Protein AF-0000000073198498 (afdb_homodimer)

pLDDT: mean 79.89, std 18.3, range [18.28, 96.94]

Foldseek 3Di:
DPDDPVLPDPDAPACQCPVPPDPRPRNDLVVVLVVVLVCQVVQAEAEEEEAPQQCPVVSVVVSVVVDDPVAEAEDEDEDAQPDWCVNVVCCVQVDPQWDFDPLEIAGPPRHAYEYEYEPLVRYAADDCTTNLVNLLCCLVPQWDQDPPRRIRHYDRYHYYYYYHDDPPDDPPVVGSDPSSVSRHNYYYGRRRPD/DDDPPVLPDDDAPACQCPPPPDPRPRNDLVVVLVVVLVCQVVQAEAEEEEAPQQCPVVSVVVSVVVDDPVAEAEDEDEDAQPDWLVNVVCCVQVDPQWDFDPLEIAGPPRHAYEYEYEPLVRYAADDPGTNLVNLLCCLVPQWDQDPPRRIRHYDRYHYYYYYHDDPPDDPPVVGSDPSSVSRHNYYYGRRRPD

Nearest PDB structures (foldseek):
  8glv-assembly1_Cn  TM=8.345E-01  e=2.627E-10  Chlamydomonas reinhardtii
  8glv-assembly1_Kg  TM=7.857E-01  e=6.757E-10  Chlamydomonas reinhardtii
  8glv-assembly1_Fm  TM=8.550E-01  e=6.523E-09  Chlamydomonas reinhardtii
  8glv-assembly1_Mm  TM=7.826E-01  e=2.701E-09  Chlamydomonas reinhardtii
  4rh7-assembly1_A  TM=7.341E-01  e=6.947E-09  synthetic construct

Radius of gyration: 20.87 Å; Cα contacts (8 Å, |Δi|>4): 726; chains: 2; bounding box: 55×58×46 Å

Solvent-accessible surface area (backbone atoms only — not comparable to full-atom values): 21131 Å² total; per-residue (Å²): 134,87,79,77,71,78,59,64,88,71,73,70,44,49,47,40,38,55,80,54,91,59,89,42,65,61,59,53,66,70,56,52,42,51,49,51,53,50,36,40,75,67,65,38,34,35,27,39,30,28,42,83,70,16,35,63,68,60,48,51,49,53,40,54,71,66,49,54,72,89,46,41,40,78,45,80,43,82,51,36,60,81,48,29,25,66,58,50,48,50,54,62,69,66,31,88,54,45,41,75,54,93,48,30,37,30,19,48,96,75,17,33,27,35,39,37,36,38,34,52,59,40,36,46,67,65,41,93,63,18,36,42,40,46,49,35,43,34,72,74,64,37,31,43,75,44,82,93,75,38,62,34,32,56,43,58,62,31,46,36,34,31,30,60,40,60,87,91,50,73,87,61,70,67,51,48,28,73,75,35,51,57,61,41,46,50,34,36,40,70,45,67,69,123,135,78,84,76,65,81,61,64,88,72,73,71,45,48,50,38,38,55,80,53,91,59,88,48,63,62,58,53,66,69,55,51,42,51,49,52,53,50,35,40,76,67,65,39,33,33,27,39,29,29,42,84,70,15,34,63,68,58,48,52,51,53,42,54,70,68,49,53,73,88,46,41,41,77,46,80,43,80,52,36,60,82,47,29,24,66,58,48,47,50,53,62,68,65,32,90,54,44,41,77,53,95,46,29,36,28,18,48,98,75,17,32,28,37,40,38,35,38,34,52,60,41,36,46,66,65,41,92,63,17,36,42,40,44,51,36,42,34,72,74,64,39,30,45,74,44,79,94,76,38,61,34,31,55,44,58,62,32,46,36,35,31,30,61,41,59,86,92,49,72,87,61,69,68,53,49,27,73,75,34,51,54,62,40,47,50,34,34,41,69,46,68,68,122

Secondary structure (DSSP, 8-state):
------------EESBGGGSSS---BPPHHHHHHHHHHHHHTT--EEEEESTTSSHHHHHHHHHHHS-TTTEEEEEEE--TT-BHHHHHHHHHT-TTEEEETTEEEEGGG-EEEEEEE-GGGPPP--TTBHHHHHHHHHHHSEEE-GGGPEEEEESEEEEEEEEPPTTS---GGGG-HHHHTTSEEEE------/------------EESBGGGSSS---BPPHHHHHHHHHHHHHTT--EEEEESTTSSHHHHHHHHHHHS-TTTEEEEEEE--TT-BHHHHHHHHHT-TTEEEETTEEEEGGG-EEEEEEE-GGGPPP--TTBHHHHHHHHHHHSEEE-GGGPEEEEESEEEEEEEEPPTTS---GGGG-HHHHTTSEEEE------

Structure (mmCIF, N/CA/C/O backbone):
data_AF-0000000073198498-model_v1
#
loop_
_entity.id
_entity.type
_entity.pdbx_description
1 polymer 'Dynein heavy chain hydrolytic ATP-binding dynein motor region domain-containing protein'
#
loop_
_atom_site.group_PDB
_atom_site.id
_atom_site.type_symbol
_atom_site.label_atom_id
_atom_site.label_alt_id
_atom_site.label_comp_id
_atom_site.label_asym_id
_atom_site.label_entity_id
_atom_site.label_seq_id
_atom_site.pdbx_PDB_ins_code
_atom_site.Cartn_x
_atom_site.Cartn_y
_atom_site.Cartn_z
_atom_site.occupancy
_atom_site.B_iso_or_equiv
_atom_sit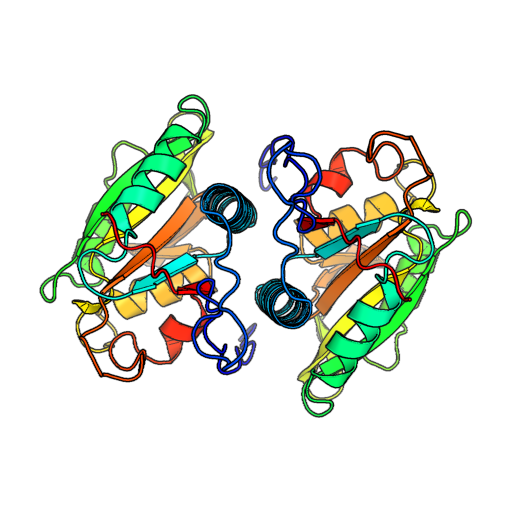e.auth_seq_id
_atom_site.auth_comp_id
_atom_site.auth_asym_id
_atom_site.auth_atom_id
_atom_site.pdbx_PDB_model_num
ATOM 1 N N . MET A 1 1 ? 22.531 -3.314 4.332 1 18.81 1 MET A N 1
ATOM 2 C CA . MET A 1 1 ? 21.844 -4.121 5.34 1 18.81 1 MET A CA 1
ATOM 3 C C . MET A 1 1 ? 20.516 -3.488 5.727 1 18.81 1 MET A C 1
ATOM 5 O O . MET A 1 1 ? 20.469 -2.582 6.562 1 18.81 1 MET A O 1
ATOM 9 N N . PHE A 1 2 ? 19.719 -2.955 4.855 1 24.11 2 PHE A N 1
ATOM 10 C CA . PHE A 1 2 ? 18.422 -2.264 4.867 1 24.11 2 PHE A CA 1
ATOM 11 C C . PHE A 1 2 ? 17.391 -3.045 5.672 1 24.11 2 PHE A C 1
ATOM 13 O O . PHE A 1 2 ? 17.156 -4.223 5.402 1 24.11 2 PHE A O 1
ATOM 20 N N . ASN A 1 3 ? 17.328 -2.744 7.094 1 26.45 3 ASN A N 1
ATOM 21 C CA . ASN A 1 3 ? 16.688 -3.209 8.32 1 26.45 3 ASN A CA 1
ATOM 22 C C . ASN A 1 3 ? 15.242 -3.6 8.086 1 26.45 3 ASN A C 1
ATOM 24 O O . ASN A 1 3 ? 14.609 -3.123 7.137 1 26.45 3 ASN A O 1
ATOM 28 N N . ARG A 1 4 ? 14.797 -4.676 8.852 1 27.72 4 ARG A N 1
ATOM 29 C CA . ARG A 1 4 ? 13.742 -5.617 9.211 1 27.72 4 ARG A CA 1
ATOM 30 C C . ARG A 1 4 ? 12.508 -4.883 9.742 1 27.72 4 ARG A C 1
ATOM 32 O O . ARG A 1 4 ? 12.539 -4.32 10.836 1 27.72 4 ARG A O 1
ATOM 39 N N . PHE A 1 5 ? 11.859 -4.168 9.008 1 31.39 5 PHE A N 1
ATOM 40 C CA . PHE A 1 5 ? 10.609 -3.678 9.594 1 31.39 5 PHE A CA 1
ATOM 41 C C . PHE A 1 5 ? 9.844 -4.816 10.25 1 31.39 5 PHE A C 1
ATOM 43 O O . PHE A 1 5 ? 9.609 -5.855 9.633 1 31.39 5 PHE A O 1
ATOM 50 N N . PRO A 1 6 ? 9.992 -4.945 11.508 1 31.2 6 PRO A N 1
ATOM 51 C CA . PRO A 1 6 ? 9.109 -5.957 12.086 1 31.2 6 PRO A CA 1
ATOM 52 C C . PRO A 1 6 ? 7.648 -5.766 11.68 1 31.2 6 PRO A C 1
ATOM 54 O O . PRO A 1 6 ? 7.062 -4.715 11.961 1 31.2 6 PRO A O 1
ATOM 57 N N . ARG A 1 7 ? 7.34 -6.004 10.508 1 37.16 7 ARG A N 1
ATOM 58 C CA . ARG A 1 7 ? 5.918 -5.977 10.188 1 37.16 7 ARG A CA 1
ATOM 59 C C . ARG A 1 7 ? 5.121 -6.855 11.141 1 37.16 7 ARG A C 1
ATOM 61 O O . ARG A 1 7 ? 5.363 -8.062 11.234 1 37.16 7 ARG A O 1
ATOM 68 N N . ALA A 1 8 ? 4.656 -6.336 12.242 1 36.69 8 ALA A N 1
ATOM 69 C CA . ALA A 1 8 ? 3.83 -6.984 13.25 1 36.69 8 ALA A CA 1
ATOM 70 C C . ALA A 1 8 ? 2.703 -7.789 12.609 1 36.69 8 ALA A C 1
ATOM 72 O O . ALA A 1 8 ? 2.346 -7.547 11.453 1 36.69 8 ALA A O 1
ATOM 73 N N . ASP A 1 9 ? 2.154 -8.719 13.414 1 41.22 9 ASP A N 1
ATOM 74 C CA . ASP A 1 9 ? 1.051 -9.633 13.141 1 41.22 9 ASP A CA 1
ATOM 75 C C . ASP A 1 9 ? -0.148 -8.898 12.555 1 41.22 9 ASP A C 1
ATOM 77 O O . ASP A 1 9 ? -0.797 -8.109 13.242 1 41.22 9 ASP A O 1
ATOM 81 N N . LEU A 1 10 ? -0.056 -8.625 11.383 1 44.03 10 LEU A N 1
ATOM 82 C CA . LEU A 1 10 ? -1.182 -7.973 10.727 1 44.03 10 LEU A CA 1
ATOM 83 C C . LEU A 1 10 ? -2.441 -8.828 10.828 1 44.03 10 LEU A C 1
ATOM 85 O O . LEU A 1 10 ? -2.432 -10 10.453 1 44.03 10 LEU A O 1
ATOM 89 N N . GLU A 1 11 ? -3.318 -8.484 11.695 1 48.81 11 GLU A N 1
ATOM 90 C CA . GLU A 1 11 ? -4.645 -9.094 11.703 1 48.81 11 GLU A CA 1
ATOM 91 C C . GLU A 1 11 ? -5.289 -9.031 10.32 1 48.81 11 GLU A C 1
ATOM 93 O O . GLU A 1 11 ? -5.078 -8.07 9.57 1 48.81 11 GLU A O 1
ATOM 98 N N . TRP A 1 12 ? -5.809 -10.094 9.852 1 50.94 12 TRP A N 1
ATOM 99 C CA . TRP A 1 12 ? -6.504 -10.234 8.578 1 50.94 12 TRP A CA 1
ATOM 100 C C . TRP A 1 12 ? -7.633 -9.219 8.453 1 50.94 12 TRP A C 1
ATOM 102 O O . TRP A 1 12 ? -8.344 -8.953 9.422 1 50.94 12 TRP A O 1
ATOM 112 N N . LEU A 1 13 ? -7.473 -8.367 7.434 1 55.56 13 LEU A N 1
ATOM 113 C CA . LEU A 1 13 ? -8.625 -7.535 7.125 1 55.56 13 LEU A CA 1
ATOM 114 C C . LEU A 1 13 ? -9.781 -8.375 6.602 1 55.56 13 LEU A C 1
ATOM 116 O O . LEU A 1 13 ? -9.68 -8.992 5.539 1 55.56 13 LEU A O 1
ATOM 120 N N . ASP A 1 14 ? -10.609 -8.844 7.578 1 53.94 14 ASP A N 1
ATOM 121 C CA . ASP A 1 14 ? -11.797 -9.578 7.168 1 53.94 14 ASP A CA 1
ATOM 122 C C . ASP A 1 14 ? -12.758 -8.68 6.387 1 53.94 14 ASP A C 1
ATOM 124 O O . ASP A 1 14 ? -13.383 -7.789 6.961 1 53.94 14 ASP A O 1
ATOM 128 N N . LEU A 1 15 ? -12.531 -8.68 5.141 1 53.72 15 LEU A N 1
ATOM 129 C CA . LEU A 1 15 ? -13.492 -7.934 4.336 1 53.72 15 LEU A CA 1
ATOM 130 C C . LEU A 1 15 ? -14.906 -8.453 4.555 1 53.72 15 LEU A C 1
ATOM 132 O O . LEU A 1 15 ? -15.883 -7.75 4.273 1 53.72 15 LEU A O 1
ATOM 136 N N . ASP A 1 16 ? -14.953 -9.781 5.129 1 44.62 16 ASP A N 1
ATOM 137 C CA . ASP A 1 16 ? -16.234 -10.32 5.59 1 44.62 16 ASP A CA 1
ATOM 138 C C . ASP A 1 16 ? -16.422 -10.07 7.082 1 44.62 16 ASP A C 1
ATOM 140 O O . ASP A 1 16 ? -15.664 -10.586 7.906 1 44.62 16 ASP A O 1
ATOM 144 N N . LEU A 1 17 ? -16.547 -8.875 7.516 1 43.22 17 LEU A N 1
ATOM 145 C CA . LEU A 1 17 ? -16.781 -8.586 8.922 1 43.22 17 LEU A CA 1
ATOM 146 C C . LEU A 1 17 ? -17.641 -9.68 9.562 1 43.22 17 LEU A C 1
ATOM 148 O O . LEU A 1 17 ? -18.25 -9.461 10.617 1 43.22 17 LEU A O 1
ATOM 152 N N . SER A 1 18 ? -17.688 -10.766 9.07 1 39.06 18 SER A N 1
ATOM 153 C CA . SER A 1 18 ? -18.531 -11.789 9.672 1 39.06 18 SER A CA 1
ATOM 154 C C . SER A 1 18 ? -18.047 -12.148 11.078 1 39.06 18 SER A C 1
ATOM 156 O O . SER A 1 18 ? -18.781 -12.766 11.852 1 39.06 18 SER A O 1
ATOM 158 N N . THR A 1 19 ? -16.891 -12.086 11.414 1 36.78 19 THR A N 1
ATOM 159 C CA . THR A 1 19 ? -16.625 -12.734 12.695 1 36.78 19 THR A CA 1
ATOM 160 C C . THR A 1 19 ? -17.219 -11.93 13.844 1 36.78 19 THR A C 1
ATOM 162 O O . THR A 1 19 ? -17.141 -12.352 15 1 36.78 19 THR A O 1
ATOM 165 N N . THR A 1 20 ? -17.266 -10.617 13.773 1 38 20 THR A N 1
ATOM 166 C CA . THR A 1 20 ? -17.906 -9.984 14.93 1 38 20 THR A CA 1
ATOM 167 C C . THR A 1 20 ? -19.422 -10.18 14.883 1 38 20 THR A C 1
ATOM 169 O O . THR A 1 20 ? -20.016 -10.18 13.805 1 38 20 THR A O 1
ATOM 172 N N . LYS A 1 21 ? -20.156 -10.5 15.992 1 39.97 21 LYS A N 1
ATOM 173 C CA . LYS A 1 21 ? -21.562 -10.797 16.297 1 39.97 21 LYS A CA 1
ATOM 174 C C . LYS A 1 21 ? -22.484 -9.844 15.539 1 39.97 21 LYS A C 1
ATOM 176 O O . LYS A 1 21 ? -23.703 -9.969 15.633 1 39.97 21 LYS A O 1
ATOM 181 N N . GLN A 1 22 ? -22.234 -8.648 15.312 1 42.28 22 GLN A N 1
ATOM 182 C CA . GLN A 1 22 ? -23.281 -7.82 14.727 1 42.28 22 GLN A CA 1
ATOM 183 C C . GLN A 1 22 ? -23.453 -8.125 13.234 1 42.28 22 GLN A C 1
ATOM 185 O O . GLN A 1 22 ? -22.531 -8.602 12.586 1 42.28 22 GLN A O 1
ATOM 190 N N . PRO A 1 23 ? -24.656 -8.008 12.523 1 42.66 23 PRO A N 1
ATOM 191 C CA . PRO A 1 23 ? -24.969 -8.242 11.109 1 42.66 23 PRO A CA 1
ATOM 192 C C . PRO A 1 23 ? -23.844 -7.824 10.172 1 42.66 23 PRO A C 1
ATOM 194 O O . PRO A 1 23 ? -23.328 -6.699 10.266 1 42.66 23 PRO A O 1
ATOM 197 N N . VAL A 1 24 ? -22.922 -8.68 9.805 1 47.19 24 VAL A N 1
ATOM 198 C CA . VAL A 1 24 ? -21.688 -8.734 9.031 1 47.19 24 VAL A CA 1
ATOM 199 C C . VAL A 1 24 ? -21.844 -7.906 7.758 1 47.19 24 VAL A C 1
ATOM 201 O O . VAL A 1 24 ? -22.625 -8.242 6.875 1 47.19 24 VAL A O 1
ATOM 204 N N . HIS A 1 25 ? -22 -6.605 7.883 1 51.06 25 HIS A N 1
ATOM 205 C CA . HIS A 1 25 ? -22.047 -5.789 6.676 1 51.06 25 HIS A CA 1
ATOM 206 C C . HIS A 1 25 ? -20.938 -6.188 5.699 1 51.06 25 HIS A C 1
ATOM 208 O O . HIS A 1 25 ? -19.766 -6.137 6.039 1 51.06 25 HIS A O 1
ATOM 214 N N . ARG A 1 26 ? -21.25 -7.133 4.852 1 63.56 26 ARG A N 1
ATOM 215 C CA . ARG A 1 26 ? -20.391 -7.562 3.758 1 63.56 26 ARG A CA 1
ATOM 216 C C . ARG A 1 26 ? -19.891 -6.367 2.947 1 63.56 26 ARG A C 1
ATOM 218 O O . ARG A 1 26 ? -20.672 -5.445 2.664 1 63.56 26 ARG A O 1
ATOM 225 N N . ILE A 1 27 ? -18.609 -6.285 2.838 1 72 27 ILE A N 1
ATOM 226 C CA . ILE A 1 27 ? -18.047 -5.25 1.976 1 72 27 ILE A CA 1
ATOM 227 C C . ILE A 1 27 ? -18.453 -5.508 0.528 1 72 27 ILE A C 1
ATOM 229 O O . ILE A 1 27 ? -18.281 -6.613 0.012 1 72 27 ILE A O 1
ATOM 233 N N . PRO A 1 28 ? -19.141 -4.594 -0.033 1 75.44 28 PRO A N 1
ATOM 234 C CA . PRO A 1 28 ? -19.547 -4.785 -1.427 1 75.44 28 PRO A CA 1
ATOM 235 C C . PRO A 1 28 ? -18.391 -5.23 -2.324 1 75.44 28 PRO A C 1
ATOM 237 O O . PRO A 1 28 ? -17.266 -4.773 -2.152 1 75.44 28 PRO A O 1
ATOM 240 N N . VAL A 1 29 ? -18.703 -6.109 -3.279 1 79.88 29 VAL A N 1
ATOM 241 C CA . VAL A 1 29 ? -17.71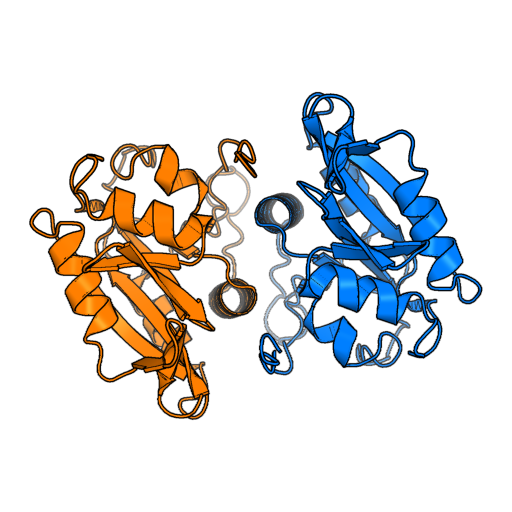9 -6.684 -4.191 1 79.88 29 VAL A CA 1
ATOM 242 C C . VAL A 1 29 ? -17.031 -5.57 -4.977 1 79.88 29 VAL A C 1
ATOM 244 O O . VAL A 1 29 ? -15.812 -5.598 -5.172 1 79.88 29 VAL A O 1
ATOM 247 N N . GLU A 1 30 ? -17.797 -4.57 -5.395 1 78.62 30 GLU A N 1
ATOM 248 C CA . GLU A 1 30 ? -17.234 -3.465 -6.156 1 78.62 30 GLU A CA 1
ATOM 249 C C . GLU A 1 30 ? -16.156 -2.729 -5.352 1 78.62 30 GLU A C 1
ATOM 251 O O . GLU A 1 30 ? -15.133 -2.33 -5.898 1 78.62 30 GLU A O 1
ATOM 256 N N . PHE A 1 31 ? -16.422 -2.6 -4.086 1 80.19 31 PHE A N 1
ATOM 257 C CA . PHE A 1 31 ? -15.438 -1.962 -3.211 1 80.19 31 PHE A CA 1
ATOM 258 C C . PHE A 1 31 ? -14.18 -2.811 -3.096 1 80.19 31 PHE A C 1
ATOM 260 O O . PHE A 1 31 ? -13.062 -2.279 -3.09 1 80.19 31 PHE A O 1
ATOM 267 N N . GLN A 1 32 ? -14.367 -4.066 -2.996 1 84.06 32 GLN A N 1
ATOM 268 C CA . GLN A 1 32 ? -13.227 -4.973 -2.906 1 84.06 32 GLN A CA 1
ATOM 269 C C . GLN A 1 32 ? -12.344 -4.875 -4.148 1 84.06 32 GLN A C 1
ATOM 271 O O . GLN A 1 32 ? -11.117 -4.812 -4.043 1 84.06 32 GLN A O 1
ATOM 276 N N . ILE A 1 33 ? -13.031 -4.816 -5.254 1 87.12 33 ILE A N 1
ATOM 277 C CA . ILE A 1 33 ? -12.32 -4.754 -6.527 1 87.12 33 ILE A CA 1
ATOM 278 C C . ILE A 1 33 ? -11.508 -3.459 -6.605 1 87.12 33 ILE A C 1
ATOM 280 O O . ILE A 1 33 ? -10.328 -3.479 -6.949 1 87.12 33 ILE A O 1
ATOM 284 N N . VAL A 1 34 ? -12.094 -2.389 -6.219 1 84.44 34 VAL A N 1
ATOM 285 C CA . VAL A 1 34 ? -11.438 -1.086 -6.273 1 84.44 34 VAL A CA 1
ATOM 286 C C . VAL A 1 34 ? -10.289 -1.046 -5.277 1 84.44 34 VAL A C 1
ATOM 288 O O . VAL A 1 34 ? -9.211 -0.518 -5.578 1 84.44 34 VAL A O 1
ATOM 291 N N . LEU A 1 35 ? -10.523 -1.591 -4.133 1 88.06 35 LEU A N 1
ATOM 292 C CA . LEU A 1 35 ? -9.492 -1.643 -3.104 1 88.06 35 LEU A CA 1
ATOM 293 C C . LEU A 1 35 ? -8.273 -2.418 -3.598 1 88.06 35 LEU A C 1
ATOM 295 O O . LEU A 1 35 ? -7.141 -1.933 -3.506 1 88.06 35 LEU A O 1
ATOM 299 N N . ILE A 1 36 ? -8.484 -3.543 -4.156 1 91.5 36 ILE A N 1
ATOM 300 C CA . ILE A 1 36 ? -7.398 -4.383 -4.645 1 91.5 36 ILE A CA 1
ATOM 301 C C . ILE A 1 36 ? -6.66 -3.664 -5.77 1 91.5 36 ILE A C 1
ATOM 303 O O . ILE A 1 36 ? -5.426 -3.645 -5.801 1 91.5 36 ILE A O 1
ATOM 307 N N . GLU A 1 37 ? -7.41 -3.121 -6.648 1 89.5 37 GLU A N 1
ATOM 308 C CA . GLU A 1 37 ? -6.812 -2.379 -7.754 1 89.5 37 GLU A CA 1
ATOM 309 C C . GLU A 1 37 ? -5.891 -1.277 -7.246 1 89.5 37 GLU A C 1
ATOM 311 O O . GLU A 1 37 ? -4.773 -1.113 -7.746 1 89.5 37 GLU A O 1
ATOM 316 N N . ARG A 1 38 ? -6.352 -0.584 -6.246 1 87.88 38 ARG A N 1
ATOM 317 C CA . ARG A 1 38 ? -5.559 0.511 -5.695 1 87.88 38 ARG A CA 1
ATOM 318 C C . ARG A 1 38 ? -4.32 -0.016 -4.977 1 87.88 38 ARG A C 1
ATOM 320 O O . ARG A 1 38 ? -3.234 0.553 -5.105 1 87.88 38 ARG A O 1
ATOM 327 N N . LEU A 1 39 ? -4.512 -1.059 -4.27 1 91.81 39 LEU A N 1
ATOM 328 C CA . LEU A 1 39 ? -3.385 -1.654 -3.561 1 91.81 39 LEU A CA 1
ATOM 329 C C . LEU A 1 39 ? -2.283 -2.064 -4.535 1 91.81 39 LEU A C 1
ATOM 331 O O . LEU A 1 39 ? -1.106 -1.78 -4.305 1 91.81 39 LEU A O 1
ATOM 335 N N . ILE A 1 40 ? -2.641 -2.627 -5.66 1 92.12 40 ILE A N 1
ATOM 336 C CA . ILE A 1 40 ? -1.66 -3.072 -6.645 1 92.12 40 ILE A CA 1
ATOM 337 C C . ILE A 1 40 ? -0.973 -1.862 -7.273 1 92.12 40 ILE A C 1
ATOM 339 O O . ILE A 1 40 ? 0.234 -1.889 -7.527 1 92.12 40 ILE A O 1
ATOM 343 N N . LYS A 1 41 ? -1.735 -0.855 -7.504 1 87.12 41 LYS A N 1
ATOM 344 C CA . LYS A 1 41 ? -1.168 0.354 -8.094 1 87.12 41 LYS A CA 1
ATOM 345 C C . LYS A 1 41 ? -0.192 1.028 -7.133 1 87.12 41 LYS A C 1
ATOM 347 O O . LYS A 1 41 ? 0.714 1.745 -7.562 1 87.12 41 LYS A O 1
ATOM 352 N N . PHE A 1 42 ? -0.357 0.782 -5.855 1 88.69 42 PHE A N 1
ATOM 353 C CA . PHE A 1 42 ? 0.56 1.294 -4.844 1 88.69 42 PHE A CA 1
ATOM 354 C C . PHE A 1 42 ? 1.64 0.267 -4.523 1 88.69 42 PHE A C 1
ATOM 356 O O . PHE A 1 42 ? 2.32 0.373 -3.498 1 88.69 42 PHE A O 1
ATOM 363 N N . ASN A 1 43 ? 1.75 -0.755 -5.32 1 89.25 43 ASN A N 1
ATOM 364 C CA . ASN A 1 43 ? 2.781 -1.786 -5.254 1 89.25 43 ASN A CA 1
ATOM 365 C C . ASN A 1 43 ? 2.68 -2.6 -3.969 1 89.25 43 ASN A C 1
ATOM 367 O O . ASN A 1 43 ? 3.699 -2.957 -3.375 1 89.25 43 ASN A O 1
ATOM 371 N N . VAL A 1 44 ? 1.493 -2.775 -3.482 1 92.12 44 VAL A N 1
ATOM 372 C CA . VAL A 1 44 ? 1.242 -3.604 -2.309 1 92.12 44 VAL A CA 1
ATOM 373 C C . VAL A 1 44 ? 0.796 -5 -2.744 1 92.12 44 VAL A C 1
ATOM 375 O O . VAL A 1 44 ? -0.252 -5.152 -3.375 1 92.12 44 VAL A O 1
ATOM 378 N N . PRO A 1 45 ? 1.618 -5.984 -2.436 1 95.12 45 PRO A N 1
ATOM 379 C CA . PRO A 1 45 ? 1.163 -7.34 -2.764 1 95.12 45 PRO A CA 1
ATOM 380 C C . PRO A 1 45 ? -0.074 -7.754 -1.971 1 95.12 45 PRO A C 1
ATOM 382 O O . PRO A 1 45 ? -0.116 -7.582 -0.75 1 95.12 45 PRO A O 1
ATOM 385 N N . VAL A 1 46 ? -1.063 -8.297 -2.662 1 94.69 46 VAL A N 1
ATOM 386 C CA . VAL A 1 46 ? -2.336 -8.617 -2.025 1 94.69 46 VAL A CA 1
ATOM 387 C C . VAL A 1 46 ? -2.514 -10.133 -1.968 1 94.69 46 VAL A C 1
ATOM 389 O O . VAL A 1 46 ? -2.229 -10.836 -2.941 1 94.69 46 VAL A O 1
ATOM 392 N N . LEU A 1 47 ? -2.893 -10.609 -0.817 1 92.56 47 LEU A N 1
ATOM 393 C CA . LEU A 1 47 ? -3.209 -12.023 -0.651 1 92.56 47 LEU A CA 1
ATOM 394 C C . LEU A 1 47 ? -4.703 -12.227 -0.425 1 92.56 47 LEU A C 1
ATOM 396 O O . LEU A 1 47 ? -5.25 -11.773 0.583 1 92.56 47 LEU A O 1
ATOM 400 N N . LEU A 1 48 ? -5.324 -12.844 -1.322 1 92.12 48 LEU A N 1
ATOM 401 C CA . LEU A 1 48 ? -6.73 -13.195 -1.176 1 92.12 48 LEU A CA 1
ATOM 402 C C . LEU A 1 48 ? -6.883 -14.547 -0.482 1 92.12 48 LEU A C 1
ATOM 404 O O . LEU A 1 48 ? -6.461 -15.578 -1.019 1 92.12 48 LEU A O 1
ATOM 408 N N . CYS A 1 49 ? -7.52 -14.469 0.633 1 88.56 49 CYS A N 1
ATOM 409 C CA . CYS A 1 49 ? -7.652 -15.68 1.44 1 88.56 49 CYS A CA 1
ATOM 410 C C . CYS A 1 49 ? -9.117 -16.078 1.579 1 88.56 49 CYS A C 1
ATOM 412 O O . CYS A 1 49 ? -9.984 -15.227 1.729 1 88.56 49 CYS A O 1
ATOM 414 N N . GLY A 1 50 ? -9.352 -17.344 1.646 1 85.94 50 GLY A N 1
ATOM 415 C CA . GLY A 1 50 ? -10.688 -17.875 1.832 1 85.94 50 GLY A CA 1
ATOM 416 C C . GLY A 1 50 ? -10.812 -19.328 1.42 1 85.94 50 GLY A C 1
ATOM 417 O O . GLY A 1 50 ? -9.938 -19.875 0.737 1 85.94 50 GLY A O 1
ATOM 418 N N . PRO A 1 51 ? -11.914 -19.969 1.894 1 86.44 51 PRO A N 1
ATOM 419 C CA . PRO A 1 51 ? -12.109 -21.359 1.502 1 86.44 51 PRO A CA 1
ATOM 420 C C . PRO A 1 51 ? -12.367 -21.531 0.007 1 86.44 51 PRO A C 1
ATOM 422 O O . PRO A 1 51 ? -12.492 -20.531 -0.714 1 86.44 51 PRO A O 1
ATOM 425 N N . SER A 1 52 ? -12.297 -22.828 -0.403 1 87.94 52 SER A N 1
ATOM 426 C CA . SER A 1 52 ? -12.641 -23.141 -1.786 1 87.94 52 SER A CA 1
ATOM 427 C C . SER A 1 52 ? -14.031 -22.609 -2.135 1 87.94 52 SER A C 1
ATOM 429 O O . SER A 1 52 ? -14.961 -22.719 -1.331 1 87.94 52 SER A O 1
ATOM 431 N N . GLN A 1 53 ? -14.18 -21.859 -3.25 1 87.12 53 GLN A N 1
ATOM 432 C CA . GLN A 1 53 ? -15.438 -21.344 -3.781 1 87.12 53 GLN A CA 1
ATOM 433 C C . GLN A 1 53 ? -15.883 -20.094 -3.031 1 87.12 53 GLN A C 1
ATOM 435 O O . GLN A 1 53 ? -17.078 -19.828 -2.914 1 87.12 53 GLN A O 1
ATOM 440 N N . SER A 1 54 ? -14.945 -19.422 -2.418 1 86.12 54 SER A N 1
ATOM 441 C CA . SER A 1 54 ? -15.281 -18.188 -1.691 1 86.12 54 SER A CA 1
ATOM 442 C C . SER A 1 54 ? -15.344 -17 -2.631 1 86.12 54 SER A C 1
ATOM 444 O O . SER A 1 54 ? -15.719 -15.891 -2.215 1 86.12 54 SER A O 1
ATOM 446 N N . GLY A 1 55 ? -14.977 -17.203 -3.869 1 88.19 55 GLY A N 1
ATOM 447 C CA . GLY A 1 55 ? -15.086 -16.109 -4.824 1 88.19 55 GLY A CA 1
ATOM 448 C C . GLY A 1 55 ? -13.758 -15.453 -5.141 1 88.19 55 GLY A C 1
ATOM 449 O O . GLY A 1 55 ? -13.711 -14.422 -5.816 1 88.19 55 GLY A O 1
ATOM 450 N N . LYS A 1 56 ? -12.578 -15.992 -4.711 1 90.38 56 LYS A N 1
ATOM 451 C CA . LYS A 1 56 ? -11.258 -15.414 -4.934 1 90.38 56 LYS A CA 1
ATOM 452 C C . LYS A 1 56 ? -10.969 -15.266 -6.422 1 90.38 56 LYS A C 1
ATOM 454 O O . LYS A 1 56 ? -10.617 -14.18 -6.887 1 90.38 56 LYS A O 1
ATOM 459 N N . SER A 1 57 ? -11.297 -16.406 -7.129 1 89.69 57 SER A N 1
ATOM 460 C CA . SER A 1 57 ? -10.984 -16.422 -8.555 1 89.69 57 SER A CA 1
ATOM 461 C C . SER A 1 57 ? -11.914 -15.5 -9.336 1 89.69 57 SER A C 1
ATOM 463 O O . SER A 1 57 ? -11.484 -14.844 -10.289 1 89.69 57 SER A O 1
ATOM 465 N N . VAL A 1 58 ? -13.148 -15.445 -8.914 1 89.31 58 VAL A N 1
ATOM 466 C CA . VAL A 1 58 ? -14.117 -14.562 -9.562 1 89.31 58 VAL A CA 1
ATOM 467 C C . VAL A 1 58 ? -13.703 -13.102 -9.367 1 89.31 58 VAL A C 1
ATOM 469 O O . VAL A 1 58 ? -13.766 -12.305 -10.297 1 89.31 58 VAL A O 1
ATOM 472 N N . LEU A 1 59 ? -13.289 -12.844 -8.219 1 91.19 59 LEU A N 1
ATOM 473 C CA . LEU A 1 59 ? -12.828 -11.492 -7.91 1 91.19 59 LEU A CA 1
ATOM 474 C C . LEU A 1 59 ? -11.625 -11.109 -8.766 1 91.19 59 LEU A C 1
ATOM 476 O O . LEU A 1 59 ? -11.578 -10.008 -9.312 1 91.19 59 LEU A O 1
ATOM 480 N N . CYS A 1 60 ? -10.68 -11.992 -8.922 1 91.25 60 CYS A N 1
ATOM 481 C CA . CYS A 1 60 ? -9.492 -11.758 -9.734 1 91.25 60 CYS A CA 1
ATOM 482 C C . CYS A 1 60 ? -9.867 -11.508 -11.188 1 91.25 60 CYS A C 1
ATOM 484 O O . CYS A 1 60 ? -9.312 -10.625 -11.836 1 91.25 60 CYS A O 1
ATOM 486 N N . LYS A 1 61 ? -10.797 -12.281 -11.625 1 89.38 61 LYS A N 1
ATOM 487 C CA . LYS A 1 61 ? -11.25 -12.125 -13.008 1 89.38 61 LYS A CA 1
ATOM 488 C C . LYS A 1 61 ? -11.906 -10.766 -13.219 1 89.38 61 LYS A C 1
ATOM 490 O O . LYS A 1 61 ? -11.688 -10.117 -14.242 1 89.38 61 LYS A O 1
ATOM 495 N N . GLN A 1 62 ? -12.719 -10.398 -12.281 1 90 62 GLN A N 1
ATOM 496 C CA . GLN A 1 62 ? -13.375 -9.094 -12.359 1 90 62 GLN A CA 1
ATOM 497 C C . GLN A 1 62 ? -12.344 -7.961 -12.328 1 90 62 GLN A C 1
ATOM 499 O O . GLN A 1 62 ? -12.484 -6.973 -13.047 1 90 62 GLN A O 1
ATOM 504 N N . LEU A 1 63 ? -11.359 -8.148 -11.5 1 91 63 LEU A N 1
ATOM 505 C CA . LEU A 1 63 ? -10.289 -7.164 -11.438 1 91 63 LEU A CA 1
ATOM 506 C C . LEU A 1 63 ? -9.555 -7.07 -12.773 1 91 63 LEU A C 1
ATOM 508 O O . LEU A 1 63 ? -9.32 -5.973 -13.281 1 91 63 LEU A O 1
ATOM 512 N N . TRP A 1 64 ? -9.258 -8.195 -13.297 1 90.19 64 TRP A N 1
ATOM 513 C CA . TRP A 1 64 ? -8.578 -8.273 -14.578 1 90.19 64 TRP A CA 1
ATOM 514 C C . TRP A 1 64 ? -9.367 -7.539 -15.656 1 90.19 64 TRP A C 1
ATOM 516 O O . TRP A 1 64 ? -8.805 -6.754 -16.422 1 90.19 64 TRP A O 1
ATOM 526 N N . ALA A 1 65 ? -10.641 -7.746 -15.664 1 89.75 65 ALA A N 1
ATOM 527 C CA . ALA A 1 65 ? -11.516 -7.129 -16.656 1 89.75 65 ALA A CA 1
ATOM 528 C C . ALA A 1 65 ? -11.555 -5.613 -16.484 1 89.75 65 ALA A C 1
ATOM 530 O O . ALA A 1 65 ? -11.812 -4.879 -17.438 1 89.75 65 ALA A O 1
ATOM 531 N N . ARG A 1 66 ? -11.297 -5.219 -15.32 1 87.62 66 ARG A N 1
ATOM 532 C CA . ARG A 1 66 ? -11.344 -3.795 -15 1 87.62 66 ARG A CA 1
ATOM 533 C C . ARG A 1 66 ? -10.047 -3.098 -15.398 1 87.62 66 ARG A C 1
ATOM 535 O O . ARG A 1 66 ? -10.039 -1.89 -15.648 1 87.62 66 ARG A O 1
ATOM 542 N N . LEU A 1 67 ? -8.938 -3.787 -15.484 1 90.62 67 LEU A N 1
ATOM 543 C CA . LEU A 1 67 ? -7.641 -3.209 -15.828 1 90.62 67 LEU A CA 1
ATOM 544 C C . LEU A 1 67 ? -7.551 -2.926 -17.328 1 90.62 67 LEU A C 1
ATOM 546 O O . LEU A 1 67 ? -8.008 -3.73 -18.141 1 90.62 67 LEU A O 1
ATOM 550 N N . ASP A 1 68 ? -7.148 -1.812 -17.703 1 90.38 68 ASP A N 1
ATOM 551 C CA . ASP A 1 68 ? -6.973 -1.422 -19.094 1 90.38 68 ASP A CA 1
ATOM 552 C C . ASP A 1 68 ? -5.895 -2.266 -19.766 1 90.38 68 ASP A C 1
ATOM 554 O O . ASP A 1 68 ? -4.715 -2.168 -19.422 1 90.38 68 ASP A O 1
ATOM 558 N N . SER A 1 69 ? -6.25 -3.037 -20.766 1 90.19 69 SER A N 1
ATOM 559 C CA . SER A 1 69 ? -5.324 -3.932 -21.453 1 90.19 69 SER A CA 1
ATOM 560 C C . SER A 1 69 ? -4.227 -3.146 -22.172 1 90.19 69 SER A C 1
ATOM 562 O O . SER A 1 69 ? -3.188 -3.707 -22.531 1 90.19 69 SER A O 1
ATOM 564 N N . LYS A 1 70 ? -4.426 -1.875 -22.359 1 91.38 70 LYS A N 1
ATOM 565 C CA . LYS A 1 70 ? -3.406 -1.036 -22.984 1 91.38 70 LYS A CA 1
ATOM 566 C C . LYS A 1 70 ? -2.314 -0.667 -21.984 1 91.38 70 LYS A C 1
ATOM 568 O O . LYS A 1 70 ? -1.226 -0.241 -22.375 1 91.38 70 LYS A O 1
ATOM 573 N N . GLN A 1 71 ? -2.65 -0.902 -20.734 1 92.69 71 GLN A N 1
ATOM 574 C CA . GLN A 1 71 ? -1.719 -0.445 -19.703 1 92.69 71 GLN A CA 1
ATOM 575 C C . GLN A 1 71 ? -1.221 -1.611 -18.859 1 92.69 71 GLN A C 1
ATOM 577 O O . GLN A 1 71 ? -0.212 -1.49 -18.156 1 92.69 71 GLN A O 1
ATOM 582 N N . TRP A 1 72 ? -1.988 -2.699 -18.969 1 94 72 TRP A N 1
ATOM 583 C CA . TRP A 1 72 ? -1.689 -3.793 -18.047 1 94 72 TRP A CA 1
ATOM 584 C C . TRP A 1 72 ? -1.56 -5.113 -18.797 1 94 72 TRP A C 1
ATOM 586 O O . TRP A 1 72 ? -2.336 -5.395 -19.703 1 94 72 TRP A O 1
ATOM 596 N N . ASN A 1 73 ? -0.542 -5.891 -18.422 1 93 73 ASN A N 1
ATOM 597 C CA . ASN A 1 73 ? -0.426 -7.312 -18.734 1 93 73 ASN A CA 1
ATOM 598 C C . ASN A 1 73 ? -0.659 -8.18 -17.5 1 93 73 ASN A C 1
ATOM 600 O O . ASN A 1 73 ? -0.085 -7.93 -16.438 1 93 73 ASN A O 1
ATOM 604 N N . VAL A 1 74 ? -1.553 -9.148 -17.703 1 93.81 74 VAL A N 1
ATOM 605 C CA . VAL A 1 74 ? -1.885 -10 -16.578 1 93.81 74 VAL A CA 1
ATOM 606 C C . VAL A 1 74 ? -1.529 -11.453 -16.906 1 93.81 74 VAL A C 1
ATOM 608 O O . VAL A 1 74 ? -1.787 -11.922 -18.016 1 93.81 74 VAL A O 1
ATOM 611 N N . LYS A 1 75 ? -0.907 -12.086 -15.984 1 94.06 75 LYS A N 1
ATOM 612 C CA . LYS A 1 75 ? -0.562 -13.5 -16.125 1 94.06 75 LYS A CA 1
ATOM 613 C C . LYS A 1 75 ? -0.933 -14.281 -14.867 1 94.06 75 LYS A C 1
ATOM 615 O O . LYS A 1 75 ? -0.61 -13.867 -13.75 1 94.06 75 LYS A O 1
ATOM 620 N N . ILE A 1 76 ? -1.621 -15.375 -15.094 1 94.88 76 ILE A N 1
ATOM 621 C CA . ILE A 1 76 ? -1.979 -16.266 -14 1 94.88 76 ILE A CA 1
ATOM 622 C C . ILE A 1 76 ? -0.967 -17.406 -13.906 1 94.88 76 ILE A C 1
ATOM 624 O O . ILE A 1 76 ? -0.65 -18.047 -14.906 1 94.88 76 ILE A O 1
ATOM 628 N N . LEU A 1 77 ? -0.372 -17.578 -12.75 1 95.56 77 LEU A N 1
ATOM 629 C CA . LEU A 1 77 ? 0.536 -18.688 -12.484 1 95.56 77 LEU A CA 1
ATOM 630 C C . LEU A 1 77 ? -0.04 -19.625 -11.43 1 95.56 77 LEU A C 1
ATOM 632 O O . LEU A 1 77 ? -0.427 -19.188 -10.344 1 95.56 77 LEU A O 1
ATOM 636 N N . HIS A 1 78 ? -0.093 -20.859 -11.773 1 95.44 78 HIS A N 1
ATOM 637 C CA . HIS A 1 78 ? -0.538 -21.875 -10.82 1 95.44 78 HIS A CA 1
ATOM 638 C C . HIS A 1 78 ? 0.645 -22.5 -10.094 1 95.44 78 HIS A C 1
ATOM 640 O O . HIS A 1 78 ? 1.552 -23.047 -10.734 1 95.44 78 HIS A O 1
ATOM 646 N N . LEU A 1 79 ? 0.545 -22.406 -8.805 1 95.75 79 LEU A N 1
ATOM 647 C CA . LEU A 1 79 ? 1.646 -22.906 -7.992 1 95.75 79 LEU A CA 1
ATOM 648 C C . LEU A 1 79 ? 1.301 -24.266 -7.387 1 95.75 79 LEU A C 1
ATOM 650 O O . LEU A 1 79 ? 0.127 -24.641 -7.316 1 95.75 79 LEU A O 1
ATOM 654 N N . SER A 1 80 ? 2.33 -24.984 -7.113 1 93.06 80 SER A N 1
ATOM 655 C CA . SER A 1 80 ? 2.24 -26.281 -6.445 1 93.06 80 SER A CA 1
ATOM 656 C C . SER A 1 80 ? 3.416 -26.5 -5.5 1 93.06 80 SER A C 1
ATOM 658 O O . SER A 1 80 ? 4.336 -25.688 -5.445 1 93.06 80 SER A O 1
ATOM 660 N N . SER A 1 81 ? 3.322 -27.594 -4.789 1 90.62 81 SER A N 1
ATOM 661 C CA . SER A 1 81 ? 4.387 -27.938 -3.85 1 90.62 81 SER A CA 1
ATOM 662 C C . SER A 1 81 ? 5.688 -28.25 -4.582 1 90.62 81 SER A C 1
ATOM 664 O O . SER A 1 81 ? 6.758 -28.266 -3.971 1 90.62 81 SER A O 1
ATOM 666 N N . LEU A 1 82 ? 5.656 -28.406 -5.863 1 91.06 82 LEU A N 1
ATOM 667 C CA . LEU A 1 82 ? 6.824 -28.781 -6.648 1 91.06 82 LEU A CA 1
ATOM 668 C C . LEU A 1 82 ? 7.57 -27.562 -7.156 1 91.06 82 LEU A C 1
ATOM 670 O O . LEU A 1 82 ? 8.703 -27.656 -7.625 1 91.06 82 LEU A O 1
ATOM 674 N N . VAL A 1 83 ? 6.941 -26.438 -7.008 1 92.56 83 VAL A N 1
ATOM 675 C CA . VAL A 1 83 ? 7.535 -25.219 -7.543 1 92.56 83 VAL A CA 1
ATOM 676 C C . VAL A 1 83 ? 8.594 -24.688 -6.57 1 92.56 83 VAL A C 1
ATOM 678 O O . VAL A 1 83 ? 8.289 -24.422 -5.406 1 92.56 83 VAL A O 1
ATOM 681 N N . ASP A 1 84 ? 9.812 -24.609 -7.023 1 92.69 84 ASP A N 1
ATOM 682 C CA . ASP A 1 84 ? 10.883 -24.031 -6.219 1 92.69 84 ASP A CA 1
ATOM 683 C C . ASP A 1 84 ? 11.25 -22.641 -6.715 1 92.69 84 ASP A C 1
ATOM 685 O O . ASP A 1 84 ? 10.594 -22.094 -7.609 1 92.69 84 ASP A O 1
ATOM 689 N N . SER A 1 85 ? 12.227 -21.984 -6.051 1 92.5 85 SER A N 1
ATOM 690 C CA . SER A 1 85 ? 12.609 -20.609 -6.363 1 92.5 85 SER A CA 1
ATOM 691 C C . SER A 1 85 ? 13.094 -20.484 -7.805 1 92.5 85 SER A C 1
ATOM 693 O O . SER A 1 85 ? 12.695 -19.562 -8.516 1 92.5 85 SER A O 1
ATOM 695 N N . MET A 1 86 ? 13.828 -21.469 -8.266 1 91.31 86 MET A N 1
ATOM 696 C CA . MET A 1 86 ? 14.406 -21.406 -9.602 1 91.31 86 MET A CA 1
ATOM 697 C C . MET A 1 86 ? 13.328 -21.547 -10.672 1 91.31 86 MET A C 1
ATOM 699 O O . MET A 1 86 ? 13.305 -20.797 -11.648 1 91.31 86 MET A O 1
ATOM 703 N N . THR A 1 87 ? 12.477 -22.484 -10.484 1 92.56 87 THR A N 1
ATOM 704 C CA . THR A 1 87 ? 11.398 -22.734 -11.43 1 92.56 87 THR A CA 1
ATOM 705 C C . THR A 1 87 ? 10.469 -21.516 -11.508 1 92.56 87 THR A C 1
ATOM 707 O O . THR A 1 87 ? 10.109 -21.078 -12.602 1 92.56 87 THR A O 1
ATOM 710 N N . LEU A 1 88 ? 10.07 -20.969 -10.391 1 94.19 88 LEU A N 1
ATOM 711 C CA . LEU A 1 88 ? 9.188 -19.812 -10.359 1 94.19 88 LEU A CA 1
ATOM 712 C C . LEU A 1 88 ? 9.859 -18.594 -11 1 94.19 88 LEU A C 1
ATOM 714 O O . LEU A 1 88 ? 9.234 -17.891 -11.797 1 94.19 88 LEU A O 1
ATOM 718 N N . LEU A 1 89 ? 11.078 -18.391 -10.648 1 92.56 89 LEU A N 1
ATOM 719 C CA . LEU A 1 89 ? 11.82 -17.266 -11.203 1 92.56 89 LEU A CA 1
ATOM 720 C C . LEU A 1 89 ? 11.906 -17.359 -12.727 1 92.56 89 LEU A C 1
ATOM 722 O O . LEU A 1 89 ? 11.672 -16.375 -13.43 1 92.56 89 LEU A O 1
ATOM 726 N N . ARG A 1 90 ? 12.258 -18.547 -13.188 1 91 90 ARG A N 1
ATOM 727 C CA . ARG A 1 90 ? 12.328 -18.766 -14.625 1 91 90 ARG A CA 1
ATOM 728 C C . ARG A 1 90 ? 11 -18.453 -15.297 1 91 90 ARG A C 1
ATOM 730 O O . ARG A 1 90 ? 10.961 -17.781 -16.344 1 91 90 ARG A O 1
ATOM 737 N N . THR A 1 91 ? 9.945 -18.922 -14.688 1 93.06 91 THR A N 1
ATOM 738 C CA . THR A 1 91 ? 8.609 -18.688 -15.227 1 93.06 91 THR A CA 1
ATOM 739 C C . THR A 1 91 ? 8.305 -17.203 -15.297 1 93.06 91 THR A C 1
ATOM 741 O O . THR A 1 91 ? 7.773 -16.719 -16.297 1 93.06 91 THR A O 1
ATOM 744 N N . ILE A 1 92 ? 8.648 -16.469 -14.258 1 91.81 92 ILE A N 1
ATOM 745 C CA . ILE A 1 92 ? 8.406 -15.039 -14.18 1 91.81 92 ILE A CA 1
ATOM 746 C C . ILE A 1 92 ? 9.273 -14.312 -15.211 1 91.81 92 ILE A C 1
ATOM 748 O O . ILE A 1 92 ? 8.773 -13.5 -15.992 1 91.81 92 ILE A O 1
ATOM 752 N N . LEU A 1 93 ? 10.531 -14.75 -15.289 1 88.19 93 LEU A N 1
ATOM 753 C CA . LEU A 1 93 ? 11.484 -14.031 -16.125 1 88.19 93 LEU A CA 1
ATOM 754 C C . LEU A 1 93 ? 11.25 -14.344 -17.609 1 88.19 93 LEU A C 1
ATOM 756 O O . LEU A 1 93 ? 11.578 -13.531 -18.469 1 88.19 93 LEU A O 1
ATOM 760 N N . GLN A 1 94 ? 10.695 -15.453 -17.859 1 87.19 94 GLN A N 1
ATOM 761 C CA . GLN A 1 94 ? 10.516 -15.867 -19.25 1 87.19 94 GLN A CA 1
ATOM 762 C C . GLN A 1 94 ? 9.109 -15.547 -19.734 1 87.19 94 GLN A C 1
ATOM 764 O O . GLN A 1 94 ? 8.703 -15.977 -20.812 1 87.19 94 GLN A O 1
ATOM 769 N N . SER A 1 95 ? 8.398 -14.766 -18.922 1 86.94 95 SER A N 1
ATOM 770 C CA . SER A 1 95 ? 7.062 -14.352 -19.328 1 86.94 95 SER A CA 1
ATOM 771 C C . SER A 1 95 ? 7.117 -13.461 -20.578 1 86.94 95 SER A C 1
ATOM 773 O O . SER A 1 95 ? 8.008 -12.617 -20.703 1 86.94 95 SER A O 1
ATOM 775 N N . ASP A 1 96 ? 6.219 -13.719 -21.547 1 88 96 ASP A N 1
ATOM 776 C CA . ASP A 1 96 ? 6.141 -12.93 -22.781 1 88 96 ASP A CA 1
ATOM 777 C C . ASP A 1 96 ? 5.625 -11.523 -22.484 1 88 96 ASP A C 1
ATOM 779 O O . ASP A 1 96 ? 5.617 -10.664 -23.375 1 88 96 ASP A O 1
ATOM 783 N N . LEU A 1 97 ? 5.285 -11.312 -21.281 1 86.44 97 LEU A N 1
ATOM 784 C CA . LEU A 1 97 ? 4.711 -10.031 -20.891 1 86.44 97 LEU A CA 1
ATOM 785 C C . LEU A 1 97 ? 5.805 -9.055 -20.453 1 86.44 97 LEU A C 1
ATOM 787 O O . LEU A 1 97 ? 5.535 -7.871 -20.234 1 86.44 97 LEU A O 1
ATOM 791 N N . VAL A 1 98 ? 7.098 -9.547 -20.375 1 87.06 98 VAL A N 1
ATOM 792 C CA . VAL A 1 98 ? 8.125 -8.734 -19.734 1 87.06 98 VAL A CA 1
ATOM 793 C C . VAL A 1 98 ? 9.383 -8.719 -20.609 1 87.06 98 VAL A C 1
ATOM 795 O O . VAL A 1 98 ? 9.547 -9.57 -21.484 1 87.06 98 VAL A O 1
ATOM 798 N N . ARG A 1 99 ? 10.094 -7.719 -20.422 1 88.88 99 ARG A N 1
ATOM 799 C CA . ARG A 1 99 ? 11.422 -7.57 -21.016 1 88.88 99 ARG A CA 1
ATOM 800 C C . ARG A 1 99 ? 12.445 -7.172 -19.969 1 88.88 99 ARG A C 1
ATOM 802 O O . ARG A 1 99 ? 12.109 -6.504 -18.984 1 88.88 99 ARG A O 1
ATOM 809 N N . ILE A 1 100 ? 13.578 -7.727 -20.156 1 86.38 100 ILE A N 1
ATOM 810 C CA . ILE A 1 100 ? 14.688 -7.34 -19.297 1 86.38 100 ILE A CA 1
ATOM 811 C C . ILE A 1 100 ? 15.633 -6.414 -20.062 1 86.38 100 ILE A C 1
ATOM 813 O O . ILE A 1 100 ? 16.172 -6.785 -21.109 1 86.38 100 ILE A O 1
ATOM 817 N N . GLN A 1 101 ? 15.625 -5.184 -19.656 1 85.38 101 GLN A N 1
ATOM 818 C CA . GLN A 1 101 ? 16.547 -4.203 -20.219 1 85.38 101 GLN A CA 1
ATOM 819 C C . GLN A 1 101 ? 17.375 -3.539 -19.125 1 85.38 101 GLN A C 1
ATOM 821 O O . GLN A 1 101 ? 16.828 -3.014 -18.156 1 85.38 101 GLN A O 1
ATOM 826 N N . SER A 1 102 ? 18.734 -3.576 -19.281 1 87.06 102 SER A N 1
ATOM 827 C CA . SER A 1 102 ? 19.656 -2.963 -18.328 1 87.06 102 SER A CA 1
ATOM 828 C C . SER A 1 102 ? 19.344 -3.398 -16.891 1 87.06 102 SER A C 1
ATOM 830 O O . SER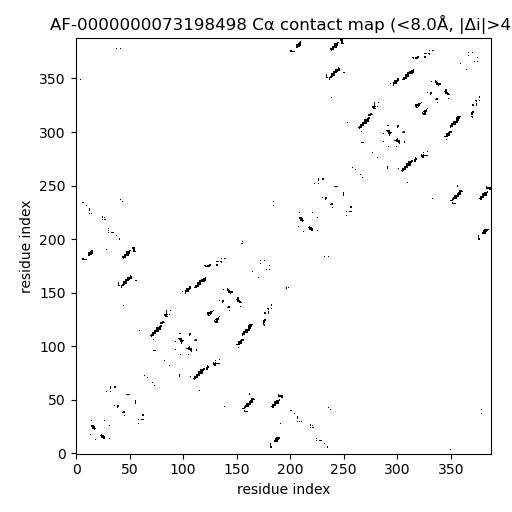 A 1 102 ? 19.219 -2.562 -16 1 87.06 102 SER A O 1
ATOM 832 N N . ASN A 1 103 ? 19.094 -4.625 -16.672 1 86.19 103 ASN A N 1
ATOM 833 C CA . ASN A 1 103 ? 18.844 -5.277 -15.391 1 86.19 103 ASN A CA 1
ATOM 834 C C . ASN A 1 103 ? 17.516 -4.844 -14.789 1 86.19 103 ASN A C 1
ATOM 836 O O . ASN A 1 103 ? 17.312 -4.941 -13.578 1 86.19 103 ASN A O 1
ATOM 840 N N . CYS A 1 104 ? 16.734 -4.273 -15.68 1 88.31 104 CYS A N 1
ATOM 841 C CA . CYS A 1 104 ? 15.391 -3.914 -15.234 1 88.31 104 CYS A CA 1
ATOM 842 C C . CYS A 1 104 ? 14.336 -4.781 -15.914 1 88.31 104 CYS A C 1
ATOM 844 O O . CYS A 1 104 ? 14.32 -4.895 -17.141 1 88.31 104 CYS A O 1
ATOM 846 N N . TYR A 1 105 ? 13.609 -5.457 -15.148 1 88.94 105 TYR A N 1
ATOM 847 C CA . TYR A 1 105 ? 12.477 -6.266 -15.578 1 88.94 105 TYR A CA 1
ATOM 848 C C . TYR A 1 105 ? 11.195 -5.438 -15.602 1 88.94 105 TYR A C 1
ATOM 850 O O . TYR A 1 105 ? 10.727 -4.977 -14.562 1 88.94 105 TYR A O 1
ATOM 858 N N . THR A 1 106 ? 10.734 -5.176 -16.828 1 87.44 106 THR A N 1
ATOM 859 C CA . THR A 1 106 ? 9.562 -4.316 -17 1 87.44 106 THR A CA 1
ATOM 860 C C . THR A 1 106 ? 8.609 -4.902 -18.031 1 87.44 106 THR A C 1
ATOM 862 O O . THR A 1 106 ? 8.992 -5.766 -18.812 1 87.44 106 THR A O 1
ATOM 865 N N . GLY A 1 107 ? 7.34 -4.508 -17.938 1 89.38 107 GLY A N 1
ATOM 866 C CA . GLY A 1 107 ? 6.363 -4.965 -18.906 1 89.38 107 GLY A CA 1
ATOM 867 C C . GLY A 1 107 ? 6.699 -4.551 -20.328 1 89.38 107 GLY A C 1
ATOM 868 O O . GLY A 1 107 ? 7.246 -3.471 -20.562 1 89.38 107 GLY A O 1
ATOM 869 N N . VAL A 1 108 ? 6.352 -5.438 -21.234 1 90.06 108 VAL A N 1
ATOM 870 C CA . VAL A 1 108 ? 6.508 -5.109 -22.641 1 90.06 108 VAL A CA 1
ATOM 871 C C . VAL A 1 108 ? 5.723 -3.844 -22.969 1 90.06 108 VAL A C 1
ATOM 873 O O . VAL A 1 108 ? 4.66 -3.6 -22.391 1 90.06 108 VAL A O 1
ATOM 876 N N . GLU A 1 109 ? 6.266 -2.99 -23.859 1 87.75 109 GLU A N 1
ATOM 877 C CA . GLU A 1 109 ? 5.629 -1.764 -24.328 1 87.75 109 GLU A CA 1
ATOM 878 C C . GLU A 1 109 ? 5.383 -0.791 -23.172 1 87.75 109 GLU A C 1
ATOM 880 O O . GLU A 1 109 ? 4.508 0.075 -23.266 1 87.75 109 GLU A O 1
ATOM 885 N N . GLY A 1 110 ? 6.043 -1.021 -22.062 1 86.62 110 GLY A N 1
ATOM 886 C CA . GLY A 1 110 ? 5.926 -0.102 -20.938 1 86.62 110 GLY A CA 1
ATOM 887 C C . GLY A 1 110 ? 4.715 -0.374 -20.062 1 86.62 110 GLY A C 1
ATOM 888 O O . GLY A 1 110 ? 4.371 0.435 -19.203 1 86.62 110 GLY A O 1
ATOM 889 N N . LYS A 1 111 ? 4.086 -1.564 -20.281 1 91 111 LYS A N 1
ATOM 890 C CA . LYS A 1 111 ? 2.893 -1.926 -19.531 1 91 111 LYS A CA 1
ATOM 891 C C . LYS A 1 111 ? 3.256 -2.4 -18.125 1 91 111 LYS A C 1
ATOM 893 O O . LYS A 1 111 ? 4.352 -2.924 -17.906 1 91 111 LYS A O 1
ATOM 898 N N . SER A 1 112 ? 2.348 -2.111 -17.219 1 93 112 SER A N 1
ATOM 899 C CA . SER A 1 112 ? 2.445 -2.764 -15.922 1 93 112 SER A CA 1
ATOM 900 C C . SER A 1 112 ? 2.133 -4.254 -16.031 1 93 112 SER A C 1
ATOM 902 O O . SER A 1 112 ? 1.356 -4.672 -16.891 1 93 112 SER A O 1
ATOM 904 N N . VAL A 1 113 ? 2.801 -5.008 -15.211 1 94 113 VAL A N 1
ATOM 905 C CA . VAL A 1 113 ? 2.592 -6.453 -15.227 1 94 113 VAL A CA 1
ATOM 906 C C . VAL A 1 113 ? 2.004 -6.91 -13.891 1 94 113 VAL A C 1
ATOM 908 O O . VAL A 1 113 ? 2.5 -6.531 -12.828 1 94 113 VAL A O 1
ATOM 911 N N . LEU A 1 114 ? 0.921 -7.633 -13.961 1 95.75 114 LEU A N 1
ATOM 912 C CA . LEU A 1 114 ? 0.311 -8.219 -12.773 1 95.75 114 LEU A CA 1
ATOM 913 C C . LEU A 1 114 ? 0.39 -9.742 -12.82 1 95.75 114 LEU A C 1
ATOM 915 O O . LEU A 1 114 ? -0.124 -10.367 -13.758 1 95.75 114 LEU A O 1
ATOM 919 N N . PHE A 1 115 ? 1.094 -10.367 -11.844 1 95.88 115 PHE A N 1
ATOM 920 C CA . PHE A 1 115 ? 1.086 -11.812 -11.656 1 95.88 115 PHE A CA 1
ATOM 921 C C . PHE A 1 115 ? 0.045 -12.219 -10.625 1 95.88 115 PHE A C 1
ATOM 923 O O . PHE A 1 115 ? 0.052 -11.719 -9.492 1 95.88 115 PHE A O 1
ATOM 930 N N . ILE A 1 116 ? -0.879 -13.055 -11.016 1 96.69 116 ILE A N 1
ATOM 931 C CA . ILE A 1 116 ? -1.812 -13.688 -10.086 1 96.69 116 ILE A CA 1
ATOM 932 C C . ILE A 1 116 ? -1.328 -15.094 -9.75 1 96.69 116 ILE A C 1
ATOM 934 O O . ILE A 1 116 ? -1.338 -15.984 -10.602 1 96.69 116 ILE A O 1
ATOM 938 N N . LEU A 1 117 ? -0.877 -15.242 -8.531 1 96.56 117 LEU A N 1
ATOM 939 C CA . LEU A 1 117 ? -0.329 -16.516 -8.062 1 96.56 117 LEU A CA 1
ATOM 940 C C . LEU A 1 117 ? -1.401 -17.344 -7.367 1 96.56 117 LEU A C 1
ATOM 942 O O . LEU A 1 117 ? -1.788 -17.047 -6.234 1 96.56 117 LEU A O 1
ATOM 946 N N . VAL A 1 118 ? -1.822 -18.406 -8.039 1 95.44 118 VAL A N 1
ATOM 947 C CA . VAL A 1 118 ? -2.875 -19.266 -7.496 1 95.44 118 VAL A CA 1
ATOM 948 C C . VAL A 1 118 ? -2.252 -20.453 -6.762 1 95.44 118 VAL A C 1
ATOM 950 O O . VAL A 1 118 ? -1.381 -21.125 -7.305 1 95.44 118 VAL A O 1
ATOM 953 N N . GLY A 1 119 ? -2.643 -20.594 -5.547 1 93.81 119 GLY A N 1
ATOM 954 C CA . GLY A 1 119 ? -2.166 -21.766 -4.812 1 93.81 119 GLY A CA 1
ATOM 955 C C . GLY A 1 119 ? -1.002 -21.453 -3.893 1 93.81 119 GLY A C 1
ATOM 956 O O . GLY A 1 119 ? -0.074 -22.25 -3.764 1 93.81 119 GLY A O 1
ATOM 957 N N . ILE A 1 120 ? -1.014 -20.266 -3.312 1 93.06 120 ILE A N 1
ATOM 958 C CA . ILE A 1 120 ? 0.015 -19.891 -2.348 1 93.06 120 ILE A CA 1
ATOM 959 C C . ILE A 1 120 ? 0.032 -20.891 -1.197 1 93.06 120 ILE A C 1
ATOM 961 O O . ILE A 1 120 ? 1.091 -21.188 -0.641 1 93.06 120 ILE A O 1
ATOM 965 N N . ASP A 1 121 ? -1.14 -21.469 -0.85 1 89.56 121 ASP A N 1
ATOM 966 C CA . ASP A 1 121 ? -1.282 -22.438 0.236 1 89.56 121 ASP A CA 1
ATOM 967 C C . ASP A 1 121 ? -0.608 -23.766 -0.115 1 89.56 121 ASP A C 1
ATOM 969 O O . ASP A 1 121 ? -0.359 -24.594 0.764 1 89.56 121 ASP A O 1
ATOM 973 N N . ARG A 1 122 ? -0.221 -23.938 -1.309 1 91.75 122 ARG A N 1
ATOM 974 C CA . ARG A 1 122 ? 0.341 -25.219 -1.758 1 91.75 122 ARG A CA 1
ATOM 975 C C . ARG A 1 122 ? 1.865 -25.188 -1.705 1 91.75 122 ARG A C 1
ATOM 977 O O . ARG A 1 122 ? 2.514 -26.219 -1.833 1 91.75 122 ARG A O 1
ATOM 984 N N . LEU A 1 123 ? 2.418 -23.984 -1.584 1 90.19 123 LEU A N 1
ATOM 985 C CA . LEU A 1 123 ? 3.873 -23.859 -1.56 1 90.19 123 LEU A CA 1
ATOM 986 C C . LEU A 1 123 ? 4.457 -24.594 -0.36 1 90.19 123 LEU A C 1
ATOM 988 O O . LEU A 1 123 ? 3.828 -24.672 0.697 1 90.19 123 LEU A O 1
ATOM 992 N N . ARG A 1 124 ? 5.641 -25.094 -0.613 1 80.19 124 ARG A N 1
ATOM 993 C CA . ARG A 1 124 ? 6.336 -25.844 0.431 1 80.19 124 ARG A CA 1
ATOM 994 C C . ARG A 1 124 ? 6.844 -24.906 1.523 1 80.19 124 ARG A C 1
ATOM 996 O O . ARG A 1 124 ? 6.77 -23.688 1.386 1 80.19 124 ARG A O 1
ATOM 1003 N N . GLU A 1 125 ? 7.367 -25.578 2.592 1 77.88 125 GLU A N 1
ATOM 1004 C CA . GLU A 1 125 ? 7.98 -24.859 3.711 1 77.88 125 GLU A CA 1
ATOM 1005 C C . GLU A 1 125 ? 9.117 -23.969 3.236 1 77.88 125 GLU A C 1
ATOM 1007 O O . GLU A 1 125 ? 9.805 -24.281 2.268 1 77.88 125 GLU A O 1
ATOM 1012 N N . THR A 1 126 ? 9.227 -23.031 3.961 1 79.12 126 THR A N 1
ATOM 1013 C CA . THR A 1 126 ? 10.242 -22.047 3.604 1 79.12 126 THR A CA 1
ATOM 1014 C C . THR A 1 126 ? 11.641 -22.625 3.777 1 79.12 126 THR A C 1
ATOM 1016 O O . THR A 1 126 ? 11.992 -23.094 4.863 1 79.12 126 THR A O 1
ATOM 1019 N N . THR A 1 127 ? 12.305 -22.781 2.699 1 83.44 127 THR A N 1
ATOM 1020 C CA . THR A 1 127 ? 13.734 -23.062 2.635 1 83.44 127 THR A CA 1
ATOM 1021 C C . THR A 1 127 ? 14.461 -22.031 1.785 1 83.44 127 THR A C 1
ATOM 1023 O O . THR A 1 127 ? 13.82 -21.156 1.189 1 83.44 127 THR A O 1
ATOM 1026 N N . GLU A 1 128 ? 15.734 -22.016 1.818 1 83.94 128 GLU A N 1
ATOM 1027 C CA . GLU A 1 128 ? 16.531 -21.031 1.066 1 83.94 128 GLU A CA 1
ATOM 1028 C C . GLU A 1 128 ? 16.188 -21.078 -0.419 1 83.94 128 GLU A C 1
ATOM 1030 O O . GLU A 1 128 ? 16.188 -20.047 -1.09 1 83.94 128 GLU A O 1
ATOM 1035 N N . ASP A 1 129 ? 15.789 -22.344 -0.905 1 86.94 129 ASP A N 1
ATOM 1036 C CA . ASP A 1 129 ? 15.547 -22.516 -2.334 1 86.94 129 ASP A CA 1
ATOM 1037 C C . ASP A 1 129 ? 14.047 -22.578 -2.629 1 86.94 129 ASP A C 1
ATOM 1039 O O . ASP A 1 129 ? 13.641 -22.984 -3.717 1 86.94 129 ASP A O 1
ATOM 1043 N N . SER A 1 130 ? 13.281 -22.156 -1.696 1 91 130 SER A N 1
ATOM 1044 C CA . SER A 1 130 ? 11.836 -22.281 -1.854 1 91 130 SER A CA 1
ATOM 1045 C C . SER A 1 130 ? 11.266 -21.094 -2.643 1 91 130 SER A C 1
ATOM 1047 O O . SER A 1 130 ? 11.867 -20.031 -2.686 1 91 130 SER A O 1
ATOM 1049 N N . ALA A 1 131 ? 10.133 -21.344 -3.279 1 93.19 131 ALA A N 1
ATOM 1050 C CA . ALA A 1 131 ? 9.391 -20.266 -3.951 1 93.19 131 ALA A CA 1
ATOM 1051 C C . ALA A 1 131 ? 9 -19.172 -2.969 1 93.19 131 ALA A C 1
ATOM 1053 O O . ALA A 1 131 ? 9 -17.984 -3.316 1 93.19 131 ALA A O 1
ATOM 1054 N N . THR A 1 132 ? 8.75 -19.578 -1.761 1 91.56 132 THR A N 1
ATOM 1055 C CA . THR A 1 132 ? 8.383 -18.641 -0.707 1 91.56 132 THR A CA 1
ATOM 1056 C C . THR A 1 132 ? 9.5 -17.625 -0.461 1 91.56 132 THR A C 1
ATOM 1058 O O . THR A 1 132 ? 9.25 -16.422 -0.351 1 91.56 132 THR A O 1
ATOM 1061 N N . GLU A 1 133 ? 10.68 -18.156 -0.441 1 90.69 133 GLU A N 1
ATOM 1062 C CA . GLU A 1 133 ? 11.828 -17.281 -0.205 1 90.69 133 GLU A CA 1
ATOM 1063 C C . GLU A 1 133 ? 12.062 -16.344 -1.385 1 90.69 133 GLU A C 1
ATOM 1065 O O . GLU A 1 133 ? 12.438 -15.18 -1.198 1 90.69 133 GLU A O 1
ATOM 1070 N N . LEU A 1 134 ? 11.852 -16.812 -2.51 1 92.31 134 LEU A N 1
ATOM 1071 C CA . LEU A 1 134 ? 11.969 -15.961 -3.693 1 92.31 134 LEU A CA 1
ATOM 1072 C C . LEU A 1 134 ? 10.984 -14.805 -3.641 1 92.31 134 LEU A C 1
ATOM 1074 O O . LEU A 1 134 ? 11.359 -13.648 -3.861 1 92.31 134 LEU A O 1
ATOM 1078 N N . LEU A 1 135 ? 9.766 -15.125 -3.33 1 93.81 135 LEU A N 1
ATOM 1079 C CA . LEU A 1 135 ? 8.727 -14.109 -3.25 1 93.81 135 LEU A CA 1
ATOM 1080 C C . LEU A 1 135 ? 9.047 -13.078 -2.174 1 93.81 135 LEU A C 1
ATOM 1082 O O . LEU A 1 135 ? 8.875 -11.875 -2.387 1 93.81 135 LEU A O 1
ATOM 1086 N N . ARG A 1 136 ? 9.5 -13.609 -1.087 1 90.94 136 ARG A N 1
ATOM 1087 C CA . ARG A 1 136 ? 9.906 -12.703 -0.017 1 90.94 136 ARG A CA 1
ATOM 1088 C C . ARG A 1 136 ? 10.969 -11.727 -0.502 1 90.94 136 ARG A C 1
ATOM 1090 O O . ARG A 1 136 ? 10.875 -10.523 -0.244 1 90.94 136 ARG A O 1
ATOM 1097 N N . ALA A 1 137 ? 11.961 -12.242 -1.161 1 89.12 137 ALA A N 1
ATOM 1098 C CA . ALA A 1 137 ? 13.055 -11.414 -1.667 1 89.12 137 ALA A CA 1
ATOM 1099 C C . ALA A 1 137 ? 12.547 -10.375 -2.664 1 89.12 137 ALA A C 1
ATOM 1101 O O . ALA A 1 137 ? 12.961 -9.219 -2.631 1 89.12 137 ALA A O 1
ATOM 1102 N N . ILE A 1 138 ? 11.664 -10.789 -3.494 1 91.69 138 ILE A N 1
ATOM 1103 C CA . ILE A 1 138 ? 11.094 -9.891 -4.492 1 91.69 138 ILE A CA 1
ATOM 1104 C C . ILE A 1 138 ? 10.305 -8.781 -3.801 1 91.69 138 ILE A C 1
ATOM 1106 O O . ILE A 1 138 ? 10.469 -7.602 -4.133 1 91.69 138 ILE A O 1
ATOM 1110 N N . PHE A 1 139 ? 9.5 -9.125 -2.82 1 90.75 139 PHE A N 1
ATOM 1111 C CA . PHE A 1 139 ? 8.648 -8.156 -2.145 1 90.75 139 PHE A CA 1
ATOM 1112 C C . PHE A 1 139 ? 9.484 -7.195 -1.302 1 90.75 139 PHE A C 1
ATOM 1114 O O . PHE A 1 139 ? 9.164 -6.012 -1.195 1 90.75 139 PHE A O 1
ATOM 1121 N N . GLU A 1 140 ? 10.508 -7.68 -0.782 1 84.88 140 GLU A N 1
ATOM 1122 C CA . GLU A 1 140 ? 11.336 -6.883 0.122 1 84.88 140 GLU A CA 1
ATOM 1123 C C . GLU A 1 140 ? 12.227 -5.922 -0.652 1 84.88 140 GLU A C 1
ATOM 1125 O O . GLU A 1 140 ? 12.43 -4.777 -0.234 1 84.88 140 GLU A O 1
ATOM 1130 N N . ARG A 1 141 ? 12.773 -6.383 -1.773 1 83.94 141 ARG A N 1
ATOM 1131 C CA . ARG A 1 141 ? 13.852 -5.621 -2.4 1 83.94 141 ARG A CA 1
ATOM 1132 C C . ARG A 1 141 ? 13.469 -5.191 -3.812 1 83.94 141 ARG A C 1
ATOM 1134 O O . ARG A 1 141 ? 14.172 -4.406 -4.441 1 83.94 141 ARG A O 1
ATOM 1141 N N . ASN A 1 142 ? 12.383 -5.684 -4.289 1 85.88 142 ASN A N 1
ATOM 1142 C CA . ASN A 1 142 ? 11.961 -5.461 -5.668 1 85.88 142 ASN A CA 1
ATOM 1143 C C . ASN A 1 142 ? 13.055 -5.852 -6.66 1 85.88 142 ASN A C 1
ATOM 1145 O O . ASN A 1 142 ? 13.234 -5.188 -7.684 1 85.88 142 ASN A O 1
ATOM 1149 N N . CYS A 1 143 ? 13.852 -6.781 -6.266 1 87.81 143 CYS A N 1
ATOM 1150 C CA . CYS A 1 143 ? 14.883 -7.285 -7.164 1 87.81 143 CYS A CA 1
ATOM 1151 C C . CYS A 1 143 ? 15.219 -8.734 -6.844 1 87.81 143 CYS A C 1
ATOM 1153 O O . CYS A 1 143 ? 14.859 -9.242 -5.781 1 87.81 143 CYS A O 1
ATOM 1155 N N . VAL A 1 144 ? 15.727 -9.406 -7.809 1 85.12 144 VAL A N 1
ATOM 1156 C CA . VAL A 1 144 ? 16.219 -10.766 -7.621 1 85.12 144 VAL A CA 1
ATOM 1157 C C . VAL A 1 144 ? 17.641 -10.875 -8.164 1 85.12 144 VAL A C 1
ATOM 1159 O O . VAL A 1 144 ? 18.047 -10.102 -9.039 1 85.12 144 VAL A O 1
ATOM 1162 N N . VAL A 1 145 ? 18.391 -11.688 -7.426 1 81.31 145 VAL A N 1
ATOM 1163 C CA . VAL A 1 145 ? 19.719 -11.984 -7.922 1 81.31 145 VAL A CA 1
ATOM 1164 C C . VAL A 1 145 ? 19.656 -13.102 -8.953 1 81.31 145 VAL A C 1
ATOM 1166 O O . VAL A 1 145 ? 19.203 -14.211 -8.648 1 81.31 145 VAL A O 1
ATOM 1169 N N . ALA A 1 146 ? 19.844 -12.672 -10.133 1 72.12 146 ALA A N 1
ATOM 1170 C CA . ALA A 1 146 ? 19.828 -13.648 -11.219 1 72.12 146 ALA A CA 1
ATOM 1171 C C . ALA A 1 146 ? 21.188 -14.328 -11.367 1 72.12 146 ALA A C 1
ATOM 1173 O O . ALA A 1 146 ? 22.094 -14.125 -10.539 1 72.12 146 ALA A O 1
ATOM 1174 N N . ARG A 1 147 ? 21.344 -15.055 -12.562 1 65.75 147 ARG A N 1
ATOM 1175 C CA . ARG A 1 147 ? 22.578 -15.766 -12.852 1 65.75 147 ARG A CA 1
ATOM 1176 C C . ARG A 1 147 ? 23.766 -14.812 -12.812 1 65.75 147 ARG A C 1
ATOM 1178 O O . ARG A 1 147 ? 23.641 -13.633 -13.141 1 65.75 147 ARG A O 1
ATOM 1185 N N . ALA A 1 148 ? 24.922 -15.312 -12.297 1 68 148 ALA A N 1
ATOM 1186 C CA . ALA A 1 148 ? 26.219 -14.648 -12.273 1 68 148 ALA A CA 1
ATOM 1187 C C . ALA A 1 148 ? 26.203 -13.43 -11.359 1 68 148 ALA A C 1
ATOM 1189 O O . ALA A 1 148 ? 26.844 -12.414 -11.656 1 68 148 ALA A O 1
ATOM 1190 N N . ASN A 1 149 ? 25.25 -13.305 -10.484 1 69.88 149 ASN A N 1
ATOM 1191 C CA . ASN A 1 149 ? 25.219 -12.305 -9.414 1 69.88 149 ASN A CA 1
ATOM 1192 C C . ASN A 1 149 ? 24.719 -10.961 -9.914 1 69.88 149 ASN A C 1
ATOM 1194 O O . ASN A 1 149 ? 25.094 -9.914 -9.398 1 69.88 149 ASN A O 1
ATOM 1198 N N . GLU A 1 150 ? 24.062 -11.117 -11.055 1 82.94 150 GLU A N 1
ATOM 1199 C CA . GLU A 1 150 ? 23.469 -9.883 -11.539 1 82.94 150 GLU A CA 1
ATOM 1200 C C . GLU A 1 150 ? 22.078 -9.664 -10.945 1 82.94 150 GLU A C 1
ATOM 1202 O O . GLU A 1 150 ? 21.25 -10.578 -10.93 1 82.94 150 GLU A O 1
ATOM 1207 N N . GLU A 1 151 ? 21.922 -8.461 -10.391 1 88.31 151 GLU A N 1
ATOM 1208 C CA . GLU A 1 151 ? 20.625 -8.102 -9.805 1 88.31 151 GLU A CA 1
ATOM 1209 C C . GLU A 1 151 ? 19.656 -7.578 -10.859 1 88.31 151 GLU A C 1
ATOM 1211 O O . GLU A 1 151 ? 20.031 -6.738 -11.688 1 88.31 151 GLU A O 1
ATOM 1216 N N . ILE A 1 152 ? 18.516 -8.227 -10.93 1 89.5 152 ILE A N 1
ATOM 1217 C CA . ILE A 1 152 ? 17.438 -7.758 -11.797 1 89.5 152 ILE A CA 1
ATOM 1218 C C . ILE A 1 152 ? 16.375 -7.055 -10.969 1 89.5 152 ILE A C 1
ATOM 1220 O O . ILE A 1 152 ? 15.797 -7.645 -10.055 1 89.5 152 ILE A O 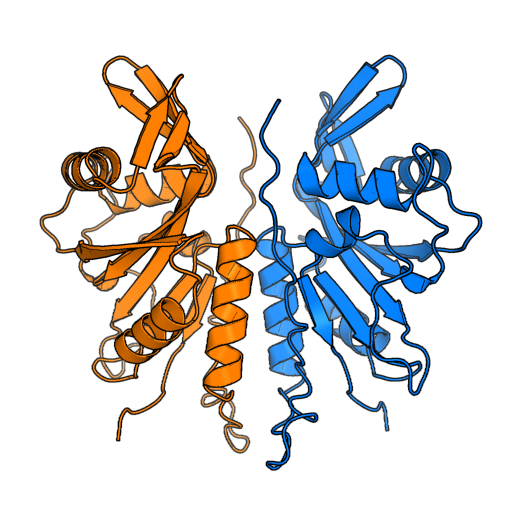1
ATOM 1224 N N . HIS A 1 153 ? 16.094 -5.793 -11.336 1 90.5 153 HIS A N 1
ATOM 1225 C CA . HIS A 1 153 ? 15.109 -4.988 -10.617 1 90.5 153 HIS A CA 1
ATOM 1226 C C . HIS A 1 153 ? 13.734 -5.059 -11.281 1 90.5 153 HIS A C 1
ATOM 1228 O O . HIS A 1 153 ? 13.633 -5.008 -12.508 1 90.5 153 HIS A O 1
ATOM 1234 N N . PHE A 1 154 ? 12.773 -5.238 -10.484 1 89.69 154 PHE A N 1
ATOM 1235 C CA . PHE A 1 154 ? 11.406 -5.27 -10.984 1 89.69 154 PHE A CA 1
ATOM 1236 C C . PHE A 1 154 ? 10.797 -3.869 -11.008 1 89.69 154 PHE A C 1
ATOM 1238 O O . PHE A 1 154 ? 10.82 -3.166 -9.992 1 89.69 154 PHE A O 1
ATOM 1245 N N . SER A 1 155 ? 10.391 -3.492 -12.172 1 87.75 155 SER A N 1
ATOM 1246 C CA . SER A 1 155 ? 9.719 -2.207 -12.328 1 87.75 155 SER A CA 1
ATOM 1247 C C . SER A 1 155 ? 8.297 -2.385 -12.852 1 87.75 155 SER A C 1
ATOM 1249 O O . SER A 1 155 ? 8.094 -2.951 -13.93 1 87.75 155 SER A O 1
ATOM 1251 N N . ASN A 1 156 ? 7.301 -1.919 -12.109 1 89.25 156 ASN A N 1
ATOM 1252 C CA . ASN A 1 156 ? 5.887 -1.987 -12.477 1 89.25 156 ASN A CA 1
ATOM 1253 C C . ASN A 1 156 ? 5.406 -3.432 -12.578 1 89.25 156 ASN A C 1
ATOM 1255 O O . ASN A 1 156 ? 4.727 -3.793 -13.547 1 89.25 156 ASN A O 1
ATOM 1259 N N . VAL A 1 157 ? 5.879 -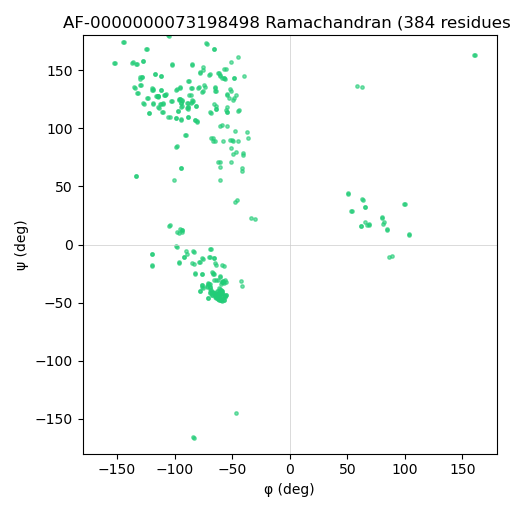4.195 -11.703 1 92.38 157 VAL A N 1
ATOM 1260 C CA . VAL A 1 157 ? 5.461 -5.586 -11.586 1 92.38 157 VAL A CA 1
ATOM 1261 C C . VAL A 1 157 ? 4.738 -5.793 -10.258 1 92.38 157 VAL A C 1
ATOM 1263 O O . VAL A 1 157 ? 5.238 -5.398 -9.203 1 92.38 157 VAL A O 1
ATOM 1266 N N . HIS A 1 158 ? 3.588 -6.336 -10.336 1 94.56 158 HIS A N 1
ATOM 1267 C CA . HIS A 1 158 ? 2.701 -6.441 -9.188 1 94.56 158 HIS A CA 1
ATOM 1268 C C . HIS A 1 158 ? 2.229 -7.879 -8.984 1 94.56 158 HIS A C 1
ATOM 1270 O O . HIS A 1 158 ? 2.295 -8.695 -9.906 1 94.56 158 HIS A O 1
ATOM 1276 N N . PHE A 1 159 ? 1.812 -8.164 -7.727 1 96.25 159 PHE A N 1
ATOM 1277 C CA . PHE A 1 159 ? 1.479 -9.539 -7.398 1 96.25 159 PHE A CA 1
ATOM 1278 C C . PHE A 1 159 ? 0.173 -9.609 -6.617 1 96.25 159 PHE A C 1
ATOM 1280 O O . PHE A 1 159 ? -0.071 -8.797 -5.73 1 96.25 159 PHE A O 1
ATOM 1287 N N . ILE A 1 160 ? -0.664 -10.5 -6.957 1 96.94 160 ILE A N 1
ATOM 1288 C CA . ILE A 1 160 ? -1.793 -10.977 -6.164 1 96.94 160 ILE A CA 1
ATOM 1289 C C . ILE A 1 160 ? -1.643 -12.469 -5.898 1 96.94 160 ILE A C 1
ATOM 1291 O O . ILE A 1 160 ? -1.276 -13.234 -6.793 1 96.94 160 ILE A O 1
ATOM 1295 N N . GLY A 1 161 ? -1.829 -12.844 -4.703 1 95.69 161 GLY A N 1
ATOM 1296 C CA . GLY A 1 161 ? -1.831 -14.258 -4.344 1 95.69 161 GLY A CA 1
ATOM 1297 C C . GLY A 1 161 ? -3.197 -14.758 -3.916 1 95.69 161 GLY A C 1
ATOM 1298 O O . GLY A 1 161 ? -3.975 -14.023 -3.309 1 95.69 161 GLY A O 1
ATOM 1299 N N . GLU A 1 162 ? -3.455 -15.969 -4.258 1 94 162 GLU A N 1
ATOM 1300 C CA . GLU A 1 162 ? -4.625 -16.672 -3.73 1 94 162 GLU A CA 1
ATOM 1301 C C . GLU A 1 162 ? -4.219 -17.75 -2.742 1 94 162 GLU A C 1
ATOM 1303 O O . GLU A 1 162 ? -3.371 -18.594 -3.051 1 94 162 GLU A O 1
ATOM 1308 N N . TYR A 1 163 ? -4.801 -17.703 -1.652 1 91.25 163 TYR A N 1
ATOM 1309 C CA . TYR A 1 163 ? -4.566 -18.656 -0.576 1 91.25 163 TYR A CA 1
ATOM 1310 C C . TYR A 1 163 ? -5.859 -19.359 -0.174 1 91.25 163 TYR A C 1
ATOM 1312 O O . TYR A 1 163 ? -6.773 -18.719 0.362 1 91.25 163 TYR A O 1
ATOM 1320 N N . THR A 1 164 ? -5.93 -20.625 -0.431 1 90 164 THR A N 1
ATOM 1321 C CA . THR A 1 164 ? -7.1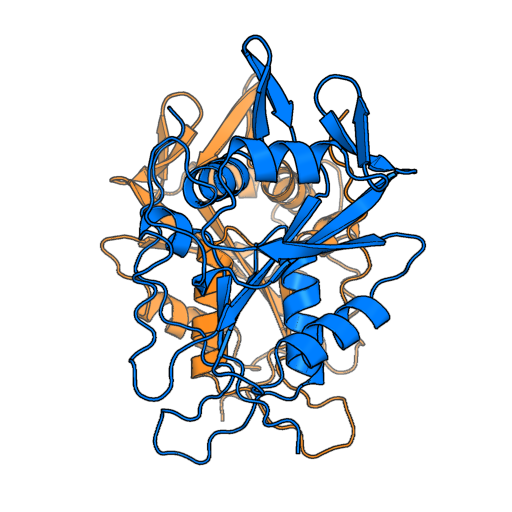29 -21.391 -0.087 1 90 164 THR A CA 1
ATOM 1322 C C . THR A 1 164 ? -7.031 -21.938 1.335 1 90 164 THR A C 1
ATOM 1324 O O . THR A 1 164 ? -6.125 -22.703 1.651 1 90 164 THR A O 1
ATOM 1327 N N . THR A 1 165 ? -7.961 -21.453 2.166 1 83.75 165 THR A N 1
ATOM 1328 C CA . THR A 1 165 ? -7.988 -21.891 3.555 1 83.75 165 THR A CA 1
ATOM 1329 C C . THR A 1 165 ? -8.828 -23.156 3.705 1 83.75 165 THR A C 1
ATOM 1331 O O . THR A 1 165 ? -9.773 -23.375 2.943 1 83.75 165 THR A O 1
ATOM 1334 N N . VAL A 1 166 ? -8.297 -24.047 4.57 1 76.31 166 VAL A N 1
ATOM 1335 C CA . VAL A 1 166 ? -9.078 -25.25 4.855 1 76.31 166 VAL A CA 1
ATOM 1336 C C . VAL A 1 166 ? -10.172 -24.922 5.863 1 76.31 166 VAL A C 1
ATOM 1338 O O . VAL A 1 166 ? -9.961 -24.141 6.797 1 76.31 166 VAL A O 1
ATOM 1341 N N . ALA A 1 167 ? -11.367 -25.406 5.566 1 60.56 167 ALA A N 1
ATOM 1342 C CA . ALA A 1 167 ? -12.531 -25.219 6.426 1 60.56 167 ALA A CA 1
ATOM 1343 C C . ALA A 1 167 ? -12.195 -25.516 7.883 1 60.56 167 ALA A C 1
ATOM 1345 O O . ALA A 1 167 ? -11.414 -26.422 8.172 1 60.56 167 ALA A O 1
ATOM 1346 N N . ASN A 1 168 ? -12.516 -24.562 8.867 1 58.16 168 ASN A N 1
ATOM 1347 C CA . ASN A 1 168 ? -12.445 -24.734 10.312 1 58.16 168 ASN A CA 1
ATOM 1348 C C . ASN A 1 168 ? -11.055 -24.422 10.852 1 58.16 168 ASN A C 1
ATOM 1350 O O . ASN A 1 168 ? -10.789 -24.609 12.039 1 58.16 168 ASN A O 1
ATOM 1354 N N . GLN A 1 169 ? -10.172 -24.281 9.953 1 55.56 169 GLN A N 1
ATOM 1355 C CA . GLN A 1 169 ? -8.867 -23.953 10.516 1 55.56 169 GLN A CA 1
ATOM 1356 C C . GLN A 1 169 ? -8.641 -22.438 10.547 1 55.56 169 GLN A C 1
ATOM 1358 O O . GLN A 1 169 ? -9.07 -21.734 9.633 1 55.56 169 GLN A O 1
ATOM 1363 N N . GLN A 1 170 ? -8.492 -22.078 11.773 1 53.94 170 GLN A N 1
ATOM 1364 C CA . GLN A 1 170 ? -8.102 -20.672 11.906 1 53.94 170 GLN A CA 1
ATOM 1365 C C . GLN A 1 170 ? -7.012 -20.312 10.906 1 53.94 170 GLN A C 1
ATOM 1367 O O . GLN A 1 170 ? -6.102 -21.109 10.656 1 53.94 170 GLN A O 1
ATOM 1372 N N . PHE A 1 171 ? -7.418 -19.453 10.078 1 54.56 171 PHE A N 1
ATOM 1373 C CA . PHE A 1 171 ? -6.418 -19 9.125 1 54.56 171 PHE A CA 1
ATOM 1374 C C . PHE A 1 171 ? -5.066 -18.812 9.805 1 54.56 171 PHE A C 1
ATOM 1376 O O . PHE A 1 171 ? -4.914 -17.938 10.656 1 54.56 171 PHE A O 1
ATOM 1383 N N . THR A 1 172 ? -4.277 -19.953 10.07 1 54.47 172 THR A N 1
ATOM 1384 C CA . THR A 1 172 ? -2.879 -19.797 10.445 1 54.47 172 THR A CA 1
ATOM 1385 C C . THR A 1 172 ? -1.98 -19.812 9.211 1 54.47 172 THR A C 1
ATOM 1387 O O . THR A 1 172 ? -2.098 -20.703 8.367 1 54.47 172 THR A O 1
ATOM 1390 N N . MET A 1 173 ? -1.695 -18.672 8.727 1 57.31 173 MET A N 1
ATOM 1391 C CA . MET A 1 173 ? -0.77 -18.578 7.598 1 57.31 173 MET A CA 1
ATOM 1392 C C . MET A 1 173 ? 0.464 -19.453 7.84 1 57.31 173 MET A C 1
ATOM 1394 O O . MET A 1 173 ? 1.577 -19.062 7.477 1 57.31 173 MET A O 1
ATOM 1398 N N . ASN A 1 174 ? 0.304 -20.578 8.406 1 56.09 174 ASN A N 1
ATOM 1399 C CA . ASN A 1 174 ? 1.417 -21.422 8.82 1 56.09 174 ASN A CA 1
ATOM 1400 C C . ASN A 1 174 ? 2.293 -21.812 7.637 1 56.09 174 ASN A C 1
ATOM 1402 O O . ASN A 1 174 ? 3.518 -21.891 7.758 1 56.09 174 ASN A O 1
ATOM 1406 N N . SER A 1 175 ? 1.635 -21.984 6.469 1 61.38 175 SER A N 1
ATOM 1407 C CA . SER A 1 175 ? 2.43 -22.625 5.426 1 61.38 175 SER A CA 1
ATOM 1408 C C . SER A 1 175 ? 3.275 -21.594 4.672 1 61.38 175 SER A C 1
ATOM 1410 O O . SER A 1 175 ? 4.234 -21.969 3.984 1 61.38 175 SER A O 1
ATOM 1412 N N . MET A 1 176 ? 3.129 -20.391 4.684 1 68.38 176 MET A N 1
ATOM 1413 C CA . MET A 1 176 ? 3.82 -19.422 3.844 1 68.38 176 MET A CA 1
ATOM 1414 C C . MET A 1 176 ? 5.039 -18.844 4.562 1 68.38 176 MET A C 1
ATOM 1416 O O . MET A 1 176 ? 5.988 -18.391 3.922 1 68.38 176 MET A O 1
ATOM 1420 N N . GLY A 1 177 ? 5.457 -19.469 5.676 1 72.38 177 GLY A N 1
ATOM 1421 C CA . GLY A 1 177 ? 6.52 -18.875 6.469 1 72.38 177 GLY A CA 1
ATOM 1422 C C . GLY A 1 177 ? 6.184 -17.484 6.965 1 72.38 177 GLY A C 1
ATOM 1423 O O . GLY A 1 177 ? 5.625 -16.672 6.223 1 72.38 177 GLY A O 1
ATOM 1424 N N . ALA A 1 178 ? 6.457 -17.219 8.125 1 73.88 178 ALA A N 1
ATOM 1425 C CA . ALA A 1 178 ? 6.109 -15.984 8.82 1 73.88 178 ALA A CA 1
ATOM 1426 C C . ALA A 1 178 ? 6.73 -14.773 8.133 1 73.88 178 ALA A C 1
ATOM 1428 O O . ALA A 1 178 ? 6.121 -13.695 8.078 1 73.88 178 ALA A O 1
ATOM 1429 N N . ARG A 1 179 ? 7.848 -15.086 7.484 1 79 179 ARG A N 1
ATOM 1430 C CA . ARG A 1 179 ? 8.578 -13.977 6.887 1 79 179 ARG A CA 1
ATOM 1431 C C . ARG A 1 179 ? 7.895 -13.484 5.617 1 79 179 ARG A C 1
ATOM 1433 O O . ARG A 1 179 ? 7.848 -12.281 5.352 1 79 179 ARG A O 1
ATOM 1440 N N . LEU A 1 180 ? 7.336 -14.414 4.84 1 86.12 180 LEU A N 1
ATOM 1441 C CA . LEU A 1 180 ? 6.625 -14.008 3.635 1 86.12 180 LEU A CA 1
ATOM 1442 C C . LEU A 1 180 ? 5.258 -13.43 3.977 1 86.12 180 LEU A C 1
ATOM 1444 O O . LEU A 1 180 ? 4.801 -12.477 3.336 1 86.12 180 LEU A O 1
ATOM 1448 N N . GLN A 1 181 ? 4.715 -13.984 4.961 1 84.12 181 GLN A N 1
ATOM 1449 C CA . GLN A 1 181 ? 3.357 -13.609 5.352 1 84.12 181 GLN A CA 1
ATOM 1450 C C . GLN A 1 181 ? 3.26 -12.117 5.641 1 84.12 181 GLN A C 1
ATOM 1452 O O . GLN A 1 181 ? 2.273 -11.469 5.281 1 84.12 181 GLN A O 1
ATOM 1457 N N . ARG A 1 182 ? 4.285 -11.57 6.129 1 83.25 182 ARG A N 1
ATOM 1458 C CA . ARG A 1 182 ? 4.25 -10.172 6.547 1 83.25 182 ARG A CA 1
ATOM 1459 C C . ARG A 1 182 ? 4.293 -9.242 5.344 1 83.25 182 ARG A C 1
ATOM 1461 O O . ARG A 1 182 ? 4.023 -8.039 5.473 1 83.25 182 ARG A O 1
ATOM 1468 N N . HIS A 1 183 ? 4.594 -9.812 4.227 1 89.19 183 HIS A N 1
ATOM 1469 C CA . HIS A 1 183 ? 4.738 -8.977 3.041 1 89.19 183 HIS A CA 1
ATOM 1470 C C . HIS A 1 183 ? 3.469 -8.992 2.197 1 89.19 183 HIS A C 1
ATOM 1472 O O . HIS A 1 183 ? 3.369 -8.273 1.202 1 89.19 183 HIS A O 1
ATOM 1478 N N . TRP A 1 184 ? 2.539 -9.773 2.666 1 90.19 184 TRP A N 1
ATOM 1479 C CA . TRP A 1 184 ? 1.248 -9.805 1.987 1 90.19 184 TRP A CA 1
ATOM 1480 C C . TRP A 1 184 ? 0.237 -8.906 2.691 1 90.19 184 TRP A C 1
ATOM 1482 O O . TRP A 1 184 ? 0.169 -8.883 3.922 1 90.19 184 TRP A O 1
ATOM 1492 N N . PHE A 1 185 ? -0.442 -8.133 1.87 1 90.75 185 PHE A N 1
ATOM 1493 C CA . PHE A 1 185 ? -1.673 -7.527 2.357 1 90.75 185 PHE A CA 1
ATOM 1494 C C . PHE A 1 185 ? -2.832 -8.516 2.289 1 90.75 185 PHE A C 1
ATOM 1496 O O . PHE A 1 185 ? -3.373 -8.773 1.211 1 90.75 185 PHE A O 1
ATOM 1503 N N . PRO A 1 186 ? -3.25 -9.047 3.424 1 87.62 186 PRO A N 1
ATOM 1504 C CA . PRO A 1 186 ? -4.246 -10.117 3.4 1 87.62 186 PRO A CA 1
ATOM 1505 C C . PRO A 1 186 ? -5.68 -9.594 3.334 1 87.62 186 PRO A C 1
ATOM 1507 O O . PRO A 1 186 ? -6.02 -8.625 4.023 1 87.62 186 PRO A O 1
ATOM 1510 N N . LEU A 1 187 ? -6.43 -10.156 2.516 1 87.25 187 LEU A N 1
ATOM 1511 C CA . LEU A 1 187 ? -7.863 -9.906 2.42 1 87.25 187 LEU A CA 1
ATOM 1512 C C . LEU A 1 187 ? -8.648 -11.219 2.498 1 87.25 187 LEU A C 1
ATOM 1514 O O . LEU A 1 187 ? -8.422 -12.125 1.693 1 87.25 187 LEU A O 1
ATOM 1518 N N . GLN A 1 188 ? -9.477 -11.289 3.441 1 84.25 188 GLN A N 1
ATOM 1519 C CA . GLN A 1 188 ? -10.344 -12.453 3.541 1 84.25 188 GLN A CA 1
ATOM 1520 C C . GLN A 1 188 ? -11.586 -12.281 2.67 1 84.25 188 GLN A C 1
ATOM 1522 O O . GLN A 1 188 ? -12.32 -11.297 2.807 1 84.25 188 GLN A O 1
ATOM 1527 N N . ILE A 1 189 ? -11.703 -13.203 1.824 1 82.25 189 ILE A N 1
ATOM 1528 C CA . ILE A 1 189 ? -12.82 -13.156 0.887 1 82.25 189 ILE A CA 1
ATOM 1529 C C . ILE A 1 189 ? -13.82 -14.258 1.22 1 82.25 189 ILE A C 1
ATOM 1531 O O . ILE A 1 189 ? -13.438 -15.422 1.364 1 82.25 189 ILE A O 1
ATOM 1535 N N . GLU A 1 190 ? -14.992 -13.875 1.482 1 76.75 190 GLU A N 1
ATOM 1536 C CA . GLU A 1 190 ? -16.078 -14.828 1.693 1 76.75 190 GLU A CA 1
ATOM 1537 C C . GLU A 1 190 ? -17.328 -14.422 0.908 1 76.75 190 GLU A C 1
ATOM 1539 O O . GLU A 1 190 ? -18.328 -14.047 1.495 1 76.75 190 GLU A O 1
ATOM 1544 N N . ASN A 1 191 ? -17.203 -14.32 -0.344 1 68.25 191 ASN A N 1
ATOM 1545 C CA . ASN A 1 191 ? -18.312 -14.055 -1.242 1 68.25 191 ASN A CA 1
ATOM 1546 C C . ASN A 1 191 ? -18.828 -15.336 -1.891 1 68.25 191 ASN A C 1
ATOM 1548 O O . ASN A 1 191 ? -18.359 -15.727 -2.961 1 68.25 191 ASN A O 1
ATOM 1552 N N . PRO A 1 192 ? -19.688 -15.977 -1.116 1 59.41 192 PRO A N 1
ATOM 1553 C CA . PRO A 1 192 ? -20.109 -17.25 -1.694 1 59.41 192 PRO A CA 1
ATOM 1554 C C . PRO A 1 192 ? -20.672 -17.094 -3.107 1 59.41 192 PRO A C 1
ATOM 1556 O O . PRO A 1 192 ? -21.359 -16.109 -3.404 1 59.41 192 PRO A O 1
ATOM 1559 N N . VAL A 1 193 ? -20.031 -17.625 -4.125 1 56.56 193 VAL A N 1
ATOM 1560 C CA . VAL A 1 193 ? -20.5 -17.703 -5.508 1 56.56 193 VAL A CA 1
ATOM 1561 C C . VAL A 1 193 ? -21.797 -18.5 -5.578 1 56.56 193 VAL A C 1
ATOM 1563 O O . VAL A 1 193 ? -21.859 -19.641 -5.098 1 56.56 193 VAL A O 1
ATOM 1566 N N . GLY A 1 194 ? -22.953 -17.906 -5.051 1 45.16 194 GLY A N 1
ATOM 1567 C CA . GLY A 1 194 ? -24.172 -18.641 -5.367 1 45.16 194 GLY A CA 1
ATOM 1568 C C . GLY A 1 194 ? -24.359 -18.859 -6.855 1 45.16 194 GLY A C 1
ATOM 1569 O O . GLY A 1 194 ? -23.766 -18.172 -7.676 1 45.16 194 GLY A O 1
ATOM 1570 N N . MET B 1 1 ? 16.875 7.957 -14.266 1 18.28 1 MET B N 1
ATOM 1571 C CA . MET B 1 1 ? 15.766 8.188 -15.172 1 18.28 1 MET B CA 1
ATOM 1572 C C . MET B 1 1 ? 14.617 7.23 -14.883 1 18.28 1 MET B C 1
ATOM 1574 O O . MET B 1 1 ? 14.266 6.402 -15.719 1 18.28 1 MET B O 1
ATOM 1578 N N . PHE B 1 2 ? 14.516 6.633 -13.781 1 21.08 2 PHE B N 1
ATOM 1579 C CA . PHE B 1 2 ? 13.633 5.605 -13.242 1 21.08 2 PHE B CA 1
ATOM 1580 C C . PHE B 1 2 ? 12.172 5.926 -13.547 1 21.08 2 PHE B C 1
ATOM 1582 O O . PHE B 1 2 ? 11.859 7.027 -14.008 1 21.08 2 PHE B O 1
ATOM 1589 N N . ASN B 1 3 ? 11.297 5.609 -12.688 1 25.84 3 ASN B N 1
ATOM 1590 C CA . ASN B 1 3 ? 10.109 4.793 -12.469 1 25.84 3 ASN B CA 1
ATOM 1591 C C . ASN B 1 3 ? 8.836 5.625 -12.57 1 25.84 3 ASN B C 1
ATOM 1593 O O . ASN B 1 3 ? 8.383 6.199 -11.578 1 25.84 3 ASN B O 1
ATOM 1597 N N . ARG B 1 4 ? 8.688 6.281 -13.688 1 27.64 4 ARG B N 1
ATOM 1598 C CA . ARG B 1 4 ? 7.488 7.082 -13.93 1 27.64 4 ARG B CA 1
ATOM 1599 C C . ARG B 1 4 ? 6.234 6.215 -13.898 1 27.64 4 ARG B C 1
ATOM 1601 O O . ARG B 1 4 ? 5.938 5.512 -14.867 1 27.64 4 ARG B O 1
ATOM 1608 N N . PHE B 1 5 ? 5.977 5.543 -12.961 1 31.34 5 PHE B N 1
ATOM 1609 C CA . PHE B 1 5 ? 4.738 4.77 -13.016 1 31.34 5 PHE B CA 1
ATOM 1610 C C . PHE B 1 5 ? 3.549 5.672 -13.312 1 31.34 5 PHE B C 1
ATOM 1612 O O . PHE B 1 5 ? 3.395 6.73 -12.695 1 31.34 5 PHE B O 1
ATOM 1619 N N . PRO B 1 6 ? 3.109 5.664 -14.523 1 30.3 6 PRO B N 1
ATOM 1620 C CA . PRO B 1 6 ? 1.885 6.441 -14.727 1 30.3 6 PRO B CA 1
ATOM 1621 C C . PRO B 1 6 ? 0.822 6.156 -13.664 1 30.3 6 PRO B C 1
ATOM 1623 O O . PRO B 1 6 ? 0.476 4.996 -13.43 1 30.3 6 PRO B O 1
ATOM 1626 N N . ARG B 1 7 ? 0.921 6.684 -12.609 1 36.69 7 ARG B N 1
ATOM 1627 C CA . ARG B 1 7 ? -0.134 6.57 -11.602 1 36.69 7 ARG B CA 1
ATOM 1628 C C . ARG B 1 7 ? -1.461 7.09 -12.148 1 36.69 7 ARG B C 1
ATOM 1630 O O . ARG B 1 7 ? -1.561 8.25 -12.547 1 36.69 7 ARG B O 1
ATOM 1637 N N . ALA B 1 8 ? -2.254 6.203 -12.789 1 36.5 8 ALA B N 1
ATOM 1638 C CA . ALA B 1 8 ? -3.576 6.531 -13.312 1 36.5 8 ALA B CA 1
ATOM 1639 C C . ALA B 1 8 ? -4.438 7.207 -12.25 1 36.5 8 ALA B C 1
ATOM 1641 O O . ALA B 1 8 ? -4.184 7.059 -11.047 1 36.5 8 ALA B O 1
ATOM 1642 N N . ASP B 1 9 ? -5.445 7.957 -12.766 1 41.69 9 ASP B N 1
ATOM 1643 C CA . ASP B 1 9 ? -6.48 8.672 -12.031 1 41.69 9 ASP B CA 1
ATOM 1644 C C . ASP B 1 9 ? -7.164 7.766 -11.016 1 41.69 9 ASP B C 1
ATOM 1646 O O . ASP B 1 9 ? -7.801 6.777 -11.383 1 41.69 9 ASP B O 1
ATOM 1650 N N . LEU B 1 10 ? -6.578 7.66 -9.977 1 44.59 10 LEU B N 1
ATOM 1651 C CA . LEU B 1 10 ? -7.172 6.84 -8.922 1 44.59 10 LEU B CA 1
ATOM 1652 C C . LEU B 1 10 ? -8.539 7.387 -8.516 1 44.59 10 LEU B C 1
ATOM 1654 O O . LEU B 1 10 ? -8.664 8.57 -8.195 1 44.59 10 LEU B O 1
ATOM 1658 N N . GLU B 1 11 ? -9.562 6.766 -8.977 1 50.31 11 GLU B N 1
ATOM 1659 C CA . GLU B 1 11 ? -10.891 7.047 -8.445 1 50.31 11 GLU B CA 1
ATOM 1660 C C . GLU B 1 11 ? -10.914 6.934 -6.922 1 50.31 11 GLU B C 1
ATOM 1662 O O . GLU B 1 11 ? -10.195 6.113 -6.348 1 50.31 11 GLU B O 1
ATOM 1667 N N . TRP B 1 12 ? -11.484 7.84 -6.254 1 53.62 12 TRP B N 1
ATOM 1668 C CA . TRP B 1 12 ? -11.641 7.891 -4.801 1 53.62 12 TRP B CA 1
ATOM 1669 C C . TRP B 1 12 ? -12.328 6.633 -4.281 1 53.62 12 TRP B C 1
ATOM 1671 O O . TRP B 1 12 ? -13.273 6.137 -4.898 1 53.62 12 TRP B O 1
ATOM 1681 N N . LEU B 1 13 ? -11.555 5.895 -3.473 1 59.56 13 LEU B N 1
ATOM 1682 C CA . LEU B 1 13 ? -12.234 4.812 -2.768 1 59.56 13 LEU B CA 1
ATOM 1683 C C . LEU B 1 13 ? -13.211 5.363 -1.735 1 59.56 13 LEU B C 1
ATOM 1685 O O . LEU B 1 13 ? -12.797 6.039 -0.786 1 59.56 13 LEU B O 1
ATOM 1689 N N . ASP B 1 14 ? -14.453 5.531 -2.195 1 57.19 14 ASP B N 1
ATOM 1690 C CA . ASP B 1 14 ? -15.484 5.98 -1.262 1 57.19 14 ASP B CA 1
ATOM 1691 C C . ASP B 1 14 ? -15.758 4.918 -0.198 1 57.19 14 ASP B C 1
ATOM 1693 O O . ASP B 1 14 ? -16.359 3.879 -0.49 1 57.19 14 ASP B O 1
ATOM 1697 N N . LEU B 1 15 ? -15.047 5.082 0.836 1 55.72 15 LEU B N 1
ATOM 1698 C CA . LEU B 1 15 ? -15.344 4.164 1.93 1 55.72 15 LEU B CA 1
ATOM 1699 C C . LEU B 1 15 ? -16.797 4.305 2.369 1 55.72 15 LEU B C 1
ATOM 1701 O O . LEU B 1 15 ? -17.328 3.428 3.055 1 55.72 15 LEU B O 1
ATOM 1705 N N . ASP B 1 16 ? -17.406 5.555 1.899 1 46.97 16 ASP B N 1
ATOM 1706 C CA . ASP B 1 16 ? -18.844 5.734 2.076 1 46.97 16 ASP B CA 1
ATOM 1707 C C . ASP B 1 16 ? -19.609 5.32 0.819 1 46.97 16 ASP B C 1
ATOM 1709 O O . ASP B 1 16 ? -19.375 5.863 -0.263 1 46.97 16 ASP B O 1
ATOM 1713 N N . LEU B 1 17 ? -19.625 4.086 0.42 1 45.03 17 LEU B N 1
ATOM 1714 C CA . LEU B 1 17 ? -20.359 3.629 -0.752 1 45.03 17 LEU B CA 1
ATOM 1715 C C . LEU B 1 17 ? -21.594 4.484 -0.98 1 45.03 17 LEU B C 1
ATOM 1717 O O . LEU B 1 17 ? -22.516 4.074 -1.684 1 45.03 17 LEU B O 1
ATOM 1721 N N . SER B 1 18 ? -21.672 5.594 -0.524 1 40.25 18 SER B N 1
ATOM 1722 C CA . SER B 1 18 ? -22.875 6.391 -0.701 1 40.25 18 SER B CA 1
ATOM 1723 C C . SER B 1 18 ? -23.094 6.754 -2.166 1 40.25 18 SER B C 1
ATOM 1725 O O . SER B 1 18 ? -24.188 7.152 -2.561 1 40.25 18 SER B O 1
ATOM 1727 N N . THR B 1 19 ? -22.188 6.914 -2.941 1 37.66 19 THR B N 1
ATOM 1728 C CA . THR B 1 19 ? -22.594 7.527 -4.203 1 37.66 19 THR B CA 1
ATOM 1729 C C . THR B 1 19 ? -23.406 6.543 -5.043 1 37.66 19 THR B C 1
ATOM 1731 O O . THR B 1 19 ? -23.891 6.895 -6.117 1 37.66 19 THR B O 1
ATOM 1734 N N . THR B 1 20 ? -23.125 5.258 -5.008 1 38.28 20 THR B N 1
ATOM 1735 C CA . THR B 1 20 ? -23.984 4.43 -5.84 1 38.28 20 THR B CA 1
ATOM 1736 C C . THR B 1 20 ? -25.375 4.289 -5.203 1 38.28 20 THR B C 1
ATOM 1738 O O . THR B 1 20 ? -25.484 4.184 -3.98 1 38.28 20 THR B O 1
ATOM 1741 N N . LYS B 1 21 ? -26.531 4.398 -5.914 1 40.5 21 LYS B N 1
ATOM 1742 C CA . LYS B 1 21 ? -27.953 4.336 -5.617 1 40.5 21 LYS B CA 1
ATOM 1743 C C . LYS B 1 21 ? -28.266 3.195 -4.648 1 40.5 21 LYS B C 1
ATOM 1745 O O . LYS B 1 21 ? -29.422 2.984 -4.277 1 40.5 21 LYS B O 1
ATOM 1750 N N . GLN B 1 22 ? -27.641 2.141 -4.594 1 43.25 22 GLN B N 1
ATOM 1751 C CA . GLN B 1 22 ? -28.141 1.091 -3.717 1 43.25 22 GLN B CA 1
ATOM 1752 C C . GLN B 1 22 ? -27.844 1.406 -2.254 1 43.25 22 GLN B C 1
ATOM 1754 O O . GLN B 1 22 ? -26.906 2.16 -1.954 1 43.25 22 GLN B O 1
ATOM 1759 N N . PRO B 1 23 ? -28.594 0.96 -1.169 1 43.72 23 PRO B N 1
ATOM 1760 C CA . PRO B 1 23 ? -28.438 1.17 0.271 1 43.72 23 PRO B CA 1
ATOM 1761 C C . PRO B 1 23 ? -26.969 1.171 0.7 1 43.72 23 PRO B C 1
ATOM 1763 O O . PRO B 1 23 ? -26.203 0.266 0.334 1 43.72 23 PRO B O 1
ATOM 1766 N N . VAL B 1 24 ? -26.344 2.309 0.834 1 47.56 24 VAL B N 1
ATOM 1767 C CA . VAL B 1 24 ? -25 2.791 1.138 1 47.56 24 VAL B CA 1
ATOM 1768 C C . VAL B 1 24 ? -24.391 1.958 2.266 1 47.56 24 VAL B C 1
ATOM 1770 O O . VAL B 1 24 ? -24.859 2.016 3.406 1 47.56 24 VAL B O 1
ATOM 1773 N N . HIS B 1 25 ? -24.188 0.662 2.055 1 52.16 25 HIS B N 1
ATOM 1774 C CA . HIS B 1 25 ? -23.531 -0.092 3.113 1 52.16 25 HIS B CA 1
ATOM 1775 C C . HIS B 1 25 ? -22.25 0.608 3.574 1 52.16 25 HIS B C 1
ATOM 1777 O O . HIS B 1 25 ? -21.359 0.871 2.768 1 52.16 25 HIS B O 1
ATOM 1783 N N . ARG B 1 26 ? -22.422 1.471 4.574 1 64.12 26 ARG B N 1
ATOM 1784 C CA . ARG B 1 26 ? -21.297 2.148 5.223 1 64.12 26 ARG B CA 1
ATOM 1785 C C . ARG B 1 26 ? -20.25 1.146 5.695 1 64.12 26 ARG B C 1
ATOM 1787 O O . ARG B 1 26 ? -20.594 0.091 6.234 1 64.12 26 ARG B O 1
ATOM 1794 N N . ILE B 1 27 ? -19.031 1.392 5.258 1 72.62 27 ILE B N 1
ATOM 1795 C CA . ILE B 1 27 ? -17.953 0.563 5.762 1 72.62 27 ILE B CA 1
ATOM 1796 C C . ILE B 1 27 ? -17.766 0.804 7.262 1 72.62 27 ILE B C 1
ATOM 1798 O O . ILE B 1 27 ? -17.656 1.95 7.703 1 72.62 27 ILE B O 1
ATOM 1802 N N . PRO B 1 28 ? -17.906 -0.202 8.023 1 75.69 28 PRO B N 1
ATOM 1803 C CA . PRO B 1 28 ? -17.719 -0.024 9.469 1 75.69 28 PRO B CA 1
ATOM 1804 C C . PRO B 1 28 ? -16.438 0.726 9.82 1 75.69 28 PRO B C 1
ATOM 1806 O O . PRO B 1 28 ? -15.414 0.533 9.164 1 75.69 28 PRO B O 1
ATOM 1809 N N . VAL B 1 29 ? -16.516 1.563 10.852 1 79.88 29 VAL B N 1
ATOM 1810 C CA . VAL B 1 29 ? -15.398 2.404 11.289 1 79.88 29 VAL B CA 1
ATOM 1811 C C . VAL B 1 29 ? -14.203 1.528 11.664 1 79.88 29 VAL B C 1
ATOM 1813 O O . VAL B 1 29 ? -13.062 1.849 11.328 1 79.88 29 VAL B O 1
ATOM 1816 N N . GLU B 1 30 ? -14.461 0.413 12.312 1 78.81 30 GLU B N 1
ATOM 1817 C CA . GLU B 1 30 ? -13.383 -0.484 12.719 1 78.81 30 GLU B CA 1
ATOM 1818 C C . GLU B 1 30 ? -12.617 -1.002 11.5 1 78.81 30 GLU B C 1
ATOM 1820 O O . GLU B 1 30 ? -11.391 -1.117 11.539 1 78.81 30 GLU B O 1
ATOM 1825 N N . PHE B 1 31 ? -13.344 -1.252 10.453 1 80.44 31 PHE B N 1
ATOM 1826 C CA . PHE B 1 31 ? -12.711 -1.698 9.219 1 80.44 31 PHE B CA 1
ATOM 1827 C C . PHE B 1 31 ? -11.844 -0.593 8.625 1 80.44 31 PHE B C 1
ATOM 1829 O O . PHE B 1 31 ? -10.75 -0.854 8.125 1 80.44 31 PHE B O 1
ATOM 1836 N N . GLN B 1 32 ? -12.352 0.578 8.672 1 84.25 32 GLN B N 1
ATOM 1837 C CA . GLN B 1 32 ? -11.602 1.715 8.148 1 84.25 32 GLN B CA 1
ATOM 1838 C C . GLN B 1 32 ? -10.281 1.892 8.898 1 84.25 32 GLN B C 1
ATOM 1840 O O . GLN B 1 32 ? -9.234 2.104 8.281 1 84.25 32 GLN B O 1
ATOM 1845 N N . ILE B 1 33 ? -10.406 1.731 10.188 1 87.31 33 ILE B N 1
ATOM 1846 C CA . ILE B 1 33 ? -9.227 1.905 11.039 1 87.31 33 ILE B CA 1
ATOM 1847 C C . ILE B 1 33 ? -8.195 0.834 10.711 1 87.31 33 ILE B C 1
ATOM 1849 O O . ILE B 1 33 ? -7.012 1.141 10.523 1 87.31 33 ILE B O 1
ATOM 1853 N N . VAL B 1 34 ? -8.602 -0.354 10.547 1 84.44 34 VAL B N 1
ATOM 1854 C CA . VAL B 1 34 ? -7.707 -1.468 10.258 1 84.44 34 VAL B CA 1
ATOM 1855 C C . VAL B 1 34 ? -7.102 -1.297 8.867 1 84.44 34 VAL B C 1
ATOM 1857 O O . VAL B 1 34 ? -5.914 -1.55 8.664 1 84.44 34 VAL B O 1
ATOM 1860 N N . LEU B 1 35 ? -7.922 -0.894 7.953 1 88.12 35 LEU B N 1
ATOM 1861 C CA . LEU B 1 35 ? -7.453 -0.662 6.59 1 88.12 35 LEU B CA 1
ATOM 1862 C C . LEU B 1 35 ? -6.359 0.397 6.562 1 88.12 35 LEU B C 1
ATOM 1864 O O . LEU B 1 35 ? -5.293 0.178 5.984 1 88.12 35 LEU B O 1
ATOM 1868 N N . ILE B 1 36 ? -6.578 1.486 7.215 1 91.69 36 ILE B N 1
ATOM 1869 C CA . ILE B 1 36 ? -5.609 2.576 7.242 1 91.69 36 ILE B CA 1
ATOM 1870 C C . ILE B 1 36 ? -4.324 2.107 7.918 1 91.69 36 ILE B C 1
ATOM 1872 O O . ILE B 1 36 ? -3.225 2.375 7.43 1 91.69 36 ILE B O 1
ATOM 1876 N N . GLU B 1 37 ? -4.488 1.449 9 1 89.62 37 GLU B N 1
ATOM 1877 C CA . GLU B 1 37 ? -3.33 0.922 9.711 1 89.62 37 GLU B CA 1
ATOM 1878 C C . GLU B 1 37 ? -2.479 0.036 8.812 1 89.62 37 GLU B C 1
ATOM 1880 O O . GLU B 1 37 ? -1.253 0.16 8.781 1 89.62 37 GLU B O 1
ATOM 1885 N N . ARG B 1 38 ? -3.146 -0.799 8.062 1 87.94 38 ARG B N 1
ATOM 1886 C CA . ARG B 1 38 ? -2.43 -1.712 7.18 1 87.94 38 ARG B CA 1
ATOM 1887 C C . ARG B 1 38 ? -1.762 -0.954 6.039 1 87.94 38 ARG B C 1
ATOM 1889 O O . ARG B 1 38 ? -0.625 -1.254 5.668 1 87.94 38 ARG B O 1
ATOM 1896 N N . LEU B 1 39 ? -2.461 -0.022 5.523 1 92.12 39 LEU B N 1
ATOM 1897 C CA . LEU B 1 39 ? -1.903 0.779 4.438 1 92.12 39 LEU B CA 1
ATOM 1898 C C . LEU B 1 39 ? -0.624 1.479 4.883 1 92.12 39 LEU B C 1
ATOM 1900 O O . LEU B 1 39 ? 0.38 1.46 4.164 1 92.12 39 LEU B O 1
ATOM 1904 N N . ILE B 1 40 ? -0.595 2.008 6.09 1 92.38 40 ILE B N 1
ATOM 1905 C CA . ILE B 1 40 ? 0.576 2.717 6.594 1 92.38 40 ILE B CA 1
ATOM 1906 C C . ILE B 1 40 ? 1.719 1.729 6.82 1 92.38 40 ILE B C 1
ATOM 1908 O O . ILE B 1 40 ? 2.881 2.039 6.547 1 92.38 40 ILE B O 1
ATOM 1912 N N . LYS B 1 41 ? 1.366 0.584 7.293 1 87.31 41 LYS B N 1
ATOM 1913 C CA . LYS B 1 41 ? 2.389 -0.43 7.539 1 87.31 41 LYS B CA 1
ATOM 1914 C C . LYS B 1 41 ? 3.002 -0.917 6.23 1 87.31 41 LYS B C 1
ATOM 1916 O O . LYS B 1 41 ? 4.145 -1.383 6.207 1 87.31 41 LYS B O 1
ATOM 1921 N N . PHE B 1 42 ? 2.275 -0.786 5.145 1 88.81 42 PHE B N 1
ATOM 1922 C CA . PHE B 1 42 ? 2.779 -1.128 3.818 1 88.81 42 PHE B CA 1
ATOM 1923 C C . PHE B 1 42 ? 3.363 0.099 3.127 1 88.81 42 PHE B C 1
ATOM 1925 O O . PHE B 1 42 ? 3.553 0.1 1.909 1 88.81 42 PHE B O 1
ATOM 1932 N N . ASN B 1 43 ? 3.562 1.162 3.846 1 89.5 43 ASN B N 1
ATOM 1933 C CA . ASN B 1 43 ? 4.207 2.395 3.41 1 89.5 43 ASN B CA 1
ATOM 1934 C C . ASN B 1 43 ? 3.398 3.1 2.326 1 89.5 43 ASN B C 1
ATOM 1936 O O . ASN B 1 43 ? 3.965 3.654 1.383 1 89.5 43 ASN B O 1
ATOM 1940 N N . VAL B 1 44 ? 2.107 2.975 2.395 1 92.12 44 VAL B N 1
ATOM 1941 C CA . VAL B 1 44 ? 1.206 3.662 1.476 1 92.12 44 VAL B CA 1
ATOM 1942 C C . VAL B 1 44 ? 0.681 4.941 2.127 1 92.12 44 VAL B C 1
ATOM 1944 O O . VAL B 1 44 ? -0.01 4.887 3.146 1 92.12 44 VAL B O 1
ATOM 1947 N N . PRO B 1 45 ? 1.052 6.074 1.561 1 95.12 45 PRO B N 1
ATOM 1948 C CA . PRO B 1 45 ? 0.479 7.301 2.113 1 95.12 45 PRO B CA 1
ATOM 1949 C C . PRO B 1 45 ? -1.035 7.383 1.931 1 95.12 45 PRO B C 1
ATOM 1951 O O . PRO B 1 45 ? -1.542 7.137 0.833 1 95.12 45 PRO B O 1
ATOM 1954 N N . VAL B 1 46 ? -1.743 7.719 2.99 1 94.62 46 VAL B N 1
ATOM 1955 C CA . VAL B 1 46 ? -3.201 7.711 2.959 1 94.62 46 VAL B CA 1
ATOM 1956 C C . VAL B 1 46 ? -3.727 9.141 3.059 1 94.62 46 VAL B C 1
ATOM 1958 O O . VAL B 1 46 ? -3.232 9.938 3.859 1 94.62 46 VAL B O 1
ATOM 1961 N N . LEU B 1 47 ? -4.648 9.461 2.207 1 92.56 47 LEU B N 1
ATOM 1962 C CA . LEU B 1 47 ? -5.32 10.758 2.26 1 92.56 47 LEU B CA 1
ATOM 1963 C C . LEU B 1 47 ? -6.777 10.602 2.686 1 92.56 47 LEU B C 1
ATOM 1965 O O . LEU B 1 47 ? -7.57 9.977 1.976 1 92.56 47 LEU B O 1
ATOM 1969 N N . LEU B 1 48 ? -7.09 11.102 3.783 1 92.12 48 LEU B N 1
ATOM 1970 C CA . LEU B 1 48 ? -8.469 11.117 4.254 1 92.12 48 LEU B CA 1
ATOM 1971 C C . LEU B 1 48 ? -9.195 12.367 3.754 1 92.12 48 LEU B C 1
ATOM 1973 O O . LEU B 1 48 ? -8.844 13.484 4.121 1 92.12 48 LEU B O 1
ATOM 1977 N N . CYS B 1 49 ? -10.203 12.086 2.998 1 88.56 49 CYS B N 1
ATOM 1978 C CA . CYS B 1 49 ? -10.93 13.195 2.383 1 88.56 49 CYS B CA 1
ATOM 1979 C C . CYS B 1 49 ? -12.367 13.242 2.885 1 88.56 49 CYS B C 1
ATOM 1981 O O . CYS B 1 49 ? -13.008 12.211 3.066 1 88.56 49 CYS B O 1
ATOM 1983 N N . GLY B 1 50 ? -12.898 14.422 2.984 1 85.94 50 GLY B N 1
ATOM 1984 C CA . GLY B 1 50 ? -14.273 14.625 3.4 1 85.94 50 GLY B CA 1
ATOM 1985 C C . GLY B 1 50 ? -14.539 16.031 3.902 1 85.94 50 GLY B C 1
ATOM 1986 O O . GLY B 1 50 ? -13.602 16.781 4.18 1 85.94 50 GLY B O 1
ATOM 1987 N N . PRO B 1 51 ? -15.852 16.375 3.961 1 86.38 51 PRO B N 1
ATOM 1988 C CA . PRO B 1 51 ? -16.172 17.703 4.469 1 86.38 51 PRO B CA 1
ATOM 1989 C C . PRO B 1 51 ? -15.812 17.875 5.941 1 86.38 51 PRO B C 1
ATOM 1991 O O . PRO B 1 51 ? -15.391 16.922 6.594 1 86.38 51 PRO B O 1
ATOM 1994 N N . SER B 1 52 ? -15.867 19.188 6.359 1 88 52 SER B N 1
ATOM 1995 C CA . SER B 1 52 ? -15.664 19.484 7.777 1 88 52 SER B CA 1
ATOM 1996 C C . SER B 1 52 ? -16.625 18.672 8.648 1 88 52 SER B C 1
ATOM 1998 O O . SER B 1 52 ? -17.797 18.516 8.305 1 88 52 SER B O 1
ATOM 2000 N N . GLN B 1 53 ? -16.125 17.969 9.672 1 87.12 53 GLN B N 1
ATOM 2001 C CA . GLN B 1 53 ? -16.891 17.219 10.656 1 87.12 53 GLN B CA 1
ATOM 2002 C C . GLN B 1 53 ? -17.312 15.859 10.094 1 87.12 53 GLN B C 1
ATOM 2004 O O . GLN B 1 53 ? -18.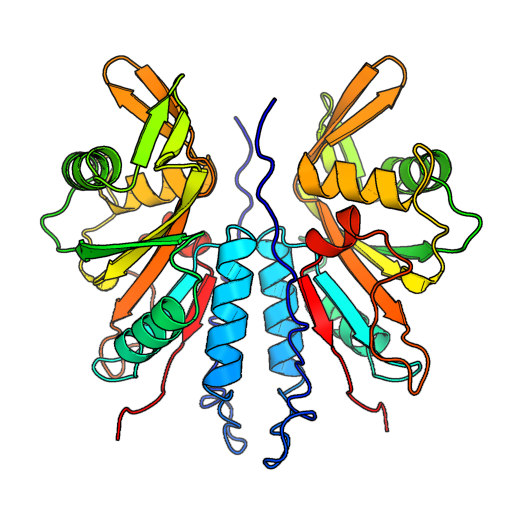359 15.32 10.477 1 87.12 53 GLN B O 1
ATOM 2009 N N . SER B 1 54 ? -16.594 15.367 9.109 1 86.12 54 SER B N 1
ATOM 2010 C CA . SER B 1 54 ? -16.922 14.07 8.531 1 86.12 54 SER B CA 1
ATOM 2011 C C . SER B 1 54 ? -16.312 12.93 9.352 1 86.12 54 SER B C 1
ATOM 2013 O O . SER B 1 54 ? -16.562 11.758 9.078 1 86.12 54 SER B O 1
ATOM 2015 N N . GLY B 1 55 ? -15.516 13.281 10.336 1 88.06 55 GLY B N 1
ATOM 2016 C CA . GLY B 1 55 ? -14.969 12.242 11.188 1 88.06 55 GLY B CA 1
ATOM 2017 C C . GLY B 1 55 ? -13.516 11.922 10.891 1 88.06 55 GLY B C 1
ATOM 2018 O O . GLY B 1 55 ? -12.961 10.969 11.438 1 88.06 55 GLY B O 1
ATOM 2019 N N . LYS B 1 56 ? -12.781 12.688 10.031 1 90.25 56 LYS B N 1
ATOM 2020 C CA . LYS B 1 56 ? -11.391 12.438 9.656 1 90.25 56 LYS B CA 1
ATOM 2021 C C . LYS B 1 56 ? -10.484 12.438 10.875 1 90.25 56 LYS B C 1
ATOM 2023 O O . LYS B 1 56 ? -9.734 11.477 11.102 1 90.25 56 LYS B O 1
ATOM 2028 N N . SER B 1 57 ? -10.734 13.516 11.711 1 89.69 57 SER B N 1
ATOM 2029 C CA . SER B 1 57 ? -9.867 13.68 12.867 1 89.69 57 SER B CA 1
ATOM 2030 C C . SER B 1 57 ? -10.148 12.609 13.93 1 89.69 57 SER B C 1
ATOM 2032 O O . SER B 1 57 ? -9.227 12.117 14.578 1 89.69 57 SER B O 1
ATOM 2034 N N . VAL B 1 58 ? -11.391 12.242 14.062 1 89.06 58 VAL B N 1
ATOM 2035 C CA . VAL B 1 58 ? -11.773 11.203 15.016 1 89.06 58 VAL B CA 1
ATOM 2036 C C . VAL B 1 58 ? -11.164 9.867 14.594 1 89.06 58 VAL B C 1
ATOM 2038 O O . VAL B 1 58 ? -10.648 9.117 15.422 1 89.06 58 VAL B O 1
ATOM 2041 N N . LEU B 1 59 ? -11.219 9.648 13.359 1 91.19 59 LEU B N 1
ATOM 2042 C CA . LEU B 1 59 ? -10.641 8.422 12.828 1 91.19 59 LEU B CA 1
ATOM 2043 C C . LEU B 1 59 ? -9.141 8.367 13.078 1 91.19 59 LEU B C 1
ATOM 2045 O O . LEU B 1 59 ? -8.609 7.332 13.5 1 91.19 59 LEU B O 1
ATOM 2049 N N . CYS B 1 60 ? -8.438 9.445 12.859 1 91.25 60 CYS B N 1
ATOM 2050 C CA . CYS B 1 60 ? -7 9.523 13.086 1 91.25 60 CYS B CA 1
ATOM 2051 C C . CYS B 1 60 ? -6.668 9.281 14.555 1 91.25 60 CYS B C 1
ATOM 2053 O O . CYS B 1 60 ? -5.707 8.578 14.867 1 91.25 60 CYS B O 1
ATOM 2055 N N . LYS B 1 61 ? -7.477 9.859 15.383 1 89.12 61 LYS B N 1
ATOM 2056 C CA . LYS B 1 61 ? -7.266 9.68 16.812 1 89.12 61 LYS B CA 1
ATOM 2057 C C . LYS B 1 61 ? -7.441 8.219 17.219 1 89.12 61 LYS B C 1
ATOM 2059 O O . LYS B 1 61 ? -6.676 7.695 18.031 1 89.12 61 LYS B O 1
ATOM 2064 N N . GLN B 1 62 ? -8.461 7.617 16.688 1 89.94 62 GLN B N 1
ATOM 2065 C CA . GLN B 1 62 ? -8.703 6.207 16.969 1 89.94 62 GLN B CA 1
ATOM 2066 C C . GLN B 1 62 ? -7.559 5.336 16.453 1 89.94 62 GLN B C 1
ATOM 2068 O O . GLN B 1 62 ? -7.148 4.383 17.125 1 89.94 62 GLN B O 1
ATOM 2073 N N . LEU B 1 63 ? -7.082 5.691 15.305 1 91.06 63 LEU B N 1
ATOM 2074 C CA . LEU B 1 63 ? -5.938 4.977 14.75 1 91.06 63 LEU B CA 1
ATOM 2075 C C . LEU B 1 63 ? -4.719 5.121 15.656 1 91.06 63 LEU B C 1
ATOM 2077 O O . LEU B 1 63 ? -4.051 4.133 15.969 1 91.06 63 LEU B O 1
ATOM 2081 N N . TRP B 1 64 ? -4.496 6.316 16.062 1 90.06 64 TRP B N 1
ATOM 2082 C CA . TRP B 1 64 ? -3.375 6.617 16.938 1 90.06 64 TRP B CA 1
ATOM 2083 C C . TRP B 1 64 ? -3.449 5.781 18.219 1 90.06 64 TRP B C 1
ATOM 2085 O O . TRP B 1 64 ? -2.453 5.188 18.641 1 90.06 64 TRP B O 1
ATOM 2095 N N . ALA B 1 65 ? -4.609 5.691 18.75 1 89.69 65 ALA B N 1
ATOM 2096 C CA . ALA B 1 65 ? -4.824 4.941 20 1 89.69 65 ALA B CA 1
ATOM 2097 C C . ALA B 1 65 ? -4.582 3.451 19.781 1 89.69 65 ALA B C 1
ATOM 2099 O O . ALA B 1 65 ? -4.238 2.73 20.719 1 89.69 65 ALA B O 1
ATOM 2100 N N . ARG B 1 66 ? -4.75 3.062 18.609 1 87.88 66 ARG B N 1
ATOM 2101 C CA . ARG B 1 66 ? -4.605 1.649 18.266 1 87.88 66 ARG B CA 1
ATOM 2102 C C . ARG B 1 66 ? -3.141 1.287 18.047 1 87.88 66 ARG B C 1
ATOM 2104 O O . ARG B 1 66 ? -2.748 0.131 18.234 1 87.88 66 ARG B O 1
ATOM 2111 N N . LEU B 1 67 ? -2.283 2.203 17.688 1 90.75 67 LEU B N 1
ATOM 2112 C CA . LEU B 1 67 ? -0.869 1.953 17.438 1 90.75 67 LEU B CA 1
ATOM 2113 C C . LEU B 1 67 ? -0.101 1.776 18.734 1 90.75 67 LEU B C 1
ATOM 2115 O O . LEU B 1 67 ? -0.34 2.502 19.703 1 90.75 67 LEU B O 1
ATOM 2119 N N . ASP B 1 68 ? 0.665 0.819 18.859 1 90.56 68 ASP B N 1
ATOM 2120 C CA . ASP B 1 68 ? 1.492 0.554 20.031 1 90.56 68 ASP B CA 1
ATOM 2121 C C . ASP B 1 68 ? 2.531 1.654 20.234 1 90.56 68 ASP B C 1
ATOM 2123 O O . ASP B 1 68 ? 3.445 1.807 19.422 1 90.56 68 ASP B O 1
ATOM 2127 N N . SER B 1 69 ? 2.457 2.373 21.328 1 90.19 69 SER B N 1
ATOM 2128 C CA . SER B 1 69 ? 3.355 3.49 21.609 1 90.19 69 SER B CA 1
ATOM 2129 C C . SER B 1 69 ? 4.797 3.016 21.75 1 90.19 69 SER B C 1
ATOM 2131 O O . SER B 1 69 ? 5.73 3.814 21.672 1 90.19 69 SER B O 1
ATOM 2133 N N . LYS B 1 70 ? 4.992 1.753 21.953 1 91.44 70 LYS B N 1
ATOM 2134 C CA . LYS B 1 70 ? 6.34 1.2 22.047 1 91.44 70 LYS B CA 1
ATOM 2135 C C . LYS B 1 70 ? 6.961 1.037 20.656 1 91.44 70 LYS B C 1
ATOM 2137 O O . LYS B 1 70 ? 8.18 0.894 20.531 1 91.44 70 LYS B O 1
ATOM 2142 N N . GLN B 1 71 ? 6.098 1.119 19.672 1 92.94 71 GLN B N 1
ATOM 2143 C CA . GLN B 1 71 ? 6.586 0.833 18.328 1 92.94 71 GLN B CA 1
ATOM 2144 C C . GLN B 1 71 ? 6.402 2.035 17.422 1 92.94 71 GLN B C 1
ATOM 2146 O O . GLN B 1 71 ? 7.02 2.109 16.344 1 92.94 71 GLN B O 1
ATOM 2151 N N . TRP B 1 72 ? 5.52 2.916 17.891 1 94.12 72 TRP B N 1
ATOM 2152 C CA . TRP B 1 72 ? 5.148 4 16.984 1 94.12 72 TRP B CA 1
ATOM 2153 C C . TRP B 1 72 ? 5.277 5.355 17.672 1 94.12 72 TRP B C 1
ATOM 2155 O O . TRP B 1 72 ? 4.914 5.496 18.844 1 94.12 72 TRP B O 1
ATOM 2165 N N . ASN B 1 73 ? 5.828 6.324 16.953 1 93.06 73 ASN B N 1
ATOM 2166 C CA . ASN B 1 73 ? 5.742 7.746 17.266 1 93.06 73 ASN B CA 1
ATOM 2167 C C . ASN B 1 73 ? 4.828 8.477 16.281 1 93.06 73 ASN B C 1
ATOM 2169 O O . ASN B 1 73 ? 4.953 8.312 15.07 1 93.06 73 ASN B O 1
ATOM 2173 N N . VAL B 1 74 ? 3.896 9.211 16.875 1 93.81 74 VAL B N 1
ATOM 2174 C CA . VAL B 1 74 ? 2.938 9.914 16.031 1 93.81 74 VAL B CA 1
ATOM 2175 C C . VAL B 1 74 ? 3.059 11.422 16.25 1 93.81 74 VAL B C 1
ATOM 2177 O O . VAL B 1 74 ? 3.191 11.883 17.391 1 93.81 74 VAL B O 1
ATOM 2180 N N . LYS B 1 75 ? 3.09 12.133 15.203 1 94.06 75 LYS B N 1
ATOM 2181 C CA . LYS B 1 75 ? 3.129 13.594 15.25 1 94.06 75 LYS B CA 1
ATOM 2182 C C . LYS B 1 75 ? 2.102 14.203 14.305 1 94.06 75 LYS B C 1
ATOM 2184 O O . LYS B 1 75 ? 2.016 13.812 13.141 1 94.06 75 LYS B O 1
ATOM 2189 N N . ILE B 1 76 ? 1.338 15.133 14.859 1 94.88 76 ILE B N 1
ATOM 2190 C CA . ILE B 1 76 ? 0.363 15.859 14.055 1 94.88 76 ILE B CA 1
ATOM 2191 C C . ILE B 1 76 ? 0.956 17.188 13.602 1 94.88 76 ILE B C 1
ATOM 2193 O O . ILE B 1 76 ? 1.508 17.938 14.414 1 94.88 76 ILE B O 1
ATOM 2197 N N . LEU B 1 77 ? 0.962 17.438 12.312 1 95.62 77 LEU B N 1
ATOM 2198 C CA . LEU B 1 77 ? 1.397 18.719 11.758 1 95.62 77 LEU B CA 1
ATOM 2199 C C . LEU B 1 77 ? 0.235 19.438 11.086 1 95.62 77 LEU B C 1
ATOM 2201 O O . LEU B 1 77 ? -0.456 18.859 10.242 1 95.62 77 LEU B O 1
ATOM 2205 N N . HIS B 1 78 ? 0.054 20.641 11.484 1 95.5 78 HIS B N 1
ATOM 2206 C CA . HIS B 1 78 ? -0.968 21.484 10.859 1 95.5 78 HIS B CA 1
ATOM 2207 C C . HIS B 1 78 ? -0.374 22.328 9.742 1 95.5 78 HIS B C 1
ATOM 2209 O O . HIS B 1 78 ? 0.567 23.094 9.969 1 95.5 78 HIS B O 1
ATOM 2215 N N . LEU B 1 79 ? -0.984 22.141 8.609 1 95.69 79 LEU B N 1
ATOM 2216 C CA . LEU B 1 79 ? -0.474 22.844 7.43 1 95.69 79 LEU B CA 1
ATOM 2217 C C . LEU B 1 79 ? -1.341 24.047 7.098 1 95.69 79 LEU B C 1
ATOM 2219 O O . LEU B 1 79 ? -2.484 24.141 7.547 1 95.69 79 LEU B O 1
ATOM 2223 N N . SER B 1 80 ? -0.718 24.969 6.441 1 93.12 80 SER B N 1
ATOM 2224 C CA . SER B 1 80 ? -1.373 26.172 5.941 1 93.12 80 SER B CA 1
ATOM 2225 C C . SER B 1 80 ? -0.784 26.594 4.602 1 93.12 80 SER B C 1
ATOM 2227 O O . SER B 1 80 ? 0.188 26.016 4.125 1 93.12 80 SER B O 1
ATOM 2229 N N . SER B 1 81 ? -1.404 27.594 4.047 1 90.56 81 SER B N 1
ATOM 2230 C CA . SER B 1 81 ? -0.938 28.125 2.768 1 90.56 81 SER B CA 1
ATOM 2231 C C . SER B 1 81 ? 0.44 28.766 2.902 1 90.56 81 SER B C 1
ATOM 2233 O O . SER B 1 81 ? 1.123 28.984 1.902 1 90.56 81 SER B O 1
ATOM 2235 N N . LEU B 1 82 ? 0.91 28.969 4.098 1 91 82 LEU B N 1
ATOM 2236 C CA . LEU B 1 82 ? 2.176 29.656 4.34 1 91 82 LEU B CA 1
ATOM 2237 C C . LEU B 1 82 ? 3.324 28.656 4.426 1 91 82 LEU B C 1
ATOM 2239 O O . LEU B 1 82 ? 4.492 29.031 4.391 1 91 82 LEU B O 1
ATOM 2243 N N . VAL B 1 83 ? 2.967 27.422 4.488 1 92.56 83 VAL B N 1
ATOM 2244 C CA . VAL B 1 83 ? 3.992 26.391 4.66 1 92.56 83 VAL B CA 1
ATOM 2245 C C . VAL B 1 83 ? 4.637 26.078 3.311 1 92.56 83 VAL B C 1
ATOM 2247 O O . VAL B 1 83 ? 3.947 25.688 2.365 1 92.56 83 VAL B O 1
ATOM 2250 N N . ASP B 1 84 ? 5.918 26.297 3.223 1 92.69 84 ASP B N 1
ATOM 2251 C CA . ASP B 1 84 ? 6.652 25.938 2.014 1 92.69 84 ASP B CA 1
ATOM 2252 C C . ASP B 1 84 ? 7.504 24.688 2.24 1 92.69 84 ASP B C 1
ATOM 2254 O O . ASP B 1 84 ? 7.418 24.047 3.293 1 92.69 84 ASP B O 1
ATOM 2258 N N . SER B 1 85 ? 8.234 24.25 1.194 1 92.5 85 SER B N 1
ATOM 2259 C CA . SER B 1 85 ? 9.023 23.016 1.247 1 92.5 85 SER B CA 1
ATOM 2260 C C . SER B 1 85 ? 10.07 23.078 2.35 1 92.5 85 SER B C 1
ATOM 2262 O O . SER B 1 85 ? 10.234 22.125 3.115 1 92.5 85 SER B O 1
ATOM 2264 N N . MET B 1 86 ? 10.68 24.219 2.508 1 91.38 86 MET B N 1
ATOM 2265 C CA . MET B 1 86 ? 11.766 24.359 3.475 1 91.38 86 MET B CA 1
ATOM 2266 C C . MET B 1 86 ? 11.227 24.312 4.902 1 91.38 86 MET B C 1
ATOM 2268 O O . MET B 1 86 ? 11.797 23.625 5.758 1 91.38 86 MET B O 1
ATOM 2272 N N . THR B 1 87 ? 10.195 25.016 5.133 1 92.62 87 THR B N 1
ATOM 2273 C CA . THR B 1 87 ? 9.586 25.047 6.461 1 92.62 87 THR B CA 1
ATOM 2274 C C . THR B 1 87 ? 9.086 23.656 6.855 1 92.62 87 THR B C 1
ATOM 2276 O O . THR B 1 87 ? 9.32 23.203 7.977 1 92.62 87 THR B O 1
ATOM 2279 N N . LEU B 1 88 ? 8.391 22.984 5.98 1 94.25 88 LEU B N 1
ATOM 2280 C CA . LEU B 1 88 ? 7.871 21.641 6.266 1 94.25 88 LEU B CA 1
ATOM 2281 C C . LEU B 1 88 ? 9.008 20.656 6.512 1 94.25 88 LEU B C 1
ATOM 2283 O O . LEU B 1 88 ? 8.953 19.859 7.453 1 94.25 88 LEU B O 1
ATOM 2287 N N . LEU B 1 89 ? 9.969 20.719 5.672 1 92.56 89 LEU B N 1
ATOM 2288 C CA . LEU B 1 89 ? 11.109 19.828 5.809 1 92.56 89 LEU B CA 1
ATOM 2289 C C . LEU B 1 89 ? 11.789 20.016 7.156 1 92.56 89 LEU B C 1
ATOM 2291 O O . LEU B 1 89 ? 12.102 19.047 7.848 1 92.56 89 LEU B O 1
ATOM 2295 N N . ARG B 1 90 ? 12.031 21.266 7.477 1 91.06 90 ARG B N 1
ATOM 2296 C CA . ARG B 1 90 ? 12.648 21.578 8.766 1 91.06 90 ARG B CA 1
ATOM 2297 C C . ARG B 1 90 ? 11.828 21 9.914 1 91.06 90 ARG B C 1
ATOM 2299 O O . ARG B 1 90 ? 12.375 20.406 10.844 1 91.06 90 ARG B O 1
ATOM 2306 N N . THR B 1 91 ? 10.531 21.188 9.828 1 93.12 91 THR B N 1
ATOM 2307 C CA . THR B 1 91 ? 9.641 20.688 10.867 1 93.12 91 THR B CA 1
ATOM 2308 C C . THR B 1 91 ? 9.742 19.172 10.984 1 93.12 91 THR B C 1
ATOM 2310 O O . THR B 1 91 ? 9.805 18.625 12.086 1 93.12 91 THR B O 1
ATOM 2313 N N . ILE B 1 92 ? 9.781 18.484 9.859 1 91.94 92 ILE B N 1
ATOM 2314 C CA . ILE B 1 92 ? 9.867 17.031 9.82 1 91.94 92 ILE B CA 1
ATOM 2315 C C . ILE B 1 92 ? 11.227 16.578 10.359 1 91.94 92 ILE B C 1
ATOM 2317 O O . ILE B 1 92 ? 11.297 15.711 11.234 1 91.94 92 ILE B O 1
ATOM 2321 N N . LEU B 1 93 ? 12.25 17.297 9.922 1 88.31 93 LEU B N 1
ATOM 2322 C CA . LEU B 1 93 ? 13.602 16.859 10.25 1 88.31 93 LEU B CA 1
ATOM 2323 C C . LEU B 1 93 ? 13.938 17.188 11.703 1 88.31 93 LEU B C 1
ATOM 2325 O O . LEU B 1 93 ? 14.773 16.516 12.312 1 88.31 93 LEU B O 1
ATOM 2329 N N . GLN B 1 94 ? 13.312 18.156 12.219 1 87.38 94 GLN B N 1
ATOM 2330 C CA . GLN B 1 94 ? 13.633 18.594 13.578 1 87.38 94 GLN B CA 1
ATOM 2331 C C . GLN B 1 94 ? 12.672 17.969 14.594 1 87.38 94 GLN B C 1
ATOM 2333 O O . GLN B 1 94 ? 12.672 18.359 15.758 1 87.38 94 GLN B O 1
ATOM 2338 N N . SER B 1 95 ? 11.898 17.016 14.117 1 86.94 95 SER B N 1
ATOM 2339 C CA . SER B 1 95 ? 10.984 16.328 15.023 1 86.94 95 SER B CA 1
ATOM 2340 C C . SER B 1 95 ? 11.75 15.531 16.078 1 86.94 95 SER B C 1
ATOM 2342 O O . SER B 1 95 ? 12.773 14.914 15.781 1 86.94 95 SER B O 1
ATOM 2344 N N . ASP B 1 96 ? 11.312 15.641 17.359 1 88 96 ASP B N 1
ATOM 2345 C CA . ASP B 1 96 ? 11.938 14.922 18.453 1 88 96 ASP B CA 1
ATOM 2346 C C . ASP B 1 96 ? 11.688 13.422 18.344 1 88 96 ASP B C 1
ATOM 2348 O O . ASP B 1 96 ? 12.242 12.633 19.109 1 88 96 ASP B O 1
ATOM 2352 N N . LEU B 1 97 ? 10.938 13.062 17.391 1 86.44 97 LEU B N 1
ATOM 2353 C CA . LEU B 1 97 ? 10.555 11.664 17.188 1 86.44 97 LEU B CA 1
ATOM 2354 C C . LEU B 1 97 ? 11.562 10.945 16.297 1 86.44 97 LEU B C 1
ATOM 2356 O O . LEU B 1 97 ? 11.508 9.719 16.172 1 86.44 97 LEU B O 1
ATOM 2360 N N . VAL B 1 98 ? 12.531 11.711 15.703 1 87 98 VAL B N 1
ATOM 2361 C CA . VAL B 1 98 ? 13.359 11.117 14.656 1 87 98 VAL B CA 1
ATOM 2362 C C . VAL B 1 98 ? 14.828 11.438 14.922 1 87 98 VAL B C 1
ATOM 2364 O O . VAL B 1 98 ? 15.148 12.359 15.68 1 87 98 VAL B O 1
ATOM 2367 N N . ARG B 1 99 ? 15.617 10.625 14.414 1 88.94 99 ARG B N 1
ATOM 2368 C CA . ARG B 1 99 ? 17.062 10.812 14.391 1 88.94 99 ARG B CA 1
ATOM 2369 C C . ARG B 1 99 ? 17.609 10.602 12.984 1 88.94 99 ARG B C 1
ATOM 2371 O O . ARG B 1 99 ? 17.062 9.828 12.203 1 88.94 99 ARG B O 1
ATOM 2378 N N . ILE B 1 100 ? 18.578 11.391 12.711 1 86.44 100 ILE B N 1
ATOM 2379 C CA . ILE B 1 100 ? 19.266 11.227 11.445 1 86.44 100 ILE B CA 1
ATOM 2380 C C . ILE B 1 100 ? 20.641 10.578 11.688 1 86.44 100 ILE B C 1
ATOM 2382 O O . ILE B 1 100 ? 21.453 11.117 12.43 1 86.44 100 ILE B O 1
ATOM 2386 N N . GLN B 1 101 ? 20.734 9.367 11.273 1 85.5 101 GLN B N 1
ATOM 2387 C CA . GLN B 1 101 ? 22 8.656 11.352 1 85.5 101 GLN B CA 1
ATOM 2388 C C . GLN B 1 101 ? 22.438 8.148 9.977 1 85.5 101 GLN B C 1
ATOM 2390 O O . GLN B 1 101 ? 21.672 7.453 9.297 1 85.5 101 GLN B O 1
ATOM 2395 N N . SER B 1 102 ? 23.688 8.5 9.547 1 87.12 102 SER B N 1
ATOM 2396 C CA . SER B 1 102 ? 24.234 8.062 8.273 1 87.12 102 SER B CA 1
ATOM 2397 C C . SER B 1 102 ? 23.266 8.336 7.125 1 87.12 102 SER B C 1
ATOM 2399 O O . SER B 1 102 ? 22.969 7.449 6.324 1 87.12 102 SER B O 1
ATOM 2401 N N . ASN B 1 103 ? 22.672 9.461 7.094 1 86.31 103 ASN B N 1
ATOM 2402 C CA . ASN B 1 103 ? 21.766 9.969 6.066 1 86.31 103 ASN B CA 1
ATOM 2403 C C . ASN B 1 103 ? 20.453 9.211 6.051 1 86.31 103 ASN B C 1
ATOM 2405 O O . ASN B 1 103 ? 19.75 9.203 5.039 1 86.31 103 ASN B O 1
ATOM 2409 N N . CYS B 1 104 ? 20.25 8.547 7.156 1 88.62 104 CYS B N 1
ATOM 2410 C CA . CYS B 1 104 ? 18.969 7.863 7.289 1 88.62 104 CYS B CA 1
ATOM 2411 C C . CYS B 1 104 ? 18.125 8.5 8.391 1 88.62 104 CYS B C 1
ATOM 2413 O O . CYS B 1 104 ? 18.594 8.664 9.516 1 88.62 104 CYS B O 1
ATOM 2415 N N . TYR B 1 105 ? 17.016 8.953 8.039 1 88.94 105 TYR B N 1
ATOM 2416 C CA . TYR B 1 105 ? 16.016 9.5 8.938 1 88.94 105 TYR B CA 1
ATOM 2417 C C . TYR B 1 105 ? 15.094 8.406 9.461 1 88.94 105 TYR B C 1
ATOM 2419 O O . TYR B 1 105 ? 14.352 7.793 8.688 1 88.94 105 TYR B O 1
ATOM 2427 N N . THR B 1 106 ? 15.25 8.117 10.742 1 87.62 106 THR B N 1
ATOM 2428 C CA . THR B 1 106 ? 14.5 7.016 11.344 1 87.62 106 THR B CA 1
ATOM 2429 C C . THR B 1 106 ? 13.961 7.418 12.711 1 87.62 106 THR B C 1
ATOM 2431 O O . THR B 1 106 ? 14.43 8.383 13.312 1 87.62 106 THR B O 1
ATOM 2434 N N . GLY B 1 107 ? 12.891 6.734 13.133 1 89.56 107 GLY B N 1
ATOM 2435 C CA . GLY B 1 107 ? 12.336 7.008 14.453 1 89.56 107 GLY B CA 1
ATOM 2436 C C . GLY B 1 107 ? 13.32 6.758 15.578 1 89.56 107 GLY B C 1
ATOM 2437 O O . GLY B 1 107 ? 14.141 5.84 15.5 1 89.56 107 GLY B O 1
ATOM 2438 N N . VAL B 1 108 ? 13.18 7.59 16.594 1 89.88 108 VAL B N 1
ATOM 2439 C CA . VAL B 1 108 ? 13.992 7.383 17.781 1 89.88 108 VAL B CA 1
ATOM 2440 C C . VAL B 1 108 ? 13.727 5.992 18.359 1 89.88 108 VAL B C 1
ATOM 2442 O O . VAL B 1 108 ? 12.609 5.48 18.266 1 89.88 108 VAL B O 1
ATOM 2445 N N . GLU B 1 109 ? 14.766 5.336 18.891 1 87.88 109 GLU B N 1
ATOM 2446 C CA . GLU B 1 109 ? 14.68 4.023 19.516 1 87.88 109 GLU B CA 1
ATOM 2447 C C . GLU B 1 109 ? 14.211 2.963 18.531 1 87.88 109 GLU B C 1
ATOM 2449 O O . GLU B 1 109 ? 13.68 1.924 18.938 1 87.88 109 GLU B O 1
ATOM 2454 N N . GLY B 1 110 ? 14.266 3.271 17.25 1 86.94 110 GLY B N 1
ATOM 2455 C CA . GLY B 1 110 ? 13.898 2.291 16.234 1 86.94 110 GLY B CA 1
ATOM 2456 C C . GLY B 1 110 ? 12.406 2.238 15.969 1 86.94 110 GLY B C 1
ATOM 2457 O O . GLY B 1 110 ? 11.93 1.328 15.289 1 86.94 110 GLY B O 1
ATOM 2458 N N . LYS B 1 111 ? 11.68 3.26 16.484 1 91.19 111 LYS B N 1
ATOM 2459 C CA . LYS B 1 111 ? 10.227 3.303 16.328 1 91.19 111 LYS B CA 1
ATOM 2460 C C . LYS B 1 111 ? 9.852 3.775 14.922 1 91.19 111 LYS B C 1
ATOM 2462 O O . LYS B 1 111 ? 10.602 4.52 14.289 1 91.19 111 LYS B O 1
ATOM 2467 N N . SER B 1 112 ? 8.734 3.244 14.477 1 93.38 112 SER B N 1
ATOM 2468 C CA . SER B 1 112 ? 8.133 3.836 13.289 1 93.38 112 SER B CA 1
ATOM 2469 C C . SER B 1 112 ? 7.562 5.219 13.586 1 93.38 112 SER B C 1
ATOM 2471 O O . SER B 1 112 ? 7.137 5.492 14.711 1 93.38 112 SER B O 1
ATOM 2473 N N . VAL B 1 113 ? 7.648 6.062 12.594 1 94.19 113 VAL B N 1
ATOM 2474 C CA . VAL B 1 113 ? 7.137 7.422 12.773 1 94.19 113 VAL B CA 1
ATOM 2475 C C . VAL B 1 113 ? 5.961 7.66 11.828 1 94.19 113 VAL B C 1
ATOM 2477 O O . VAL B 1 113 ? 6.043 7.355 10.633 1 94.19 113 VAL B O 1
ATOM 2480 N N . LEU B 1 114 ? 4.863 8.117 12.375 1 95.88 114 LEU B N 1
ATOM 2481 C CA . LEU B 1 114 ? 3.697 8.492 11.586 1 95.88 114 LEU B CA 1
ATOM 2482 C C . LEU B 1 114 ? 3.438 9.992 11.672 1 95.88 114 LEU B C 1
ATOM 2484 O O . LEU B 1 114 ? 3.223 10.531 12.758 1 95.88 114 LEU B O 1
ATOM 2488 N N . PHE B 1 115 ? 3.516 10.703 10.523 1 95.94 115 PHE B N 1
ATOM 2489 C CA . PHE B 1 115 ? 3.104 12.102 10.43 1 95.94 115 PHE B CA 1
ATOM 2490 C C . PHE B 1 115 ? 1.66 12.203 9.945 1 95.94 115 PHE B C 1
ATOM 2492 O O . PHE B 1 115 ? 1.308 11.656 8.898 1 95.94 115 PHE B O 1
ATOM 2499 N N . ILE B 1 116 ? 0.818 12.828 10.727 1 96.69 116 ILE B N 1
ATOM 2500 C CA . ILE B 1 116 ? -0.534 13.188 10.312 1 96.69 116 ILE B CA 1
ATOM 2501 C C . ILE B 1 116 ? -0.57 14.648 9.875 1 96.69 116 ILE B C 1
ATOM 2503 O O . ILE B 1 116 ? -0.422 15.555 10.695 1 96.69 116 ILE B O 1
ATOM 2507 N N . LEU B 1 117 ? -0.716 14.836 8.586 1 96.56 117 LEU B N 1
ATOM 2508 C CA . LEU B 1 117 ? -0.716 16.172 7.996 1 96.56 117 LEU B CA 1
ATOM 2509 C C . LEU B 1 117 ? -2.139 16.703 7.855 1 96.56 117 LEU B C 1
ATOM 2511 O O . LEU B 1 117 ? -2.883 16.266 6.973 1 96.56 117 LEU B O 1
ATOM 2515 N N . VAL B 1 118 ? -2.477 17.656 8.688 1 95.44 118 VAL B N 1
ATOM 2516 C CA . VAL B 1 118 ? -3.824 18.219 8.68 1 95.44 118 VAL B CA 1
ATOM 2517 C C . VAL B 1 118 ? -3.852 19.484 7.812 1 95.44 118 VAL B C 1
ATOM 2519 O O . VAL B 1 118 ? -3.016 20.375 7.973 1 95.44 118 VAL B O 1
ATOM 2522 N N . GLY B 1 119 ? -4.734 19.484 6.879 1 93.75 119 GLY B N 1
ATOM 2523 C CA . GLY B 1 119 ? -4.883 20.688 6.074 1 93.75 119 GLY B CA 1
ATOM 2524 C C . GLY B 1 119 ? -4.176 20.594 4.734 1 93.75 119 GLY B C 1
ATOM 2525 O O . GLY B 1 119 ? -3.598 21.578 4.27 1 93.75 119 GLY B O 1
ATOM 2526 N N . ILE B 1 120 ? -4.16 19.406 4.152 1 93 120 ILE B N 1
ATOM 2527 C CA . ILE B 1 120 ? -3.572 19.234 2.832 1 93 120 ILE B CA 1
ATOM 2528 C C . ILE B 1 120 ? -4.266 20.156 1.829 1 93 120 ILE B C 1
ATOM 2530 O O . ILE B 1 120 ? -3.633 20.656 0.896 1 93 120 ILE B O 1
ATOM 2534 N N . ASP B 1 121 ? -5.57 20.438 2.037 1 89.5 121 ASP B N 1
ATOM 2535 C CA . ASP B 1 121 ? -6.367 21.281 1.156 1 89.5 121 ASP B CA 1
ATOM 2536 C C . ASP B 1 121 ? -5.926 22.734 1.257 1 89.5 121 ASP B C 1
ATOM 2538 O O . ASP B 1 121 ? -6.262 23.562 0.396 1 89.5 121 ASP B O 1
ATOM 2542 N N . ARG B 1 122 ? -5.125 23.078 2.178 1 91.69 122 ARG B N 1
ATOM 2543 C CA . ARG B 1 122 ? -4.73 24.453 2.414 1 91.69 122 ARG B CA 1
ATOM 2544 C C . ARG B 1 122 ? -3.404 24.766 1.729 1 91.69 122 ARG B C 1
ATOM 2546 O O . ARG B 1 122 ? -3.012 25.938 1.635 1 91.69 122 ARG B O 1
ATOM 2553 N N . LEU B 1 123 ? -2.709 23.703 1.34 1 90.12 123 LEU B N 1
ATOM 2554 C CA . LEU B 1 123 ? -1.414 23.922 0.704 1 90.12 123 LEU B CA 1
ATOM 2555 C C . LEU B 1 123 ? -1.568 24.719 -0.588 1 90.12 123 LEU B C 1
ATOM 2557 O O . LEU B 1 123 ? -2.578 24.594 -1.282 1 90.12 123 LEU B O 1
ATOM 2561 N N . ARG B 1 124 ? -0.538 25.5 -0.828 1 80.25 124 ARG B N 1
ATOM 2562 C CA . ARG B 1 124 ? -0.529 26.344 -2.025 1 80.25 124 ARG B CA 1
ATOM 2563 C C . ARG B 1 124 ? -0.328 25.5 -3.279 1 80.25 124 ARG B C 1
ATOM 2565 O O . ARG B 1 124 ? -0.063 24.297 -3.189 1 80.25 124 ARG B O 1
ATOM 2572 N N . GLU B 1 125 ? -0.471 26.188 -4.422 1 77.94 125 GLU B N 1
ATOM 2573 C CA . GLU B 1 125 ? -0.236 25.594 -5.73 1 77.94 125 GLU B CA 1
ATOM 2574 C C . GLU B 1 125 ? 1.165 24.984 -5.816 1 77.94 125 GLU B C 1
ATOM 2576 O O . GLU B 1 125 ? 2.104 25.5 -5.203 1 77.94 125 GLU B O 1
ATOM 2581 N N . THR B 1 126 ? 1.179 24.062 -6.582 1 79 126 THR B N 1
ATOM 2582 C CA . THR B 1 126 ? 2.445 23.359 -6.734 1 79 126 THR B CA 1
ATOM 2583 C C . THR B 1 126 ? 3.471 24.234 -7.449 1 79 126 THR B C 1
ATOM 2585 O O . THR B 1 126 ? 3.223 24.703 -8.555 1 79 126 THR B O 1
ATOM 2588 N N . THR B 1 127 ? 4.473 24.578 -6.746 1 83.19 127 THR B N 1
ATOM 2589 C CA . THR B 1 127 ? 5.688 25.188 -7.273 1 83.19 127 THR B CA 1
ATOM 2590 C C . THR B 1 127 ? 6.918 24.391 -6.859 1 83.19 127 THR B C 1
ATOM 2592 O O . THR B 1 127 ? 6.809 23.422 -6.102 1 83.19 127 THR B O 1
ATOM 2595 N N . GLU B 1 128 ? 8.031 24.656 -7.414 1 83.88 128 GLU B N 1
ATOM 2596 C CA . GLU B 1 128 ? 9.258 23.938 -7.109 1 83.88 128 GLU B CA 1
ATOM 2597 C C . GLU B 1 128 ? 9.57 23.969 -5.617 1 83.88 128 GLU B C 1
ATOM 2599 O O . GLU B 1 128 ? 10.078 23 -5.059 1 83.88 128 GLU B O 1
ATOM 2604 N N . ASP B 1 129 ? 9.148 25.141 -4.949 1 86.62 129 ASP B N 1
ATOM 2605 C CA . ASP B 1 129 ? 9.492 25.328 -3.543 1 86.62 129 ASP B CA 1
ATOM 2606 C C . ASP B 1 129 ? 8.289 25.062 -2.643 1 86.62 129 ASP B C 1
ATOM 2608 O O . ASP B 1 129 ? 8.297 25.422 -1.466 1 86.62 129 ASP B O 1
ATOM 2612 N N . SER B 1 130 ? 7.32 24.422 -3.186 1 91 130 SER B N 1
ATOM 2613 C CA . SER B 1 130 ? 6.09 24.219 -2.43 1 91 130 SER B CA 1
ATOM 2614 C C . SER B 1 130 ? 6.188 22.984 -1.537 1 91 130 SER B C 1
ATOM 2616 O O . SER B 1 130 ? 6.977 22.078 -1.807 1 91 130 SER B O 1
ATOM 2618 N N . ALA B 1 131 ? 5.391 22.984 -0.469 1 93.25 131 ALA B N 1
ATOM 2619 C CA . ALA B 1 131 ? 5.262 21.812 0.394 1 93.25 131 ALA B CA 1
ATOM 2620 C C . ALA B 1 131 ? 4.762 20.609 -0.391 1 93.25 131 ALA B C 1
ATOM 2622 O O . ALA B 1 131 ? 5.18 19.469 -0.136 1 93.25 131 ALA B O 1
ATOM 2623 N N . THR B 1 132 ? 3.957 20.875 -1.364 1 91.62 132 THR B N 1
ATOM 2624 C CA . THR B 1 132 ? 3.406 19.828 -2.217 1 91.62 132 THR B CA 1
ATOM 2625 C C . THR B 1 132 ? 4.52 19.094 -2.955 1 91.62 132 THR B C 1
ATOM 2627 O O . THR B 1 132 ? 4.527 17.859 -3.01 1 91.62 132 THR B O 1
ATOM 2630 N N . GLU B 1 133 ? 5.422 19.875 -3.434 1 90.69 133 GLU B N 1
ATOM 2631 C CA . GLU B 1 133 ? 6.531 19.266 -4.168 1 90.69 133 GLU B CA 1
ATOM 2632 C C . GLU B 1 133 ? 7.441 18.469 -3.24 1 90.69 133 GLU B C 1
ATOM 2634 O O . GLU B 1 133 ? 7.961 17.422 -3.625 1 90.69 133 GLU B O 1
ATOM 2639 N N . LEU B 1 134 ? 7.617 18.938 -2.111 1 92.38 134 LEU B N 1
ATOM 2640 C CA . LEU B 1 134 ? 8.414 18.219 -1.13 1 92.38 134 LEU B CA 1
ATOM 2641 C C . LEU B 1 134 ? 7.785 16.859 -0.824 1 92.38 134 LEU B C 1
ATOM 2643 O O . LEU B 1 134 ? 8.469 15.836 -0.839 1 92.38 134 LEU B O 1
ATOM 2647 N N . LEU B 1 135 ? 6.516 16.875 -0.583 1 93.88 135 LEU B N 1
ATOM 2648 C CA . LEU B 1 135 ? 5.797 15.641 -0.271 1 93.88 135 LEU B CA 1
ATOM 2649 C C . LEU B 1 135 ? 5.871 14.664 -1.436 1 93.88 135 LEU B C 1
ATOM 2651 O O . LEU B 1 135 ? 6.082 13.461 -1.231 1 93.88 135 LEU B O 1
ATOM 2655 N N . ARG B 1 136 ? 5.691 15.219 -2.582 1 90.88 136 ARG B N 1
ATOM 2656 C CA . ARG B 1 136 ? 5.805 14.375 -3.768 1 90.88 136 ARG B CA 1
ATOM 2657 C C . ARG B 1 136 ? 7.168 13.688 -3.82 1 90.88 136 ARG B C 1
ATOM 2659 O O . ARG B 1 136 ? 7.254 12.484 -4.078 1 90.88 136 ARG B O 1
ATOM 2666 N N . ALA B 1 137 ? 8.195 14.445 -3.613 1 89.19 137 ALA B N 1
ATOM 2667 C CA . ALA B 1 137 ? 9.555 13.914 -3.652 1 89.19 137 ALA B CA 1
ATOM 2668 C C . ALA B 1 137 ? 9.758 12.844 -2.584 1 89.19 137 ALA B C 1
ATOM 2670 O O . ALA B 1 137 ? 10.367 11.805 -2.846 1 89.19 137 ALA B O 1
ATOM 2671 N N . ILE B 1 138 ? 9.242 13.094 -1.439 1 91.75 138 ILE B N 1
ATOM 2672 C CA . ILE B 1 138 ? 9.359 12.141 -0.339 1 91.75 138 ILE B CA 1
ATOM 2673 C C . ILE B 1 138 ? 8.633 10.844 -0.694 1 91.75 138 ILE B C 1
ATOM 2675 O O . ILE B 1 138 ? 9.18 9.758 -0.518 1 91.75 138 ILE B O 1
ATOM 2679 N N . PHE B 1 139 ? 7.438 10.938 -1.235 1 90.81 139 PHE B N 1
ATOM 2680 C CA . PHE B 1 139 ? 6.629 9.766 -1.537 1 90.81 139 PHE B CA 1
ATOM 2681 C C . PHE B 1 139 ? 7.223 8.984 -2.699 1 90.81 139 PHE B C 1
ATOM 2683 O O . PHE B 1 139 ? 7.168 7.75 -2.719 1 90.81 139 PHE B O 1
ATOM 2690 N N . GLU B 1 140 ? 7.789 9.664 -3.574 1 84.69 140 GLU B N 1
ATOM 2691 C CA . GLU B 1 140 ? 8.312 9.039 -4.781 1 84.69 140 GLU B CA 1
ATOM 2692 C C . GLU B 1 140 ? 9.648 8.344 -4.504 1 84.69 140 GLU B C 1
ATOM 2694 O O . GLU B 1 140 ? 9.906 7.254 -5.027 1 84.69 140 GLU B O 1
ATOM 2699 N N . ARG B 1 141 ? 10.492 8.969 -3.697 1 83.94 141 ARG B N 1
ATOM 2700 C CA . ARG B 1 141 ? 11.875 8.508 -3.617 1 83.94 141 ARG B CA 1
ATOM 2701 C C . ARG B 1 141 ? 12.227 8.07 -2.199 1 83.94 141 ARG B C 1
ATOM 2703 O O . ARG B 1 141 ? 13.289 7.5 -1.965 1 83.94 141 ARG B O 1
ATOM 2710 N N . ASN B 1 142 ? 11.367 8.305 -1.289 1 86 142 ASN B N 1
ATOM 2711 C CA . ASN B 1 142 ? 11.625 8.062 0.126 1 86 142 ASN B CA 1
ATOM 2712 C C . ASN B 1 142 ? 12.906 8.742 0.591 1 86 142 ASN B C 1
ATOM 2714 O O . ASN B 1 142 ? 13.648 8.188 1.409 1 86 142 ASN B O 1
ATOM 2718 N N . CYS B 1 143 ? 13.219 9.82 -0.049 1 87.94 143 CYS B N 1
ATOM 2719 C CA . CYS B 1 143 ? 14.391 10.594 0.359 1 87.94 143 CYS B CA 1
ATOM 2720 C C . CYS B 1 143 ? 14.227 12.062 -0.003 1 87.94 143 CYS B C 1
ATOM 2722 O O . CYS B 1 143 ? 13.344 12.422 -0.789 1 87.94 143 CYS B O 1
ATOM 2724 N N . VAL B 1 144 ? 14.922 12.875 0.688 1 85.31 144 VAL B N 1
ATOM 2725 C CA . VAL B 1 144 ? 14.969 14.297 0.375 1 85.31 144 VAL B CA 1
ATOM 2726 C C . VAL B 1 144 ? 16.422 14.758 0.277 1 85.31 144 VAL B C 1
ATOM 2728 O O . VAL B 1 144 ? 17.312 14.148 0.875 1 85.31 144 VAL B O 1
ATOM 2731 N N . VAL B 1 145 ? 16.578 15.672 -0.662 1 81.31 145 VAL B N 1
ATOM 2732 C CA . VAL B 1 145 ? 17.891 16.297 -0.759 1 81.31 145 VAL B CA 1
ATOM 2733 C C . VAL B 1 145 ? 18.016 17.422 0.26 1 81.31 145 VAL B C 1
ATOM 2735 O O . VAL B 1 145 ? 17.234 18.375 0.228 1 81.31 145 VAL B O 1
ATOM 2738 N N . ALA B 1 146 ? 18.766 17.109 1.217 1 72.06 146 ALA B N 1
ATOM 2739 C CA . ALA B 1 146 ? 18.984 18.109 2.254 1 72.06 146 ALA B CA 1
ATOM 2740 C C . ALA B 1 146 ? 20.094 19.078 1.857 1 72.06 146 ALA B C 1
ATOM 2742 O O . ALA B 1 146 ? 20.594 19.031 0.727 1 72.06 146 ALA B O 1
ATOM 2743 N N . ARG B 1 147 ? 20.578 19.859 2.926 1 65.44 147 ARG B N 1
ATOM 2744 C CA . ARG B 1 147 ? 21.641 20.844 2.707 1 65.44 147 ARG B CA 1
ATOM 2745 C C . ARG B 1 147 ? 22.875 20.172 2.102 1 65.44 147 ARG B C 1
ATOM 2747 O O . ARG B 1 147 ? 23.156 19.016 2.377 1 65.44 147 ARG B O 1
ATOM 2754 N N . ALA B 1 148 ? 23.531 20.922 1.184 1 68 148 ALA B N 1
ATOM 2755 C CA . ALA B 1 148 ? 24.812 20.562 0.574 1 68 148 ALA B CA 1
ATOM 2756 C C . ALA B 1 148 ? 24.688 19.312 -0.295 1 68 148 ALA B C 1
ATOM 2758 O O . ALA B 1 148 ? 25.609 18.5 -0.346 1 68 148 ALA B O 1
ATOM 2759 N N . ASN B 1 149 ? 23.516 18.953 -0.716 1 69.81 149 ASN B N 1
ATOM 2760 C CA . ASN B 1 149 ? 23.281 17.906 -1.715 1 69.81 149 ASN B CA 1
ATOM 2761 C C . ASN B 1 149 ? 23.344 16.516 -1.101 1 69.81 149 ASN B C 1
ATOM 2763 O O . ASN B 1 149 ? 23.703 15.555 -1.777 1 69.81 149 ASN B O 1
ATOM 2767 N N . GLU B 1 150 ? 23.219 16.609 0.213 1 82.94 150 GLU B N 1
ATOM 2768 C CA . GLU B 1 150 ? 23.172 15.297 0.856 1 82.94 150 GLU B CA 1
ATOM 2769 C C . GLU B 1 150 ? 21.75 14.734 0.881 1 82.94 150 GLU B C 1
ATOM 2771 O O . GLU B 1 150 ? 20.812 15.43 1.257 1 82.94 150 GLU B O 1
ATOM 2776 N N . GLU B 1 151 ? 21.656 13.5 0.405 1 88.44 151 GLU B N 1
ATOM 2777 C CA . GLU B 1 151 ? 20.359 12.82 0.393 1 88.44 151 GLU B CA 1
ATOM 2778 C C . GLU B 1 151 ? 20.078 12.156 1.734 1 88.44 151 GLU B C 1
ATOM 2780 O O . GLU B 1 151 ? 20.938 11.477 2.291 1 88.44 151 GLU B O 1
ATOM 2785 N N . ILE B 1 152 ? 18.938 12.523 2.301 1 89.62 152 ILE B N 1
ATOM 2786 C CA . ILE B 1 152 ? 18.469 11.875 3.518 1 89.62 152 ILE B CA 1
ATOM 2787 C C . ILE B 1 152 ? 17.344 10.898 3.182 1 89.62 152 ILE B C 1
ATOM 2789 O O . ILE B 1 152 ? 16.312 11.297 2.613 1 89.62 152 ILE B O 1
ATOM 2793 N N . HIS B 1 153 ? 17.531 9.625 3.568 1 90.81 153 HIS B N 1
ATOM 2794 C CA . HIS B 1 153 ? 16.547 8.586 3.287 1 90.81 153 HIS B CA 1
ATOM 2795 C C . HIS B 1 153 ? 15.609 8.383 4.469 1 90.81 153 HIS B C 1
ATOM 2797 O O . HIS B 1 153 ? 16.047 8.375 5.621 1 90.81 153 HIS B O 1
ATOM 2803 N N . PHE B 1 154 ? 14.383 8.289 4.156 1 89.88 154 PHE B N 1
ATOM 2804 C CA . PHE B 1 154 ? 13.383 8.039 5.184 1 89.88 154 PHE B CA 1
ATOM 2805 C C . PHE B 1 154 ? 13.18 6.539 5.391 1 89.88 154 PHE B C 1
ATOM 2807 O O . PHE B 1 154 ? 12.922 5.805 4.434 1 89.88 154 PHE B O 1
ATOM 2814 N N . SER B 1 155 ? 13.398 6.141 6.586 1 88.06 155 SER B N 1
ATOM 2815 C CA . SER B 1 155 ? 13.164 4.746 6.949 1 88.06 155 SER B CA 1
ATOM 2816 C C . SER B 1 155 ? 12.094 4.625 8.031 1 88.06 155 SER B C 1
ATOM 2818 O O . SER B 1 155 ? 12.242 5.195 9.117 1 88.06 155 SER B O 1
ATOM 2820 N N . ASN B 1 156 ? 11.023 3.91 7.766 1 89.56 156 ASN B N 1
ATOM 2821 C CA . ASN B 1 156 ? 9.922 3.678 8.688 1 89.56 156 ASN B CA 1
ATOM 2822 C C . ASN B 1 156 ? 9.211 4.98 9.055 1 89.56 156 ASN B C 1
ATOM 2824 O O . ASN B 1 156 ? 8.938 5.234 10.227 1 89.56 156 ASN B O 1
ATOM 2828 N N . VAL B 1 157 ? 9.086 5.781 8.094 1 92.56 157 VAL B N 1
ATOM 2829 C CA . VAL B 1 157 ? 8.344 7.031 8.227 1 92.56 157 VAL B CA 1
ATOM 2830 C C . VAL B 1 157 ? 7.105 7 7.332 1 92.56 157 VAL B C 1
ATOM 2832 O O . VAL B 1 157 ? 7.199 6.672 6.145 1 92.56 157 VAL B O 1
ATOM 2835 N N . HIS B 1 158 ? 5.996 7.273 7.922 1 94.75 158 HIS B N 1
ATOM 2836 C CA . HIS B 1 158 ? 4.711 7.113 7.25 1 94.75 158 HIS B CA 1
ATOM 2837 C C . HIS B 1 158 ? 3.883 8.391 7.336 1 94.75 158 HIS B C 1
ATOM 2839 O O . HIS B 1 158 ? 4.141 9.25 8.188 1 94.75 158 HIS B O 1
ATOM 2845 N N . PHE B 1 159 ? 2.932 8.508 6.383 1 96.31 159 PHE B N 1
ATOM 2846 C CA . PHE B 1 159 ? 2.188 9.758 6.289 1 96.31 159 PHE B CA 1
ATOM 2847 C C . PHE B 1 159 ? 0.696 9.492 6.129 1 96.31 159 PHE B C 1
ATOM 2849 O O . PHE B 1 159 ? 0.298 8.594 5.383 1 96.31 159 PHE B O 1
ATOM 2856 N N . ILE B 1 160 ? -0.105 10.172 6.828 1 96.94 160 ILE B N 1
ATOM 2857 C CA . ILE B 1 160 ? -1.536 10.344 6.605 1 96.94 160 ILE B CA 1
ATOM 2858 C C . ILE B 1 160 ? -1.855 11.812 6.375 1 96.94 160 ILE B C 1
ATOM 2860 O O . ILE B 1 160 ? -1.333 12.688 7.074 1 96.94 160 ILE B O 1
ATOM 2864 N N . GLY B 1 161 ? -2.605 12.078 5.387 1 95.62 161 GLY B N 1
ATOM 2865 C CA . GLY B 1 161 ? -3.078 13.43 5.137 1 95.62 161 GLY B CA 1
ATOM 2866 C C . GLY B 1 161 ? -4.574 13.586 5.344 1 95.62 161 GLY B C 1
ATOM 2867 O O . GLY B 1 161 ? -5.344 12.664 5.074 1 95.62 161 GLY B O 1
ATOM 2868 N N . GLU B 1 162 ? -4.934 14.719 5.824 1 94 162 GLU B N 1
ATOM 2869 C CA . GLU B 1 162 ? -6.344 15.102 5.863 1 94 162 GLU B CA 1
ATOM 2870 C C . GLU B 1 162 ? -6.641 16.203 4.855 1 94 162 GLU B C 1
ATOM 2872 O O . GLU B 1 162 ? -5.957 17.234 4.824 1 94 162 GLU B O 1
ATOM 2877 N N . TYR B 1 163 ? -7.594 15.977 4.102 1 91.19 163 TYR B N 1
ATOM 2878 C CA . TYR B 1 163 ? -8.055 16.906 3.076 1 91.19 163 TYR B CA 1
ATOM 2879 C C . TYR B 1 163 ? -9.516 17.266 3.285 1 91.19 163 TYR B C 1
ATOM 2881 O O . TYR B 1 163 ? -10.398 16.422 3.137 1 91.19 163 TYR B O 1
ATOM 2889 N N . THR B 1 164 ? -9.758 18.5 3.617 1 89.81 164 THR B N 1
ATOM 2890 C CA . THR B 1 164 ? -11.133 18.938 3.842 1 89.81 164 THR B CA 1
ATOM 2891 C C . THR B 1 164 ? -11.766 19.422 2.541 1 89.81 164 THR B C 1
ATOM 2893 O O . THR B 1 164 ? -11.266 20.359 1.911 1 89.81 164 THR B O 1
ATOM 2896 N N . THR B 1 165 ? -12.82 18.703 2.152 1 83.81 165 THR B N 1
ATOM 2897 C CA . THR B 1 165 ? -13.523 19.062 0.924 1 83.81 165 THR B CA 1
ATOM 2898 C C . THR B 1 165 ? -14.617 20.094 1.205 1 83.81 165 THR B C 1
ATOM 2900 O O . THR B 1 165 ? -15.172 20.125 2.303 1 83.81 165 THR B O 1
ATOM 2903 N N . VAL B 1 166 ? -14.711 21.031 0.243 1 76.06 166 VAL B N 1
ATOM 2904 C CA . VAL B 1 166 ? -15.797 22 0.372 1 76.06 166 VAL B CA 1
ATOM 2905 C C . VAL B 1 166 ? -17.109 21.375 -0.094 1 76.06 166 VAL B C 1
ATOM 2907 O O . VAL B 1 166 ? -17.141 20.625 -1.072 1 76.06 166 VAL B O 1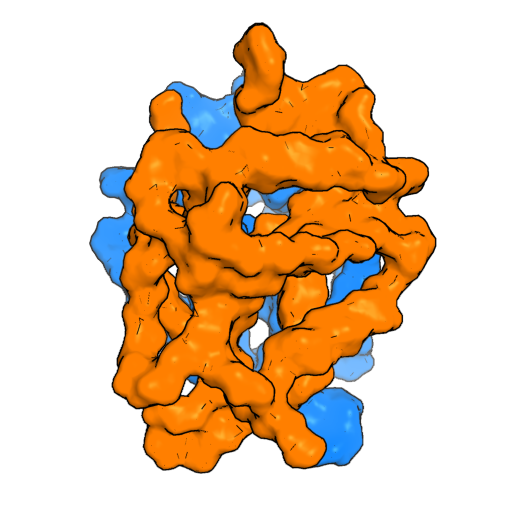
ATOM 2910 N N . ALA B 1 167 ? -18.141 21.609 0.701 1 60.25 167 ALA B N 1
ATOM 2911 C CA . ALA B 1 167 ? -19.484 21.109 0.41 1 60.25 167 ALA B CA 1
ATOM 2912 C C . ALA B 1 167 ? -19.875 21.406 -1.036 1 60.25 167 ALA B C 1
ATOM 2914 O O . ALA B 1 167 ? -19.516 22.438 -1.583 1 60.25 167 ALA B O 1
ATOM 2915 N N . ASN B 1 168 ? -20.312 20.344 -1.87 1 58.34 168 ASN B N 1
ATOM 2916 C CA . ASN B 1 168 ? -20.906 20.438 -3.201 1 58.34 168 ASN B CA 1
ATOM 2917 C C . ASN B 1 168 ? -19.828 20.422 -4.289 1 58.34 168 ASN B C 1
ATOM 2919 O O . ASN B 1 168 ? -20.141 20.609 -5.469 1 58.34 168 ASN B O 1
ATOM 2923 N N . GLN B 1 169 ? -18.656 20.531 -3.863 1 55.62 169 GLN B N 1
ATOM 2924 C CA . GLN B 1 169 ? -17.672 20.484 -4.938 1 55.62 169 GLN B CA 1
ATOM 2925 C C . GLN B 1 169 ? -17.156 19.062 -5.137 1 55.62 169 GLN B C 1
ATOM 2927 O O . GLN B 1 169 ? -16.984 18.312 -4.168 1 55.62 169 GLN B O 1
ATOM 2932 N N . GLN B 1 170 ? -17.453 18.688 -6.336 1 54.09 170 GLN B N 1
ATOM 2933 C CA . GLN B 1 170 ? -16.859 17.406 -6.688 1 54.09 170 GLN B CA 1
ATOM 2934 C C . GLN B 1 170 ? -15.391 17.344 -6.254 1 54.09 170 GLN B C 1
ATOM 2936 O O . GLN B 1 170 ? -14.664 18.328 -6.375 1 54.09 170 GLN B O 1
ATOM 2941 N N . PHE B 1 171 ? -15.195 16.469 -5.367 1 55.06 171 PHE B N 1
ATOM 2942 C CA . PHE B 1 171 ? -13.82 16.281 -4.934 1 55.06 171 PHE B CA 1
ATOM 2943 C C . PHE B 1 171 ? -12.867 16.344 -6.121 1 55.06 171 PHE B C 1
ATOM 2945 O O . PHE B 1 171 ? -12.883 15.469 -6.984 1 55.06 171 PHE B O 1
ATOM 2952 N N . THR B 1 172 ? -12.555 17.625 -6.652 1 54.19 172 THR B N 1
ATOM 2953 C CA . THR B 1 172 ? -11.438 17.734 -7.582 1 54.19 172 THR B CA 1
ATOM 2954 C C . THR B 1 172 ? -10.141 18.031 -6.836 1 54.19 172 THR B C 1
ATOM 2956 O O . THR B 1 172 ? -10.094 18.922 -5.992 1 54.19 172 THR B O 1
ATOM 2959 N N . MET B 1 173 ? -9.43 17 -6.539 1 57.34 173 MET B N 1
ATOM 2960 C CA . MET B 1 173 ? -8.133 17.188 -5.902 1 57.34 173 MET B CA 1
ATOM 2961 C C . MET B 1 173 ? -7.316 18.25 -6.629 1 57.34 173 MET B C 1
ATOM 2963 O O . MET B 1 173 ? -6.09 18.156 -6.715 1 57.34 173 MET B O 1
ATOM 2967 N N . ASN B 1 174 ? -7.918 19.266 -7.113 1 56.53 174 ASN B N 1
ATOM 2968 C CA . ASN B 1 174 ? -7.266 20.266 -7.949 1 56.53 174 ASN B CA 1
ATOM 2969 C C . ASN B 1 174 ? -6.141 20.984 -7.199 1 56.53 174 ASN B C 1
ATOM 2971 O O . ASN B 1 174 ? -5.109 21.312 -7.789 1 56.53 174 ASN B O 1
ATOM 2975 N N . SER B 1 175 ? -6.32 21.094 -5.855 1 61.47 175 SER B N 1
ATOM 2976 C CA . SER B 1 175 ? -5.359 21.984 -5.211 1 61.47 175 SER B CA 1
ATOM 2977 C C . SER B 1 175 ? -4.055 21.266 -4.902 1 61.47 175 SER B C 1
ATOM 2979 O O . SER B 1 175 ? -3.023 21.906 -4.68 1 61.47 175 SER B O 1
ATOM 2981 N N . MET B 1 176 ? -3.902 20.062 -4.875 1 68.5 176 MET B N 1
ATOM 2982 C CA . MET B 1 176 ? -2.711 19.344 -4.422 1 68.5 176 MET B CA 1
ATOM 2983 C C . MET B 1 176 ? -1.782 19.031 -5.59 1 68.5 176 MET B C 1
ATOM 2985 O O . MET B 1 176 ? -0.578 18.859 -5.398 1 68.5 176 MET B O 1
ATOM 2989 N N . GLY B 1 177 ? -2.059 19.625 -6.766 1 72.31 177 GLY B N 1
ATOM 2990 C CA . GLY B 1 177 ? -1.287 19.25 -7.941 1 72.31 177 GLY B CA 1
ATOM 2991 C C . GLY B 1 177 ? -1.472 17.781 -8.328 1 72.31 177 GLY B C 1
ATOM 2992 O O . GLY B 1 177 ? -1.491 16.906 -7.461 1 72.31 177 GLY B O 1
ATOM 2993 N N . ALA B 1 178 ? -1.634 17.547 -9.508 1 73.56 178 ALA B N 1
ATOM 2994 C CA . ALA B 1 178 ? -1.945 16.234 -10.062 1 73.56 178 ALA B CA 1
ATOM 2995 C C . ALA B 1 178 ? -0.836 15.227 -9.75 1 73.56 178 ALA B C 1
ATOM 2997 O O . ALA B 1 178 ? -1.106 14.047 -9.5 1 73.56 178 ALA B O 1
ATOM 2998 N N . ARG B 1 179 ? 0.34 15.828 -9.617 1 78.62 179 ARG B N 1
ATOM 2999 C CA . ARG B 1 179 ? 1.485 14.938 -9.438 1 78.62 179 ARG B CA 1
ATOM 3000 C C . ARG B 1 179 ? 1.52 14.375 -8.016 1 78.62 179 ARG B C 1
ATOM 3002 O O . ARG B 1 179 ? 1.859 13.211 -7.816 1 78.62 179 ARG B O 1
ATOM 3009 N N . LEU B 1 180 ? 1.137 15.195 -7.027 1 86 180 LEU B N 1
ATOM 3010 C CA . LEU B 1 180 ? 1.105 14.703 -5.656 1 86 180 LEU B CA 1
ATOM 3011 C C . LEU B 1 180 ? -0.11 13.812 -5.426 1 86 180 LEU B C 1
ATOM 3013 O O . LEU B 1 180 ? -0.03 12.82 -4.699 1 86 180 LEU B O 1
ATOM 3017 N N . GLN B 1 181 ? -1.124 14.172 -6.07 1 83.94 181 GLN B N 1
ATOM 3018 C CA . GLN B 1 181 ? -2.395 13.484 -5.875 1 83.94 181 GLN B CA 1
ATOM 3019 C C . GLN B 1 181 ? -2.26 11.992 -6.168 1 83.94 181 GLN B C 1
ATOM 3021 O O . GLN B 1 181 ? -2.834 11.156 -5.461 1 83.94 181 GLN B O 1
ATOM 3026 N N . ARG B 1 182 ? -1.437 11.664 -7.059 1 82.94 182 ARG B N 1
ATOM 3027 C CA . ARG B 1 182 ? -1.325 10.273 -7.492 1 82.94 182 ARG B CA 1
ATOM 3028 C C . ARG B 1 182 ? -0.57 9.438 -6.465 1 82.94 182 ARG B C 1
ATOM 3030 O O . ARG B 1 182 ? -0.588 8.211 -6.523 1 82.94 182 ARG B O 1
ATOM 3037 N N . HIS B 1 183 ? 0.026 10.125 -5.551 1 89.12 183 HIS B N 1
ATOM 3038 C CA . HIS B 1 183 ? 0.839 9.406 -4.574 1 89.12 183 HIS B CA 1
ATOM 3039 C C . HIS B 1 183 ? 0.073 9.188 -3.275 1 89.12 183 HIS B C 1
ATOM 3041 O O . HIS B 1 183 ? 0.573 8.531 -2.359 1 89.12 183 HIS B O 1
ATOM 3047 N N . TRP B 1 184 ? -1.119 9.695 -3.273 1 90.12 184 TRP B N 1
ATOM 3048 C CA . TRP B 1 184 ? -1.981 9.477 -2.117 1 90.12 184 TRP B CA 1
ATOM 3049 C C . TRP B 1 184 ? -2.961 8.336 -2.377 1 90.12 184 TRP B C 1
ATOM 3051 O O . TRP B 1 184 ? -3.531 8.234 -3.467 1 90.12 184 TRP B O 1
ATOM 3061 N N . PHE B 1 185 ? -3.031 7.469 -1.382 1 90.56 185 PHE B N 1
ATOM 3062 C CA . PHE B 1 185 ? -4.18 6.574 -1.339 1 90.56 185 PHE B CA 1
ATOM 3063 C C . PHE B 1 185 ? -5.395 7.277 -0.748 1 90.56 185 PHE B C 1
ATOM 3065 O O . PHE B 1 185 ? -5.48 7.465 0.468 1 90.56 185 PHE B O 1
ATOM 3072 N N . PRO B 1 186 ? -6.367 7.625 -1.573 1 87.75 186 PRO B N 1
ATOM 3073 C CA . PRO B 1 186 ? -7.48 8.445 -1.086 1 87.75 186 PRO B CA 1
ATOM 3074 C C . PRO B 1 186 ? -8.594 7.613 -0.459 1 87.75 186 PRO B C 1
ATOM 3076 O O . PRO B 1 186 ? -8.961 6.562 -0.992 1 87.75 186 PRO B O 1
ATOM 3079 N N . LEU B 1 187 ? -9.047 8.039 0.621 1 87.38 187 LEU B N 1
ATOM 3080 C CA . LEU B 1 187 ? -10.219 7.484 1.286 1 87.38 187 LEU B CA 1
ATOM 3081 C C . LEU B 1 187 ? -11.234 8.578 1.605 1 87.38 187 LEU B C 1
ATOM 3083 O O . LEU B 1 187 ? -10.914 9.547 2.293 1 87.38 187 LEU B O 1
ATOM 3087 N N . GLN B 1 188 ? -12.375 8.414 1.1 1 84.62 188 GLN B N 1
ATOM 3088 C CA . GLN B 1 188 ? -13.445 9.352 1.426 1 84.62 188 GLN B CA 1
ATOM 3089 C C . GLN B 1 188 ? -14.148 8.945 2.719 1 84.62 188 GLN B C 1
ATOM 3091 O O . GLN B 1 188 ? -14.641 7.82 2.84 1 84.62 188 GLN B O 1
ATOM 3096 N N . ILE B 1 189 ? -14.102 9.844 3.57 1 82.44 189 ILE B N 1
ATOM 3097 C CA . ILE B 1 189 ? -14.688 9.594 4.879 1 82.44 189 ILE B CA 1
ATOM 3098 C C . ILE B 1 189 ? -15.945 10.438 5.051 1 82.44 189 ILE B C 1
ATOM 3100 O O . ILE B 1 189 ? -15.922 11.656 4.832 1 82.44 189 ILE B O 1
ATOM 3104 N N . GLU B 1 190 ? -17.016 9.805 5.277 1 77.06 190 GLU B N 1
ATOM 3105 C CA . GLU B 1 190 ? -18.266 10.484 5.59 1 77.06 190 GLU B CA 1
ATOM 3106 C C . GLU B 1 190 ? -18.953 9.844 6.789 1 77.06 190 GLU B C 1
ATOM 3108 O O . GLU B 1 190 ? -20 9.219 6.641 1 77.06 190 GLU B O 1
ATOM 3113 N N . ASN B 1 191 ? -18.297 9.812 7.879 1 67.81 191 ASN B N 1
ATOM 3114 C CA . ASN B 1 191 ? -18.859 9.344 9.141 1 67.81 191 ASN B CA 1
ATOM 3115 C C . ASN B 1 191 ? -19.328 10.508 10.016 1 67.81 191 ASN B C 1
ATOM 3117 O O . ASN B 1 191 ? -18.562 11.039 10.812 1 67.81 191 ASN B O 1
ATOM 3121 N N . PRO B 1 192 ? -20.547 10.898 9.703 1 59.53 192 PRO B N 1
ATOM 3122 C CA . PRO B 1 192 ? -20.969 12.062 10.484 1 59.53 192 PRO B CA 1
ATOM 3123 C C . PRO B 1 192 ? -20.844 11.844 11.992 1 59.53 192 PRO B C 1
ATOM 3125 O O . PRO B 1 192 ? -21.109 10.742 12.484 1 59.53 192 PRO B O 1
ATOM 3128 N N . VAL B 1 193 ? -19.969 12.555 12.688 1 56.38 193 VAL B N 1
ATOM 3129 C CA . VAL B 1 193 ? -19.828 12.562 14.141 1 56.38 193 VAL B CA 1
ATOM 3130 C C . VAL B 1 193 ? -21.109 13.07 14.789 1 56.38 193 VAL B C 1
ATOM 3132 O O . VAL B 1 193 ? -21.609 14.148 14.445 1 56.38 193 VAL B O 1
ATOM 3135 N N . GLY B 1 194 ? -22.219 12.227 14.742 1 44.94 194 GLY B N 1
ATOM 3136 C CA . GLY B 1 194 ? -23.328 12.68 15.57 1 44.94 194 GLY B CA 1
ATOM 3137 C C . GLY B 1 194 ? -22.938 12.891 17.016 1 44.94 194 GLY B C 1
ATOM 3138 O O . GLY B 1 194 ? -21.922 12.367 17.484 1 44.94 194 GLY B O 1
#

InterPro domains:
  IPR026983 Dynein heavy chain [PTHR45703] (24-192)
  IPR027417 P-loop containing nucleoside triphosphate hydrolase [G3DSA:3.40.50.300] (19-189)
  IPR027417 P-loop containing nucleoside triphosphate hydrolase [SSF52540] (37-167)

Sequence (388 aa):
MFNRFPRADLEWLDLDLSTTKQPVHRIPVEFQIVLIERLIKFNVPVLLCGPSQSGKSVLCKQLWARLDSKQWNVKILHLSSLVDSMTLLRTILQSDLVRIQSNCYTGVEGKSVLFILVGIDRLRETTEDSATELLRAIFERNCVVARANEEIHFSNVHFIGEYTTVANQQFTMNSMGARLQRHWFPLQIENPVGMFNRFPRADLEWLDLDLSTTKQPVHRIPVEFQIVLIERLIKFNVPVLLCGPSQSGKSVLCKQLWARLDSKQWNVKILHLSSLVDSMTLLRTILQSDLVRIQSNCYTGVEGKSVLFILVGIDRLRETTEDSATELLRAIFERNCVVARANEEIHFSNVHFIGEYTTVANQQFTMNSMGARLQRHWFPLQIENPVG

Organism: Anisakis simplex (NCBI:txid6269)